Protein AF-0000000084751598 (afdb_homodimer)

Radius of gyration: 24.1 Å; Cα contacts (8 Å, |Δi|>4): 853; chains: 2; bounding box: 52×67×57 Å

Solvent-accessible surface area (backbone atoms only — not comparable to full-atom values): 25644 Å² total; per-residue (Å²): 106,63,45,32,37,39,40,45,29,23,34,63,57,88,92,41,74,40,32,49,57,34,63,53,69,43,46,62,63,37,34,35,35,40,31,52,54,82,87,19,34,64,70,60,49,52,32,38,76,72,62,76,42,81,63,76,38,60,46,80,44,65,40,84,88,67,36,74,26,74,44,64,62,74,81,85,72,63,81,88,55,82,43,29,40,48,55,58,52,43,70,76,42,94,64,74,73,76,56,52,52,57,35,24,51,76,50,73,43,51,89,44,39,81,37,46,56,88,74,48,51,70,60,53,48,49,36,51,51,50,33,54,42,47,70,74,63,31,53,32,39,40,33,34,36,74,52,69,89,45,37,56,46,45,36,53,52,49,53,52,48,53,50,48,49,33,65,74,67,55,22,14,35,4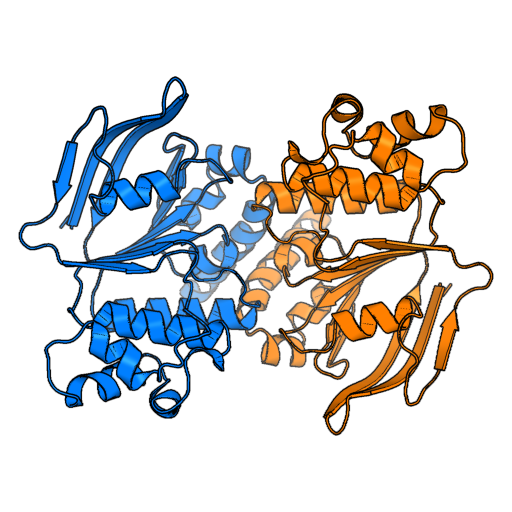2,34,36,44,67,55,62,73,66,48,46,74,72,33,60,29,34,37,34,35,60,31,30,73,67,49,70,40,39,43,82,56,42,50,68,28,67,61,45,29,70,66,56,38,61,62,56,27,57,39,42,64,18,40,58,59,53,57,56,54,57,59,67,78,95,108,64,44,34,37,37,41,45,28,22,33,64,57,89,92,41,75,40,32,47,57,35,64,53,69,41,46,62,63,34,33,36,35,40,31,52,53,83,86,19,34,64,69,57,48,52,32,38,76,72,61,77,40,80,63,75,40,60,46,80,45,66,40,85,88,66,37,74,27,75,45,64,63,75,81,84,73,63,79,88,55,83,41,30,40,49,55,56,52,45,71,76,41,93,65,72,71,77,54,51,54,56,35,23,50,76,51,74,42,50,91,44,40,81,37,47,55,88,75,47,52,70,61,51,47,48,36,53,51,50,33,53,43,49,70,74,63,30,51,32,39,40,32,34,34,74,51,69,90,44,39,56,47,49,35,54,53,49,54,52,48,51,50,48,48,32,64,74,66,56,23,14,35,43,35,36,43,67,55,63,73,67,49,46,74,72,35,60,29,36,38,36,34,58,32,30,73,67,50,70,37,39,42,80,57,42,49,68,30,66,61,43,29,69,65,57,38,62,62,57,29,56,39,42,63,20,38,57,58,54,56,58,55,57,59,67,78,98

pLDDT: mean 86.9, std 14.98, range [30.81, 98.56]

InterPro domains:
  IPR003439 ABC transporter-like, ATP-binding domain [PF00005] (19-146)
  IPR003439 ABC transporter-like, ATP-binding domain [PS50893] (4-219)
  IPR003593 AAA+ ATPase domain [SM00382] (28-198)
  IPR017871 ABC transporter-like, conserved site [PS00211] (120-134)
  IPR027417 P-loop containing nucleoside triphosphate hydrolase [G3DSA:3.40.50.300] (2-236)
  IPR027417 P-loop containing nucleoside triphosphate hydrolase [SSF52540] (4-216)
  IPR050153 Metal Ion Import ATP-binding [PTHR42734] (3-221)

Sequence (476 aa):
MSLVYLKNISIFFKKKKILDNISFNIDTQKIITLIGPNGAGKSTLARVILGFIKPNSGKLFKKKNLRISYIPQKIYFNVNFPITVENFLNLTINKQHKNIIDLLKQVQSEHLLKQSIHKLSGGEIQKILLARALFNSPHLIVLDEPDQGLDMNGQILLYQLINKIHHIFSCSIFIISHNLHIVMAKTNEVICLNRSILCSGEPKIIYDHPNFIRIFGNFYRKQHAIYWHNHNNENIKKMSLVYLKNISIFFKKKKILDNISFNIDTQKIITLIGPNGAGKSTLARVILGFIKPNSGKLFKKKNLRISYIPQKIYFNVNFPITVENFLNLTINKQHKNIIDLLKQVQSEHLLKQSIHKLSGGEIQKILLARALFNSPHLIVLDEPDQGLDMNGQILLYQLINKIHHIFSCSIFIISHNLHIVMAKTNEVICLNRSILCSGEPKIIYDHPNFIRIFGNFYRKQHAIYWHNHNNENIKK

Organism: NCBI:txid1142511

Foldseek 3Di:
DFQKWWAQFWADDPPDTQAGGATDTFDFLFEEEEEEDPSLCLVVVVCVQVVNDDTPDTDMDGDPPAFEFEDAPDDDDDPVDWDALQRVLCVVDPDDSPLQLVLCVLLPHNVRRGPTLVPDDLLNNLSSSVSSRPRVLGQEYEYEASCPPPDPVSNLSSVVSVLSCSVVSRHYYYYYHHDLPNDLVRGQKYFYTRSYTPDMGRSLCLLPDPSNCVRPNNPVVVVVVVVVVVVVVVVVVD/DFQKWWAQFWADDPPDTQAGGATDTFDFLFEEEEEEDPSLCLVVVVCVQVVNDDTPDTDMDGDPPAFEFEDAPDDDDDPVDWDALQRVLCVVDPDDSPLQLVLCVLLPHNVRRGPTLVPDDLLNNLSSSVSSRPRVLGQEYEYEASCPPPDPVSNLSSVVSVLSCSVVSRHYYYYYHHDLPNDLVRGQKYFYTRSYTPDMGRSLCLLPDPSNCVRPNNPVVVVVVVVVVVVVVVVVVD

Structure (mmCIF, N/CA/C/O backbone):
data_AF-0000000084751598-model_v1
#
loop_
_entity.id
_entity.type
_entity.pdbx_description
1 polymer 'ATP-binding component of a high-affinity zinc uptake system'
#
loop_
_atom_site.group_PDB
_atom_site.id
_atom_site.type_symbol
_atom_site.label_atom_id
_atom_site.label_alt_id
_atom_site.label_comp_id
_atom_site.label_asym_id
_atom_site.label_entity_id
_atom_site.label_seq_id
_atom_site.pdbx_PDB_ins_code
_atom_site.Cartn_x
_atom_site.Cartn_y
_atom_site.Cartn_z
_atom_site.occupancy
_atom_site.B_iso_or_equiv
_atom_site.auth_seq_id
_atom_site.auth_comp_id
_atom_site.auth_asym_id
_atom_site.auth_atom_id
_atom_site.pdbx_PDB_model_num
ATOM 1 N N . MET A 1 1 ? 10.523 -31.281 -5.031 1 82.5 1 MET A N 1
ATOM 2 C CA . MET A 1 1 ? 10.758 -31.25 -6.469 1 82.5 1 MET A CA 1
ATOM 3 C C . MET A 1 1 ? 10.586 -29.844 -7.023 1 82.5 1 MET A C 1
ATOM 5 O O . MET A 1 1 ? 9.648 -29.125 -6.641 1 82.5 1 MET A O 1
ATOM 9 N N . SER A 1 2 ? 11.445 -29.406 -7.895 1 92.62 2 SER A N 1
ATOM 10 C CA . SER A 1 2 ? 11.469 -28.031 -8.383 1 92.62 2 SER A CA 1
ATOM 11 C C . SER A 1 2 ? 10.531 -27.859 -9.578 1 92.62 2 SER A C 1
ATOM 13 O O . SER A 1 2 ? 10.516 -28.688 -10.484 1 92.62 2 SER A O 1
ATOM 15 N N . LEU A 1 3 ? 9.68 -26.938 -9.531 1 97.62 3 LEU A N 1
ATOM 16 C CA . LEU A 1 3 ? 8.805 -26.609 -10.648 1 97.62 3 LEU A CA 1
ATOM 17 C C . LEU A 1 3 ? 9.531 -25.734 -11.664 1 97.62 3 LEU A C 1
ATOM 19 O O . LEU A 1 3 ? 9.352 -25.906 -12.875 1 97.62 3 LEU A O 1
ATOM 23 N N . VAL A 1 4 ? 10.297 -24.844 -11.164 1 98 4 VAL A N 1
ATOM 24 C CA . VAL A 1 4 ? 11.07 -23.906 -11.977 1 98 4 VAL A CA 1
ATOM 25 C C . VAL A 1 4 ? 12.469 -23.734 -11.383 1 98 4 VAL A C 1
ATOM 27 O O . VAL A 1 4 ? 12.625 -23.656 -10.164 1 98 4 VAL A O 1
ATOM 30 N N . TYR A 1 5 ? 13.422 -23.75 -12.227 1 97.94 5 TYR A N 1
ATOM 31 C CA . TYR A 1 5 ? 14.797 -23.5 -11.812 1 97.94 5 TYR A CA 1
ATOM 32 C C . TYR A 1 5 ? 15.453 -22.453 -12.711 1 97.94 5 TYR A C 1
ATOM 34 O O . TYR A 1 5 ? 15.516 -22.625 -13.93 1 97.94 5 TYR A O 1
ATOM 42 N N . LEU A 1 6 ? 15.797 -21.344 -12.109 1 98.25 6 LEU A N 1
ATOM 43 C CA . LEU A 1 6 ? 16.578 -20.312 -12.781 1 98.25 6 LEU A CA 1
ATOM 44 C C . LEU A 1 6 ? 18.062 -20.469 -12.492 1 98.25 6 LEU A C 1
ATOM 46 O O . LEU A 1 6 ? 18.469 -20.531 -11.328 1 98.25 6 LEU A O 1
ATOM 50 N N . LYS A 1 7 ? 18.797 -20.562 -13.539 1 98.19 7 LYS A N 1
ATOM 51 C CA . LYS A 1 7 ? 20.234 -20.719 -13.398 1 98.19 7 LYS A CA 1
ATOM 52 C C . LYS A 1 7 ? 20.984 -19.562 -14.039 1 98.19 7 LYS A C 1
ATOM 54 O O . LYS A 1 7 ? 21.078 -19.469 -15.258 1 98.19 7 LYS A O 1
ATOM 59 N N . ASN A 1 8 ? 21.547 -18.688 -13.195 1 98.44 8 ASN A N 1
ATOM 60 C CA . ASN A 1 8 ? 22.422 -17.594 -13.602 1 98.44 8 ASN A CA 1
ATOM 61 C C . ASN A 1 8 ? 21.734 -16.688 -14.633 1 98.44 8 ASN A C 1
ATOM 63 O O . ASN A 1 8 ? 22.328 -16.359 -15.664 1 98.44 8 ASN A O 1
ATOM 67 N N . ILE A 1 9 ? 20.562 -16.312 -14.383 1 98.5 9 ILE A N 1
ATOM 68 C CA . ILE A 1 9 ? 19.75 -15.508 -15.297 1 98.5 9 ILE A CA 1
ATOM 69 C C . ILE A 1 9 ? 20.203 -14.055 -15.25 1 98.5 9 ILE A C 1
ATOM 71 O O . ILE A 1 9 ? 20.281 -13.453 -14.172 1 98.5 9 ILE A O 1
ATOM 75 N N . SER A 1 10 ? 20.484 -13.547 -16.391 1 98.44 10 SER A N 1
ATOM 76 C CA . SER A 1 10 ? 20.781 -12.125 -16.516 1 98.44 10 SER A CA 1
ATOM 77 C C . SER A 1 10 ? 19.922 -11.492 -17.625 1 98.44 10 SER A C 1
ATOM 79 O O . SER A 1 10 ? 19.672 -12.117 -18.656 1 98.44 10 SER A O 1
ATOM 81 N N . ILE A 1 11 ? 19.438 -10.344 -17.375 1 98 11 ILE A N 1
ATOM 82 C CA . ILE A 1 11 ? 18.625 -9.578 -18.328 1 98 11 ILE A CA 1
ATOM 83 C C . ILE A 1 11 ? 19.203 -8.172 -18.469 1 98 11 ILE A C 1
ATOM 85 O O . ILE A 1 11 ? 19.484 -7.504 -17.484 1 98 11 ILE A O 1
ATOM 89 N N . PHE A 1 12 ? 19.297 -7.773 -19.656 1 95.75 12 PHE A N 1
ATOM 90 C CA . PHE A 1 12 ? 19.719 -6.418 -19.984 1 95.75 12 PHE A CA 1
ATOM 91 C C . PHE A 1 12 ? 18.625 -5.688 -20.766 1 95.75 12 PHE A C 1
ATOM 93 O O . PHE A 1 12 ? 17.953 -6.281 -21.609 1 95.75 12 PHE A O 1
ATOM 100 N N . PHE A 1 13 ? 18.344 -4.52 -20.391 1 91.94 13 PHE A N 1
ATOM 101 C CA . PHE A 1 13 ? 17.578 -3.598 -21.219 1 91.94 13 PHE A CA 1
ATOM 102 C C . PHE A 1 13 ? 18.453 -2.447 -21.688 1 91.94 13 PHE A C 1
ATOM 104 O O . PHE A 1 13 ? 18.828 -1.579 -20.906 1 91.94 13 PHE A O 1
ATOM 111 N N . LYS A 1 14 ? 18.672 -2.467 -22.984 1 89 14 LYS A N 1
ATOM 112 C CA . LYS A 1 14 ? 19.656 -1.561 -23.547 1 89 14 LYS A CA 1
ATOM 113 C C . LYS A 1 14 ? 21 -1.7 -22.828 1 89 14 LYS A C 1
ATOM 115 O O . LYS A 1 14 ? 21.578 -2.789 -22.781 1 89 14 LYS A O 1
ATOM 120 N N . LYS A 1 15 ? 21.406 -0.664 -22.109 1 89.75 15 LYS A N 1
ATOM 121 C CA . LYS A 1 15 ? 22.719 -0.717 -21.484 1 89.75 15 LYS A CA 1
ATOM 122 C C . LYS A 1 15 ? 22.594 -0.918 -19.969 1 89.75 15 LYS A C 1
ATOM 124 O O . LYS A 1 15 ? 23.609 -0.937 -19.266 1 89.75 15 LYS A O 1
ATOM 129 N N . LYS A 1 16 ? 21.406 -1.204 -19.609 1 93.62 16 LYS A N 1
ATOM 130 C CA . LYS A 1 16 ? 21.203 -1.314 -18.172 1 93.62 16 LYS A CA 1
ATOM 131 C C . LYS A 1 16 ? 20.922 -2.758 -17.766 1 93.62 16 LYS A C 1
ATOM 133 O O . LYS A 1 16 ? 20.078 -3.418 -18.359 1 93.62 16 LYS A O 1
ATOM 138 N N . LYS A 1 17 ? 21.766 -3.27 -16.891 1 94.81 17 LYS A N 1
ATOM 139 C CA . LYS A 1 17 ? 21.516 -4.598 -16.344 1 94.81 17 LYS A CA 1
ATOM 140 C C . LYS A 1 17 ? 20.344 -4.578 -15.367 1 94.81 17 LYS A C 1
ATOM 142 O O . LYS A 1 17 ? 20.406 -3.945 -14.312 1 94.81 17 LYS A O 1
ATOM 147 N N . ILE A 1 18 ? 19.281 -5.277 -15.695 1 97.25 18 ILE A N 1
ATOM 148 C CA . ILE A 1 18 ? 18.047 -5.277 -14.906 1 97.25 18 ILE A CA 1
ATOM 149 C C . ILE A 1 18 ? 18.094 -6.43 -13.898 1 97.25 18 ILE A C 1
ATOM 151 O O . ILE A 1 18 ? 17.672 -6.27 -12.75 1 97.25 18 ILE A O 1
ATOM 155 N N . LEU A 1 19 ? 18.5 -7.559 -14.336 1 98.31 19 LEU A N 1
ATOM 156 C CA . LEU A 1 19 ? 18.734 -8.727 -13.5 1 98.31 19 LEU A CA 1
ATOM 157 C C . LEU A 1 19 ? 20.156 -9.25 -13.688 1 98.31 19 LEU A C 1
ATOM 159 O O . LEU A 1 19 ? 20.656 -9.32 -14.82 1 98.31 19 LEU A O 1
ATOM 163 N N . ASP A 1 20 ? 20.734 -9.586 -12.57 1 98.31 20 ASP A N 1
ATOM 164 C CA . ASP A 1 20 ? 22.141 -9.961 -12.594 1 98.31 20 ASP A CA 1
ATOM 165 C C . ASP A 1 20 ? 22.359 -11.312 -11.906 1 98.31 20 ASP A C 1
ATOM 167 O O . ASP A 1 20 ? 22.391 -11.391 -10.68 1 98.31 20 ASP A O 1
ATOM 171 N N . ASN A 1 21 ? 22.547 -12.352 -12.711 1 98.12 21 ASN A N 1
ATOM 172 C CA . ASN A 1 21 ? 22.984 -13.656 -12.242 1 98.12 21 ASN A CA 1
ATOM 173 C C . ASN A 1 21 ? 22.016 -14.227 -11.203 1 98.12 21 ASN A C 1
ATOM 175 O O . ASN A 1 21 ? 22.438 -14.617 -10.109 1 98.12 21 ASN A O 1
ATOM 179 N N . ILE A 1 22 ? 20.797 -14.281 -11.57 1 98.5 22 ILE A N 1
ATOM 180 C CA . ILE A 1 22 ? 19.75 -14.758 -10.688 1 98.5 22 ILE A CA 1
ATOM 181 C C . ILE A 1 22 ? 19.672 -16.281 -10.727 1 98.5 22 ILE A C 1
ATOM 183 O O . ILE A 1 22 ? 19.547 -16.875 -11.805 1 98.5 22 ILE A O 1
ATOM 187 N N . SER A 1 23 ? 19.781 -16.906 -9.562 1 98.44 23 SER A N 1
ATOM 188 C CA . SER A 1 23 ? 19.625 -18.344 -9.453 1 98.44 23 SER A CA 1
ATOM 189 C C . SER A 1 23 ? 18.781 -18.734 -8.25 1 98.44 23 SER A C 1
ATOM 191 O O . SER A 1 23 ? 19.062 -18.312 -7.125 1 98.44 23 SER A O 1
ATOM 193 N N . PHE A 1 24 ? 17.75 -19.453 -8.438 1 97.69 24 PHE A N 1
ATOM 194 C CA . PHE A 1 24 ? 16.938 -20.016 -7.363 1 97.69 24 PHE A CA 1
ATOM 195 C C . PHE A 1 24 ? 15.914 -21 -7.918 1 97.69 24 PHE A C 1
ATOM 197 O O . PHE A 1 24 ? 15.773 -21.141 -9.133 1 97.69 24 PHE A O 1
ATOM 204 N N . ASN A 1 25 ? 15.258 -21.688 -7.023 1 96.88 25 ASN A N 1
ATOM 205 C CA . ASN A 1 25 ? 14.242 -22.672 -7.402 1 96.88 25 ASN A CA 1
ATOM 206 C C . ASN A 1 25 ? 12.883 -22.312 -6.824 1 96.88 25 ASN A C 1
ATOM 208 O O . ASN A 1 25 ? 12.797 -21.703 -5.758 1 96.88 25 ASN A O 1
ATOM 212 N N . ILE A 1 26 ? 11.969 -22.609 -7.555 1 97.5 26 ILE A N 1
ATOM 213 C CA . ILE A 1 26 ? 10.602 -22.656 -7.043 1 97.5 26 ILE A CA 1
ATOM 214 C C . ILE A 1 26 ? 10.172 -24.109 -6.875 1 97.5 26 ILE A C 1
ATOM 216 O O . ILE A 1 26 ? 9.977 -24.828 -7.863 1 97.5 26 ILE A O 1
ATOM 220 N N . ASP A 1 27 ? 9.984 -24.469 -5.621 1 96.25 27 ASP A N 1
ATOM 221 C CA . ASP A 1 27 ? 9.695 -25.859 -5.312 1 96.25 27 ASP A CA 1
ATOM 222 C C . ASP A 1 27 ? 8.195 -26.109 -5.195 1 96.25 27 ASP A C 1
ATOM 224 O O . ASP A 1 27 ? 7.414 -25.156 -5.086 1 96.25 27 ASP A O 1
ATOM 228 N N . THR A 1 28 ? 7.867 -27.344 -5.23 1 95.62 28 THR A N 1
ATOM 229 C CA . THR A 1 28 ? 6.469 -27.75 -5.117 1 95.62 28 THR A CA 1
ATOM 230 C C . THR A 1 28 ? 5.938 -27.484 -3.713 1 95.62 28 THR A C 1
ATOM 232 O O . THR A 1 28 ? 6.664 -27.625 -2.729 1 95.62 28 THR A O 1
ATOM 235 N N . GLN A 1 29 ? 4.73 -26.984 -3.701 1 94.38 29 GLN A N 1
ATOM 236 C CA . GLN A 1 29 ? 3.939 -26.828 -2.486 1 94.38 29 GLN A CA 1
ATOM 237 C C . GLN A 1 29 ? 4.609 -25.875 -1.512 1 94.38 29 GLN A C 1
ATOM 239 O O . GLN A 1 29 ? 4.691 -26.141 -0.313 1 94.38 29 GLN A O 1
ATOM 244 N N . LYS A 1 30 ? 5.148 -24.812 -2.057 1 95.56 30 LYS A N 1
ATOM 245 C CA . LYS A 1 30 ? 5.723 -23.734 -1.258 1 95.56 30 LYS A CA 1
ATOM 246 C C . LYS A 1 30 ? 5.164 -22.375 -1.683 1 95.56 30 LYS A C 1
ATOM 248 O O . LYS A 1 30 ? 4.809 -22.188 -2.848 1 95.56 30 LYS A O 1
ATOM 253 N N . ILE A 1 31 ? 5.09 -21.578 -0.711 1 95.44 31 ILE A N 1
ATOM 254 C CA . ILE A 1 31 ? 4.832 -20.172 -0.981 1 95.44 31 ILE A CA 1
ATOM 255 C C . ILE A 1 31 ? 6.137 -19.375 -0.889 1 95.44 31 ILE A C 1
ATOM 257 O O . ILE A 1 31 ? 6.785 -19.359 0.16 1 95.44 31 ILE A O 1
ATOM 261 N N . ILE A 1 32 ? 6.52 -18.812 -1.979 1 96 32 ILE A N 1
ATOM 262 C CA . ILE A 1 32 ? 7.73 -18 -2.039 1 96 32 ILE A CA 1
ATOM 263 C C . ILE A 1 32 ? 7.355 -16.547 -2.301 1 96 32 ILE A C 1
ATOM 265 O O . ILE A 1 32 ? 6.535 -16.25 -3.174 1 96 32 ILE A O 1
ATOM 269 N N . THR A 1 33 ? 7.941 -15.664 -1.525 1 94.5 33 THR A N 1
ATOM 270 C CA . THR A 1 33 ? 7.676 -14.242 -1.71 1 94.5 33 THR A CA 1
ATOM 271 C C . THR A 1 33 ? 8.938 -13.516 -2.174 1 94.5 33 THR A C 1
ATOM 273 O O . THR A 1 33 ? 10.008 -13.672 -1.578 1 94.5 33 THR A O 1
ATOM 276 N N . LEU A 1 34 ? 8.758 -12.836 -3.242 1 95.5 34 LEU A N 1
ATOM 277 C CA . LEU A 1 34 ? 9.812 -11.977 -3.768 1 95.5 34 LEU A CA 1
ATOM 278 C C . LEU A 1 34 ? 9.609 -10.539 -3.309 1 95.5 34 LEU A C 1
ATOM 280 O O . LEU A 1 34 ? 8.555 -9.945 -3.535 1 95.5 34 LEU A O 1
ATOM 284 N N . ILE A 1 35 ? 10.641 -10.016 -2.648 1 91.75 35 ILE A N 1
ATOM 285 C CA . ILE A 1 35 ? 10.562 -8.641 -2.17 1 91.75 35 ILE A CA 1
ATOM 286 C C . ILE A 1 35 ? 11.742 -7.836 -2.707 1 91.75 35 ILE A C 1
ATOM 288 O O . ILE A 1 35 ? 12.75 -8.414 -3.137 1 91.75 35 ILE A O 1
ATOM 292 N N . GLY A 1 36 ? 11.594 -6.512 -2.723 1 90.69 36 GLY A N 1
ATOM 293 C CA . GLY A 1 36 ? 12.609 -5.59 -3.205 1 90.69 36 GLY A CA 1
ATOM 294 C C . GLY A 1 36 ? 12.07 -4.195 -3.473 1 90.69 36 GLY A C 1
ATOM 295 O O . GLY A 1 36 ? 10.852 -4 -3.559 1 90.69 36 GLY A O 1
ATOM 296 N N . PRO A 1 37 ? 12.961 -3.318 -3.576 1 87.94 37 PRO A N 1
ATOM 297 C CA . PRO A 1 37 ? 12.523 -1.947 -3.848 1 87.94 37 PRO A CA 1
ATOM 298 C C . PRO A 1 37 ? 11.961 -1.774 -5.258 1 87.94 37 PRO A C 1
ATOM 300 O O . PRO A 1 37 ? 12 -2.709 -6.062 1 87.94 37 PRO A O 1
ATOM 303 N N . ASN A 1 38 ? 11.328 -0.629 -5.453 1 86.38 38 ASN A N 1
ATOM 304 C CA . ASN A 1 38 ? 10.898 -0.303 -6.809 1 86.38 38 ASN A CA 1
ATOM 305 C C . ASN A 1 38 ? 12.07 -0.295 -7.785 1 86.38 38 ASN A C 1
ATOM 307 O O . ASN A 1 38 ? 13.148 0.209 -7.465 1 86.38 38 ASN A O 1
ATOM 311 N N . GLY A 1 39 ? 11.898 -0.886 -8.891 1 88.69 39 GLY A N 1
ATOM 312 C CA . GLY A 1 39 ? 12.945 -0.93 -9.898 1 88.69 39 GLY A CA 1
ATOM 313 C C . GLY A 1 39 ? 13.938 -2.059 -9.68 1 88.69 39 GLY A C 1
ATOM 314 O O . GLY A 1 39 ? 14.914 -2.189 -10.422 1 88.69 39 GLY A O 1
ATOM 315 N N . ALA A 1 40 ? 13.664 -2.92 -8.781 1 92.94 40 ALA A N 1
ATOM 316 C CA . ALA A 1 40 ? 14.602 -3.979 -8.414 1 92.94 40 ALA A CA 1
ATOM 317 C C . ALA A 1 40 ? 14.617 -5.086 -9.469 1 92.94 40 ALA A C 1
ATOM 319 O O . ALA A 1 40 ? 15.5 -5.945 -9.453 1 92.94 40 ALA A O 1
ATOM 320 N N . GLY A 1 41 ? 13.656 -5.125 -10.344 1 95.25 41 GLY A N 1
ATOM 321 C CA . GLY A 1 41 ? 13.586 -6.148 -11.375 1 95.25 41 GLY A CA 1
ATOM 322 C C . GLY A 1 41 ? 12.547 -7.215 -11.078 1 95.25 41 GLY A C 1
ATOM 323 O O . GLY A 1 41 ? 12.516 -8.258 -11.734 1 95.25 41 GLY A O 1
ATOM 324 N N . LYS A 1 42 ? 11.711 -7.027 -10.117 1 95.31 42 LYS A N 1
ATOM 325 C CA . LYS A 1 42 ? 10.742 -8.023 -9.664 1 95.31 42 LYS A CA 1
ATOM 326 C C . LYS A 1 42 ? 9.797 -8.43 -10.789 1 95.31 42 LYS A C 1
ATOM 328 O O . LYS A 1 42 ? 9.633 -9.617 -11.078 1 95.31 42 LYS A O 1
ATOM 333 N N . SER A 1 43 ? 9.211 -7.398 -11.469 1 94 43 SER A N 1
ATOM 334 C CA . SER A 1 43 ? 8.273 -7.676 -12.555 1 94 43 SER A CA 1
ATOM 335 C C . SER A 1 43 ? 8.969 -8.336 -13.734 1 94 43 SER A C 1
ATOM 337 O O . SER A 1 43 ? 8.398 -9.211 -14.391 1 94 43 SER A O 1
ATOM 339 N N . THR A 1 44 ? 10.188 -7.91 -13.992 1 95.94 44 THR A N 1
ATOM 340 C CA . THR A 1 44 ? 10.969 -8.539 -15.047 1 95.94 44 THR A CA 1
ATOM 341 C C . THR A 1 44 ? 11.211 -10.016 -14.734 1 95.94 44 THR A C 1
ATOM 343 O O . THR A 1 44 ? 11.07 -10.875 -15.609 1 95.94 44 THR A O 1
ATOM 346 N N . LEU A 1 45 ? 11.531 -10.273 -13.508 1 97.56 45 LEU A N 1
ATOM 347 C CA . LEU A 1 45 ? 11.773 -11.648 -13.094 1 97.56 45 LEU A CA 1
ATOM 348 C C . LEU A 1 45 ? 10.516 -12.492 -13.25 1 97.56 45 LEU A C 1
ATOM 350 O O . LEU A 1 45 ? 10.578 -13.625 -13.727 1 97.56 45 LEU A O 1
ATOM 354 N N . ALA A 1 46 ? 9.398 -11.945 -12.836 1 96.44 46 ALA A N 1
ATOM 355 C CA . ALA A 1 46 ? 8.133 -12.641 -13.016 1 96.44 46 ALA A CA 1
ATOM 356 C C . ALA A 1 46 ? 7.898 -12.992 -14.484 1 96.44 46 ALA A C 1
ATOM 358 O O . ALA A 1 46 ? 7.492 -14.109 -14.805 1 96.44 46 ALA A O 1
ATOM 359 N N . ARG A 1 47 ? 8.219 -12.094 -15.344 1 96.44 47 ARG A N 1
ATOM 360 C CA . ARG A 1 47 ? 8.016 -12.297 -16.781 1 96.44 47 ARG A CA 1
ATOM 361 C C . ARG A 1 47 ? 8.961 -13.352 -17.312 1 96.44 47 ARG A C 1
ATOM 363 O O . ARG A 1 47 ? 8.617 -14.086 -18.25 1 96.44 47 ARG A O 1
ATOM 370 N N . VAL A 1 48 ? 10.125 -13.43 -16.781 1 97.69 48 VAL A N 1
ATOM 371 C CA . VAL A 1 48 ? 11.055 -14.492 -17.156 1 97.69 48 VAL A CA 1
ATOM 372 C C . VAL A 1 48 ? 10.492 -15.852 -16.75 1 97.69 48 VAL A C 1
ATOM 374 O O . VAL A 1 48 ? 10.461 -16.781 -17.562 1 97.69 48 VAL A O 1
ATOM 377 N N . ILE A 1 49 ? 10 -15.953 -15.547 1 97.81 49 ILE A N 1
ATOM 378 C CA . ILE A 1 49 ? 9.438 -17.188 -15.023 1 97.81 49 ILE A CA 1
ATOM 379 C C . ILE A 1 49 ? 8.258 -17.625 -15.891 1 97.81 49 ILE A C 1
ATOM 381 O O . ILE A 1 49 ? 8.094 -18.812 -16.172 1 97.81 49 ILE A O 1
ATOM 385 N N . LEU A 1 50 ? 7.512 -16.641 -16.312 1 97 50 LEU A N 1
ATOM 386 C CA . LEU A 1 50 ? 6.324 -16.906 -17.109 1 97 50 LEU A CA 1
ATOM 387 C C . LEU A 1 50 ? 6.703 -17.25 -18.547 1 97 50 LEU A C 1
ATOM 389 O O . LEU A 1 50 ? 5.875 -17.75 -19.312 1 97 50 LEU A O 1
ATOM 393 N N . GLY A 1 51 ? 7.863 -16.875 -18.953 1 96.19 51 GLY A N 1
ATOM 394 C CA . GLY A 1 51 ? 8.336 -17.172 -20.312 1 96.19 51 GLY A CA 1
ATOM 395 C C . GLY A 1 51 ? 8.07 -16.031 -21.281 1 96.19 51 GLY A C 1
ATOM 396 O O . GLY A 1 51 ? 8.219 -16.203 -22.5 1 96.19 51 GLY A O 1
ATOM 397 N N . PHE A 1 52 ? 7.715 -14.906 -20.734 1 95.38 52 PHE A N 1
ATOM 398 C CA . PHE A 1 52 ? 7.41 -13.766 -21.594 1 95.38 52 PHE A CA 1
ATOM 399 C C . PHE A 1 52 ? 8.688 -13.039 -22 1 95.38 52 PHE A C 1
ATOM 401 O O . PHE A 1 52 ? 8.711 -12.336 -23.016 1 95.38 52 PHE A O 1
ATOM 408 N N . ILE A 1 53 ? 9.719 -13.125 -21.25 1 96.38 53 ILE A N 1
ATOM 409 C CA . ILE A 1 53 ? 11.008 -12.516 -21.531 1 96.38 53 ILE A CA 1
ATOM 410 C C . ILE A 1 53 ? 12.094 -13.586 -21.547 1 96.38 53 ILE A C 1
ATOM 412 O O . ILE A 1 53 ? 12.211 -14.375 -20.609 1 96.38 53 ILE A O 1
ATOM 416 N N . LYS A 1 54 ? 12.828 -13.648 -22.562 1 96.88 54 LYS A N 1
ATOM 417 C CA . LYS A 1 54 ? 13.977 -14.555 -22.656 1 96.88 54 LYS A CA 1
ATOM 418 C C . LYS A 1 54 ? 15.219 -13.93 -22.031 1 96.88 54 LYS A C 1
ATOM 420 O O . LYS A 1 54 ? 15.57 -12.789 -22.328 1 96.88 54 LYS A O 1
ATOM 425 N N . PRO A 1 55 ? 15.852 -14.625 -21.234 1 97.5 55 PRO A N 1
ATOM 426 C CA . PRO A 1 55 ? 17.062 -14.062 -20.625 1 97.5 55 PRO A CA 1
ATOM 427 C C . PRO A 1 55 ? 18.188 -13.859 -21.641 1 97.5 55 PRO A C 1
ATOM 429 O O . PRO A 1 55 ? 18.266 -14.578 -22.641 1 97.5 55 PRO A O 1
ATOM 432 N N . ASN A 1 56 ? 19.031 -12.867 -21.359 1 97.69 56 ASN A N 1
ATOM 433 C CA . ASN A 1 56 ? 20.219 -12.648 -22.172 1 97.69 56 ASN A CA 1
ATOM 434 C C . ASN A 1 56 ? 21.281 -13.719 -21.906 1 97.69 56 ASN A C 1
ATOM 436 O O . ASN A 1 56 ? 22 -14.117 -22.812 1 97.69 56 ASN A O 1
ATOM 440 N N . SER A 1 57 ? 21.375 -14.188 -20.734 1 97.69 57 SER A N 1
ATOM 441 C CA . SER A 1 57 ? 22.25 -15.289 -20.344 1 97.69 57 SER A CA 1
ATOM 442 C C . SER A 1 57 ? 21.625 -16.125 -19.219 1 97.69 57 SER A C 1
ATOM 444 O O . SER A 1 57 ? 20.703 -15.672 -18.547 1 97.69 57 SER A O 1
ATOM 446 N N . GLY A 1 58 ? 22.094 -17.328 -19.062 1 98.06 58 GLY A N 1
ATOM 447 C CA . GLY A 1 58 ? 21.531 -18.266 -18.109 1 98.06 58 GLY A CA 1
ATOM 448 C C . GLY A 1 58 ? 20.469 -19.172 -18.703 1 98.06 58 GLY A C 1
ATOM 449 O O . GLY A 1 58 ? 20.234 -19.156 -19.906 1 98.06 58 GLY A O 1
ATOM 450 N N . LYS A 1 59 ? 19.922 -19.984 -17.828 1 97.69 59 LYS A N 1
ATOM 451 C CA . LYS A 1 59 ? 18.938 -20.953 -18.328 1 97.69 59 LYS A CA 1
ATOM 452 C C . LYS A 1 59 ? 17.734 -21.047 -17.391 1 97.69 59 LYS A C 1
ATOM 454 O O . LYS A 1 59 ? 17.906 -21.031 -16.156 1 97.69 59 LYS A O 1
ATOM 459 N N . LEU A 1 60 ? 16.656 -21.141 -18 1 97.81 60 LEU A N 1
ATOM 460 C CA . LEU A 1 60 ? 15.398 -21.375 -17.297 1 97.81 60 LEU A CA 1
ATOM 461 C C . LEU A 1 60 ? 14.906 -22.797 -17.516 1 97.81 60 LEU A C 1
ATOM 463 O O . LEU A 1 60 ? 14.703 -23.219 -18.656 1 97.81 60 LEU A O 1
ATOM 467 N N . PHE A 1 61 ? 14.773 -23.516 -16.406 1 97.5 61 PHE A N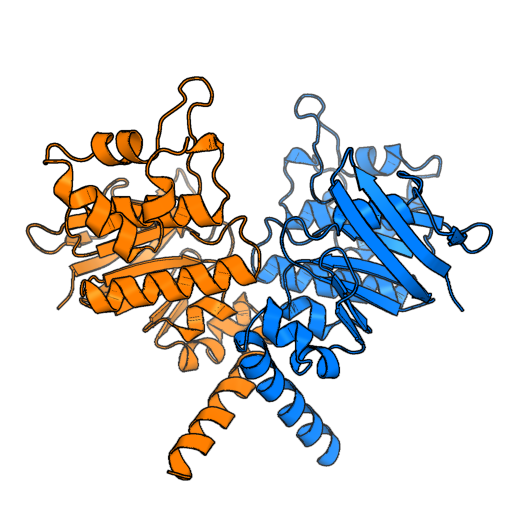 1
ATOM 468 C CA . PHE A 1 61 ? 14.242 -24.875 -16.469 1 97.5 61 PHE A CA 1
ATOM 469 C C . PHE A 1 61 ? 12.836 -24.922 -15.859 1 97.5 61 PHE A C 1
ATOM 471 O O . PHE A 1 61 ? 12.602 -24.375 -14.789 1 97.5 61 PHE A O 1
ATOM 478 N N . LYS A 1 62 ? 11.984 -25.609 -16.547 1 97.56 62 LYS A N 1
ATOM 479 C CA . LYS A 1 62 ? 10.625 -25.812 -16.078 1 97.56 62 LYS A CA 1
ATOM 480 C C . LYS A 1 62 ? 10.242 -27.281 -16.094 1 97.56 62 LYS A C 1
ATOM 482 O O . LYS A 1 62 ? 10.648 -28.031 -16.984 1 97.56 62 LYS A O 1
ATOM 487 N N . LYS A 1 63 ? 9.5 -27.625 -15.117 1 96.5 63 LYS A N 1
ATOM 488 C CA . LYS A 1 63 ? 8.922 -28.969 -15.117 1 96.5 63 LYS A CA 1
ATOM 489 C C . LYS A 1 63 ? 8.117 -29.219 -16.391 1 96.5 63 LYS A C 1
ATOM 491 O O . LYS A 1 63 ? 7.441 -28.312 -16.891 1 96.5 63 LYS A O 1
ATOM 496 N N . LYS A 1 64 ? 8.195 -30.438 -16.844 1 95.5 64 LYS A N 1
ATOM 497 C CA . LYS A 1 64 ? 7.402 -30.812 -18.016 1 95.5 64 LYS A CA 1
ATOM 498 C C . LYS A 1 64 ? 5.914 -30.625 -17.75 1 95.5 64 LYS A C 1
ATOM 500 O O . LYS A 1 64 ? 5.406 -30.984 -16.688 1 95.5 64 LYS A O 1
ATOM 505 N N . ASN A 1 65 ? 5.188 -30.031 -18.672 1 95.5 65 ASN A N 1
ATOM 506 C CA . ASN A 1 65 ? 3.748 -29.797 -18.625 1 95.5 65 ASN A CA 1
ATOM 507 C C . ASN A 1 65 ? 3.363 -28.891 -17.453 1 95.5 65 ASN A C 1
ATOM 509 O O . ASN A 1 65 ? 2.311 -29.078 -16.844 1 95.5 65 ASN A O 1
ATOM 513 N N . LEU A 1 66 ? 4.289 -28.062 -17.094 1 97 66 LEU A N 1
ATOM 514 C CA . LEU A 1 66 ? 4.027 -27.109 -16.016 1 97 66 LEU A CA 1
ATOM 515 C C . LEU A 1 66 ? 2.893 -26.156 -16.375 1 97 66 LEU A C 1
ATOM 517 O O . LEU A 1 66 ? 2.949 -25.484 -17.422 1 97 66 LEU A O 1
ATOM 521 N N . ARG A 1 67 ? 1.854 -26.172 -15.562 1 96.5 67 ARG A N 1
ATOM 522 C CA . ARG A 1 67 ? 0.761 -25.219 -15.719 1 96.5 67 ARG A CA 1
ATOM 523 C C . ARG A 1 67 ? 0.932 -24.031 -14.773 1 96.5 67 ARG A C 1
ATOM 525 O O . ARG A 1 67 ? 0.984 -24.203 -13.555 1 96.5 67 ARG A O 1
ATOM 532 N N . ILE A 1 68 ? 1.055 -22.844 -15.398 1 97.25 68 ILE A N 1
ATOM 533 C CA . ILE A 1 68 ? 1.262 -21.625 -14.617 1 97.25 68 ILE A CA 1
ATOM 534 C C . ILE A 1 68 ? 0.096 -20.672 -14.836 1 97.25 68 ILE A C 1
ATOM 536 O O . ILE A 1 68 ? -0.335 -20.453 -15.969 1 97.25 68 ILE A O 1
ATOM 540 N N . SER A 1 69 ? -0.449 -20.156 -13.719 1 96.38 69 SER A N 1
ATOM 541 C CA . SER A 1 69 ? -1.376 -19.031 -13.773 1 96.38 69 SER A CA 1
ATOM 542 C C . SER A 1 69 ? -0.715 -17.734 -13.289 1 96.38 69 SER A C 1
ATOM 544 O O . SER A 1 69 ? 0.199 -17.781 -12.461 1 96.38 69 SER A O 1
ATOM 546 N N . TYR A 1 70 ? -1.195 -16.672 -13.852 1 96.06 70 TYR A N 1
ATOM 547 C CA . TYR A 1 70 ? -0.591 -15.375 -13.539 1 96.06 70 TYR A CA 1
ATOM 548 C C . TYR A 1 70 ? -1.66 -14.328 -13.25 1 96.06 70 TYR A C 1
ATOM 550 O O . TYR A 1 70 ? -2.635 -14.211 -13.992 1 96.06 70 TYR A O 1
ATOM 558 N N . ILE A 1 71 ? -1.491 -13.648 -12.125 1 95.56 71 ILE A N 1
ATOM 559 C CA . ILE A 1 71 ? -2.305 -12.477 -11.82 1 95.56 71 ILE A CA 1
ATOM 560 C C . ILE A 1 71 ? -1.421 -11.227 -11.781 1 95.56 71 ILE A C 1
ATOM 562 O O . ILE A 1 71 ? -0.605 -11.07 -10.867 1 95.56 71 ILE A O 1
ATOM 566 N N . PRO A 1 72 ? -1.616 -10.273 -12.742 1 93.5 72 PRO A N 1
ATOM 567 C CA . PRO A 1 72 ? -0.783 -9.07 -12.805 1 93.5 72 PRO A CA 1
ATOM 568 C C . PRO A 1 72 ? -1.19 -8.016 -11.781 1 93.5 72 PRO A C 1
ATOM 570 O O . PRO A 1 72 ? -2.262 -8.117 -11.172 1 93.5 72 PRO A O 1
ATOM 573 N N . GLN A 1 73 ? -0.283 -7.152 -11.617 1 87.5 73 GLN A N 1
ATOM 574 C CA . GLN A 1 73 ? -0.518 -6.07 -10.672 1 87.5 73 GLN A CA 1
ATOM 575 C C . GLN A 1 73 ? -1.735 -5.242 -11.07 1 87.5 73 GLN A C 1
ATOM 577 O O . GLN A 1 73 ? -2.555 -4.883 -10.219 1 87.5 73 GLN A O 1
ATOM 582 N N . LYS A 1 74 ? -1.838 -4.895 -12.305 1 85.25 74 LYS A N 1
ATOM 583 C CA . LYS A 1 74 ? -2.951 -4.105 -12.82 1 85.25 74 LYS A CA 1
ATOM 584 C C . LYS A 1 74 ? -3.746 -4.895 -13.859 1 85.25 74 LYS A C 1
ATOM 586 O O . LYS A 1 74 ? -3.166 -5.566 -14.719 1 85.25 74 LYS A O 1
ATOM 591 N N . ILE A 1 75 ? -5 -4.844 -13.562 1 83.44 75 ILE A N 1
ATOM 592 C CA . ILE A 1 75 ? -5.91 -5.414 -14.555 1 83.44 75 ILE A CA 1
ATOM 593 C C . ILE A 1 75 ? -6.875 -4.336 -15.047 1 83.44 75 ILE A C 1
ATOM 595 O O . ILE A 1 75 ? -7.465 -3.609 -14.25 1 83.44 75 ILE A O 1
ATOM 599 N N . TYR A 1 76 ? -6.949 -4.184 -16.312 1 78.94 76 TYR A N 1
ATOM 600 C CA . TYR A 1 76 ? -7.836 -3.184 -16.891 1 78.94 76 TYR A CA 1
ATOM 601 C C . TYR A 1 76 ? -9.031 -3.846 -17.578 1 78.94 76 TYR A C 1
ATOM 603 O O . TYR A 1 76 ? -8.859 -4.793 -18.344 1 78.94 76 TYR A O 1
ATOM 611 N N . PHE A 1 77 ? -10.102 -3.422 -17.109 1 77.38 77 PHE A N 1
ATOM 612 C CA . PHE A 1 77 ? -11.328 -3.887 -17.75 1 77.38 77 PHE A CA 1
ATOM 613 C C . PHE A 1 77 ? -11.883 -2.824 -18.688 1 77.38 77 PHE A C 1
ATOM 615 O O . PHE A 1 77 ? -11.844 -1.632 -18.375 1 77.38 77 PHE A O 1
ATOM 622 N N . ASN A 1 78 ? -12.289 -3.246 -19.812 1 75.94 78 ASN A N 1
ATOM 623 C CA . ASN A 1 78 ? -12.945 -2.307 -20.703 1 75.94 78 ASN A CA 1
ATOM 624 C C . ASN A 1 78 ? -14.305 -1.868 -20.172 1 75.94 78 ASN A C 1
ATOM 626 O O . ASN A 1 78 ? -15.219 -2.684 -20.047 1 75.94 78 ASN A O 1
ATOM 630 N N . VAL A 1 79 ? -14.438 -0.61 -19.812 1 74.88 79 VAL A N 1
ATOM 631 C CA . VAL A 1 79 ? -15.648 -0.067 -19.203 1 74.88 79 VAL A CA 1
ATOM 632 C C . VAL A 1 79 ? -16.797 -0.107 -20.203 1 74.88 79 VAL A C 1
ATOM 634 O O . VAL A 1 79 ? -17.969 -0.166 -19.812 1 74.88 79 VAL A O 1
ATOM 637 N N . ASN A 1 80 ? -16.484 -0.065 -21.391 1 76.75 80 ASN A N 1
ATOM 638 C CA . ASN A 1 80 ? -17.516 -0.013 -22.422 1 76.75 80 ASN A CA 1
ATOM 639 C C . ASN A 1 80 ? -18.109 -1.39 -22.688 1 76.75 80 ASN A C 1
ATOM 641 O O . ASN A 1 80 ? -19.125 -1.506 -23.375 1 76.75 80 ASN A O 1
ATOM 645 N N . PHE A 1 81 ? -17.578 -2.377 -22.078 1 80.75 81 PHE A N 1
ATOM 646 C CA . PHE A 1 81 ? -18.078 -3.732 -22.266 1 80.75 81 PHE A CA 1
ATOM 647 C C . PHE A 1 81 ? -18.375 -4.398 -20.922 1 80.75 81 PHE A C 1
ATOM 649 O O . PHE A 1 81 ? -17.562 -5.172 -20.422 1 80.75 81 PHE A O 1
ATOM 656 N N . PRO A 1 82 ? -19.547 -3.926 -20.438 1 83.44 82 PRO A N 1
ATOM 657 C CA . PRO A 1 82 ? -19.906 -4.559 -19.172 1 83.44 82 PRO A CA 1
ATOM 658 C C . PRO A 1 82 ? -19.969 -6.082 -19.266 1 83.44 82 PRO A C 1
ATOM 660 O O . PRO A 1 82 ? -20.531 -6.613 -20.234 1 83.44 82 PRO A O 1
ATOM 663 N N . ILE A 1 83 ? -19.266 -6.777 -18.359 1 91.5 83 ILE A N 1
ATOM 664 C CA . ILE A 1 83 ? -19.234 -8.234 -18.344 1 91.5 83 ILE A CA 1
ATOM 665 C C . ILE A 1 83 ? -19.484 -8.734 -16.922 1 91.5 83 ILE A C 1
ATOM 667 O O . ILE A 1 83 ? -19 -8.148 -15.953 1 91.5 83 ILE A O 1
ATOM 671 N N . THR A 1 84 ? -20.281 -9.734 -16.906 1 94.31 84 THR A N 1
ATOM 672 C CA . THR A 1 84 ? -20.547 -10.32 -15.602 1 94.31 84 THR A CA 1
ATOM 673 C C . THR A 1 84 ? -19.375 -11.18 -15.141 1 94.31 84 THR A C 1
ATOM 675 O O . THR A 1 84 ? -18.531 -11.555 -15.953 1 94.31 84 THR A O 1
ATOM 678 N N . VAL A 1 85 ? -19.328 -11.445 -13.883 1 94.75 85 VAL A N 1
ATOM 679 C CA . VAL A 1 85 ? -18.328 -12.352 -13.32 1 94.75 85 VAL A CA 1
ATOM 680 C C . VAL A 1 85 ? -18.391 -13.695 -14.031 1 94.75 85 VAL A C 1
ATOM 682 O O . VAL A 1 85 ? -17.359 -14.242 -14.422 1 94.75 85 VAL A O 1
ATOM 685 N N . GLU A 1 86 ? -19.547 -14.156 -14.227 1 92.56 86 GLU A N 1
ATOM 686 C CA . GLU A 1 86 ? -19.75 -15.43 -14.914 1 92.56 86 GLU A CA 1
ATOM 687 C C . GLU A 1 86 ? -19.125 -15.406 -16.312 1 92.56 86 GLU A C 1
ATOM 689 O O . GLU A 1 86 ? -18.359 -16.312 -16.672 1 92.56 86 GLU A O 1
ATOM 694 N N . ASN A 1 87 ? -19.453 -14.414 -17.047 1 90.75 87 ASN A N 1
ATOM 695 C CA . ASN A 1 87 ? -18.938 -14.312 -18.406 1 90.75 87 ASN A CA 1
ATOM 696 C C . ASN A 1 87 ? -17.438 -14.102 -18.438 1 90.75 87 ASN A C 1
ATOM 698 O O . ASN A 1 87 ? -16.75 -14.625 -19.312 1 90.75 87 ASN A O 1
ATOM 702 N N . PHE A 1 88 ? -17 -13.352 -17.531 1 92 88 PHE A N 1
ATOM 703 C CA . PHE A 1 88 ? -15.562 -13.117 -17.406 1 92 88 PHE A CA 1
ATOM 704 C C . PHE A 1 88 ? -14.82 -14.43 -17.172 1 92 88 PHE A C 1
ATOM 706 O O . PHE A 1 88 ? -13.805 -14.695 -17.812 1 92 88 PHE A O 1
ATOM 713 N N . LEU A 1 89 ? -15.336 -15.211 -16.328 1 91.31 89 LEU A N 1
ATOM 714 C CA . LEU A 1 89 ? -14.703 -16.484 -16 1 91.31 89 LEU A CA 1
ATOM 715 C C . LEU A 1 89 ? -14.828 -17.469 -17.172 1 91.31 89 LEU A C 1
ATOM 717 O O . LEU A 1 89 ? -13.93 -18.281 -17.406 1 91.31 89 LEU A O 1
ATOM 721 N N . ASN A 1 90 ? -15.812 -17.328 -17.906 1 87.69 90 ASN A N 1
ATOM 722 C CA . ASN A 1 90 ? -16.062 -18.234 -19.016 1 87.69 90 ASN A CA 1
ATOM 723 C C . ASN A 1 90 ? -15.18 -17.906 -20.219 1 87.69 90 ASN A C 1
ATOM 725 O O . ASN A 1 90 ? -15.023 -18.719 -21.125 1 87.69 90 ASN A O 1
ATOM 729 N N . LEU A 1 91 ? -14.672 -16.703 -20.203 1 82.19 91 LEU A N 1
ATOM 730 C CA . LEU A 1 91 ? -13.797 -16.328 -21.312 1 82.19 91 LEU A CA 1
ATOM 731 C C . LEU A 1 91 ? -12.594 -17.266 -21.375 1 82.19 91 LEU A C 1
ATOM 733 O O . LEU A 1 91 ? -11.992 -17.422 -22.453 1 82.19 91 LEU A O 1
ATOM 737 N N . THR A 1 92 ? -12.18 -17.734 -20.375 1 68.88 92 THR A N 1
ATOM 738 C CA . THR A 1 92 ? -10.992 -18.578 -20.312 1 68.88 92 THR A CA 1
ATOM 739 C C . THR A 1 92 ? -11.359 -20.047 -20.453 1 68.88 92 THR A C 1
ATOM 741 O O . THR A 1 92 ? -10.516 -20.875 -20.797 1 68.88 92 THR A O 1
ATOM 744 N N . ILE A 1 93 ? -12.609 -20.453 -20.094 1 62.41 93 ILE A N 1
ATOM 745 C CA . ILE A 1 93 ? -12.969 -21.859 -19.922 1 62.41 93 ILE A CA 1
ATOM 746 C C . ILE A 1 93 ? -13.688 -22.359 -21.172 1 62.41 93 ILE A C 1
ATOM 748 O O . ILE A 1 93 ? -14.641 -21.734 -21.641 1 62.41 93 ILE A O 1
ATOM 752 N N . ASN A 1 94 ? -13 -23.094 -21.938 1 58.41 94 ASN A N 1
ATOM 753 C CA . ASN A 1 94 ? -13.805 -23.906 -22.859 1 58.41 94 ASN A CA 1
ATOM 754 C C . ASN A 1 94 ? -14.805 -24.781 -22.125 1 58.41 94 ASN A C 1
ATOM 756 O O . ASN A 1 94 ? -15.547 -25.547 -22.734 1 58.41 94 ASN A O 1
ATOM 760 N N . LYS A 1 95 ? -14.609 -24.922 -20.812 1 55 95 LYS A N 1
ATOM 761 C CA . LYS A 1 95 ? -15.344 -26.031 -20.219 1 55 95 LYS A CA 1
ATOM 762 C C . LYS A 1 95 ? -16.641 -25.547 -19.578 1 55 95 LYS A C 1
ATOM 764 O O . LYS A 1 95 ? -16.766 -24.391 -19.203 1 55 95 LYS A O 1
ATOM 769 N N . GLN A 1 96 ? -17.656 -26.406 -19.281 1 55.41 96 GLN A N 1
ATOM 770 C CA . GLN A 1 96 ? -19.031 -26.344 -18.797 1 55.41 96 GLN A CA 1
ATOM 771 C C . GLN A 1 96 ? -19.109 -25.609 -17.469 1 55.41 96 GLN A C 1
ATOM 773 O O . GLN A 1 96 ? -18.156 -25.578 -16.703 1 55.41 96 GLN A O 1
ATOM 778 N N . HIS A 1 97 ? -20.234 -24.797 -17.156 1 57.97 97 HIS A N 1
ATOM 779 C CA . HIS A 1 97 ? -20.703 -23.938 -16.078 1 57.97 97 HIS A CA 1
ATOM 780 C C . HIS A 1 97 ? -20.422 -24.547 -14.719 1 57.97 97 HIS A C 1
ATOM 782 O O . HIS A 1 97 ? -20.141 -23.828 -13.758 1 57.97 97 HIS A O 1
ATOM 788 N N . LYS A 1 98 ? -20.453 -25.828 -14.523 1 59.44 98 LYS A N 1
ATOM 789 C CA . LYS A 1 98 ? -20.469 -26.453 -13.203 1 59.44 98 LYS A CA 1
ATOM 790 C C . LYS A 1 98 ? -19.156 -26.219 -12.469 1 59.44 98 LYS A C 1
ATOM 792 O O . LYS A 1 98 ? -19.156 -26.031 -11.25 1 59.44 98 LYS A O 1
ATOM 797 N N . ASN A 1 99 ? -18.219 -25.641 -13.148 1 82.56 99 ASN A N 1
ATOM 798 C CA . ASN A 1 99 ? -16.906 -25.516 -12.539 1 82.56 99 ASN A CA 1
ATOM 799 C C . ASN A 1 99 ? -16.641 -24.094 -12.039 1 82.56 99 ASN A C 1
ATOM 801 O O . ASN A 1 99 ? -15.938 -23.891 -11.055 1 82.56 99 ASN A O 1
ATOM 805 N N . ILE A 1 100 ? -17.625 -23.328 -12.43 1 88.75 100 ILE A N 1
ATOM 806 C CA . ILE A 1 100 ? -17.406 -21.922 -12.078 1 88.75 100 ILE A CA 1
ATOM 807 C C . ILE A 1 100 ? -17.906 -21.656 -10.664 1 88.75 100 ILE A C 1
ATOM 809 O O . ILE A 1 100 ? -17.234 -20.984 -9.875 1 88.75 100 ILE A O 1
ATOM 813 N N . ILE A 1 101 ? -19.078 -22.25 -10.383 1 90.38 101 ILE A N 1
ATOM 814 C CA . ILE A 1 101 ? -19.672 -22.031 -9.07 1 90.38 101 ILE A CA 1
ATOM 815 C C . ILE A 1 101 ? -18.766 -22.625 -7.988 1 90.38 101 ILE A C 1
ATOM 817 O O . ILE A 1 101 ? -18.562 -22 -6.941 1 90.38 101 ILE A O 1
ATOM 821 N N . ASP A 1 102 ? -18.297 -23.734 -8.25 1 90.25 102 ASP A N 1
ATOM 822 C CA . ASP A 1 102 ? -17.406 -24.391 -7.293 1 90.25 102 ASP A CA 1
ATOM 823 C C . ASP A 1 102 ? -16.141 -23.562 -7.055 1 90.25 102 ASP A C 1
ATOM 825 O O . ASP A 1 102 ? -15.688 -23.438 -5.922 1 90.25 102 ASP A O 1
ATOM 829 N N . LEU A 1 103 ? -15.633 -23.047 -8.094 1 90.56 103 LEU A N 1
ATOM 830 C CA . LEU A 1 103 ? -14.445 -22.203 -7.969 1 90.56 103 LEU A CA 1
ATOM 831 C C . LEU A 1 103 ? -14.758 -20.938 -7.16 1 90.56 103 LEU A C 1
ATOM 833 O O . LEU A 1 103 ? -13.969 -20.547 -6.301 1 90.56 103 LEU A O 1
ATOM 837 N N . LEU A 1 104 ? -15.945 -20.406 -7.473 1 94.5 104 LEU A N 1
ATOM 838 C CA . LEU A 1 104 ? -16.344 -19.203 -6.758 1 94.5 104 LEU A CA 1
ATOM 839 C C . LEU A 1 104 ? -16.562 -19.5 -5.277 1 94.5 104 LEU A C 1
ATOM 841 O O . LEU A 1 104 ? -16.297 -18.641 -4.426 1 94.5 104 LEU A O 1
ATOM 845 N N . LYS A 1 105 ? -16.984 -20.641 -4.977 1 93.88 105 LYS A N 1
ATOM 846 C CA . LYS A 1 105 ? -17.156 -21.047 -3.586 1 93.88 105 LYS A CA 1
ATOM 847 C C . LYS A 1 105 ? -15.82 -21.109 -2.863 1 93.88 105 LYS A C 1
ATOM 849 O O . LYS A 1 105 ? -15.719 -20.734 -1.694 1 93.88 105 LYS A O 1
ATOM 854 N N . GLN A 1 1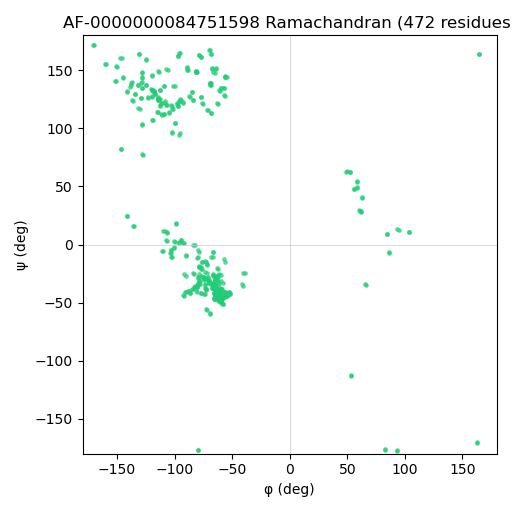06 ? -14.828 -21.5 -3.561 1 91.44 106 GLN A N 1
ATOM 855 C CA . GLN A 1 106 ? -13.5 -21.625 -2.973 1 91.44 106 GLN A CA 1
ATOM 856 C C . GLN A 1 106 ? -12.945 -20.266 -2.576 1 91.44 106 GLN A C 1
ATOM 858 O O . GLN A 1 106 ? -12.117 -20.156 -1.664 1 91.44 106 GLN A O 1
ATOM 863 N N . VAL A 1 107 ? -13.445 -19.25 -3.293 1 94.5 107 VAL A N 1
ATOM 864 C CA . VAL A 1 107 ? -12.961 -17.906 -2.977 1 94.5 107 VAL A CA 1
ATOM 865 C C . VAL A 1 107 ? -14.062 -17.109 -2.287 1 94.5 107 VAL A C 1
ATOM 867 O O . VAL A 1 107 ? -13.992 -15.875 -2.213 1 94.5 107 VAL A O 1
ATOM 870 N N . GLN A 1 108 ? -15.094 -17.75 -1.888 1 93.38 108 GLN A N 1
ATOM 871 C CA . GLN A 1 108 ? -16.203 -17.172 -1.131 1 93.38 108 GLN A CA 1
ATOM 872 C C . GLN A 1 108 ? -16.859 -16.016 -1.891 1 93.38 108 GLN A C 1
ATOM 874 O O . GLN A 1 108 ? -17.062 -14.945 -1.329 1 93.38 108 GLN A O 1
ATOM 879 N N . SER A 1 109 ? -17.172 -16.297 -3.217 1 96.38 109 SER A N 1
ATOM 880 C CA . SER A 1 109 ? -17.672 -15.203 -4.043 1 96.38 109 SER A CA 1
ATOM 881 C C . SER A 1 109 ? -18.781 -15.695 -4.977 1 96.38 109 SER A C 1
ATOM 883 O O . SER A 1 109 ? -18.984 -15.133 -6.055 1 96.38 109 SER A O 1
ATOM 885 N N . GLU A 1 110 ? -19.422 -16.75 -4.582 1 95.62 110 GLU A N 1
ATOM 886 C CA . GLU A 1 110 ? -20.469 -17.297 -5.43 1 95.62 110 GLU A CA 1
ATOM 887 C C . GLU A 1 110 ? -21.625 -16.312 -5.609 1 95.62 110 GLU A C 1
ATOM 889 O O . GLU A 1 110 ? -22.281 -16.297 -6.648 1 95.62 110 GLU A O 1
ATOM 894 N N . HIS A 1 111 ? -21.844 -15.492 -4.617 1 95.94 111 HIS A N 1
ATOM 895 C CA . HIS A 1 111 ? -22.938 -14.523 -4.652 1 95.94 111 HIS A CA 1
ATOM 896 C C . HIS A 1 111 ? -22.672 -13.445 -5.699 1 95.94 111 HIS A C 1
ATOM 898 O O . HIS A 1 111 ? -23.594 -12.695 -6.066 1 95.94 111 HIS A O 1
ATOM 904 N N . LEU A 1 112 ? -21.484 -13.367 -6.266 1 96.69 112 LEU A N 1
ATOM 905 C CA . LEU A 1 112 ? -21.109 -12.32 -7.207 1 96.69 112 LEU A CA 1
ATOM 906 C C . LEU A 1 112 ? -21.281 -12.789 -8.648 1 96.69 112 LEU A C 1
ATOM 908 O O . LEU A 1 112 ? -21.047 -12.031 -9.586 1 96.69 112 LEU A O 1
ATOM 912 N N . LEU A 1 113 ? -21.734 -13.953 -8.836 1 95.12 113 LEU A N 1
ATOM 913 C CA . LEU A 1 113 ? -21.75 -14.633 -10.125 1 95.12 113 LEU A CA 1
ATOM 914 C C . LEU A 1 113 ? -22.391 -13.75 -11.203 1 95.12 113 LEU A C 1
ATOM 916 O O . LEU A 1 113 ? -21.828 -13.602 -12.289 1 95.12 113 LEU A O 1
ATOM 920 N N . LYS A 1 114 ? -23.469 -13.086 -10.883 1 95.5 114 LYS A N 1
ATOM 921 C CA . LYS A 1 114 ? -24.25 -12.359 -11.883 1 95.5 114 LYS A CA 1
ATOM 922 C C . LYS A 1 114 ? -23.922 -10.867 -11.859 1 95.5 114 LYS A C 1
ATOM 924 O O . LYS A 1 114 ? -24.438 -10.094 -12.656 1 95.5 114 LYS A O 1
ATOM 929 N N . GLN A 1 115 ? -23.031 -10.484 -11.047 1 95.88 115 GLN A N 1
ATOM 930 C CA . GLN A 1 115 ? -22.672 -9.078 -10.922 1 95.88 115 GLN A CA 1
ATOM 931 C C . GLN A 1 115 ? -21.703 -8.664 -12.023 1 95.88 115 GLN A C 1
ATOM 933 O O . GLN A 1 115 ? -20.922 -9.484 -12.508 1 95.88 115 GLN A O 1
ATOM 938 N N . SER A 1 116 ? -21.859 -7.398 -12.367 1 94.81 116 SER A N 1
ATOM 939 C CA . SER A 1 116 ? -20.859 -6.832 -13.273 1 94.81 116 SER A CA 1
ATOM 940 C C . SER A 1 116 ? -19.516 -6.68 -12.594 1 94.81 116 SER A C 1
ATOM 942 O O . SER A 1 116 ? -19.438 -6.215 -11.453 1 94.81 116 SER A O 1
ATOM 944 N N . ILE A 1 117 ? -18.453 -6.984 -13.258 1 93.5 117 ILE A N 1
ATOM 945 C CA . ILE A 1 117 ? -17.109 -6.906 -12.695 1 93.5 117 ILE A CA 1
ATOM 946 C C . ILE A 1 117 ? -16.781 -5.457 -12.367 1 93.5 117 ILE A C 1
ATOM 948 O O . ILE A 1 117 ? -16.031 -5.188 -11.414 1 93.5 117 ILE A O 1
ATOM 952 N N . HIS A 1 118 ? -17.344 -4.523 -13.023 1 91.5 118 HIS A N 1
ATOM 953 C CA . HIS A 1 118 ? -17.062 -3.104 -12.859 1 91.5 118 HIS A CA 1
ATOM 954 C C . HIS A 1 118 ? -17.641 -2.568 -11.555 1 91.5 118 HIS A C 1
ATOM 956 O O . HIS A 1 118 ? -17.281 -1.477 -11.117 1 91.5 118 HIS A O 1
ATOM 962 N N . LYS A 1 119 ? -18.5 -3.305 -10.969 1 91.75 119 LYS A N 1
ATOM 963 C CA . LYS A 1 119 ? -19.172 -2.861 -9.75 1 91.75 119 LYS A CA 1
ATOM 964 C C . LYS A 1 119 ? -18.531 -3.488 -8.508 1 91.75 119 LYS A C 1
ATOM 966 O O . LYS A 1 119 ? -18.922 -3.186 -7.383 1 91.75 119 LYS A O 1
ATOM 971 N N . LEU A 1 120 ? -17.578 -4.309 -8.773 1 92.75 120 LEU A N 1
ATOM 972 C CA . LEU A 1 120 ? -16.953 -5.031 -7.676 1 92.75 120 LEU A CA 1
ATOM 973 C C . LEU A 1 120 ? -15.914 -4.164 -6.973 1 92.75 120 LEU A C 1
ATOM 975 O O . LEU A 1 120 ? -15.289 -3.309 -7.602 1 92.75 120 LEU A O 1
ATOM 979 N N . SER A 1 121 ? -15.766 -4.406 -5.621 1 89.62 121 SER A N 1
ATOM 980 C CA . SER A 1 121 ? -14.664 -3.797 -4.883 1 89.62 121 SER A CA 1
ATOM 981 C C . SER A 1 121 ? -13.32 -4.387 -5.305 1 89.62 121 SER A C 1
ATOM 983 O O . SER A 1 121 ? -13.273 -5.422 -5.977 1 89.62 121 SER A O 1
ATOM 985 N N . GLY A 1 122 ? -12.242 -3.723 -4.977 1 89.25 122 GLY A N 1
ATOM 986 C CA . GLY A 1 122 ? -10.914 -4.242 -5.262 1 89.25 122 GLY A CA 1
ATOM 987 C C . GLY A 1 122 ? -10.688 -5.641 -4.715 1 89.25 122 GLY A C 1
ATOM 988 O O . GLY A 1 122 ? -10.133 -6.5 -5.398 1 89.25 122 GLY A O 1
ATOM 989 N N . GLY A 1 123 ? -11.133 -5.812 -3.498 1 92.25 123 GLY A N 1
ATOM 990 C CA . GLY A 1 123 ? -11.008 -7.121 -2.883 1 92.25 123 GLY A CA 1
ATOM 991 C C . GLY A 1 123 ? -11.797 -8.195 -3.609 1 92.25 123 GLY A C 1
ATOM 992 O O . GLY A 1 123 ? -11.328 -9.328 -3.758 1 92.25 123 GLY A O 1
ATOM 993 N N . GLU A 1 124 ? -12.945 -7.84 -4.035 1 94.31 124 GLU A N 1
ATOM 994 C CA . GLU A 1 124 ? -13.781 -8.781 -4.777 1 94.31 124 GLU A CA 1
ATOM 995 C C . GLU A 1 124 ? -13.148 -9.148 -6.113 1 94.31 124 GLU A C 1
ATOM 997 O O . GLU A 1 124 ? -13.148 -10.32 -6.508 1 94.31 124 GLU A O 1
ATOM 1002 N N . ILE A 1 125 ? -12.633 -8.219 -6.727 1 94.5 125 ILE A N 1
ATOM 1003 C CA . ILE A 1 125 ? -11.969 -8.453 -8.008 1 94.5 125 ILE A CA 1
ATOM 1004 C C . ILE A 1 125 ? -10.812 -9.438 -7.812 1 94.5 125 ILE A C 1
ATOM 1006 O O . ILE A 1 125 ? -10.641 -10.367 -8.602 1 94.5 125 ILE A O 1
ATOM 1010 N N . GLN A 1 126 ? -10.086 -9.234 -6.773 1 94.81 126 GLN A N 1
ATOM 1011 C CA . GLN A 1 126 ? -8.945 -10.109 -6.508 1 94.81 126 GLN A CA 1
ATOM 1012 C C . GLN A 1 126 ? -9.406 -11.547 -6.273 1 94.81 126 GLN A C 1
ATOM 1014 O O . GLN A 1 126 ? -8.758 -12.492 -6.73 1 94.81 126 GLN A O 1
ATOM 1019 N N . LYS A 1 127 ? -10.469 -11.68 -5.621 1 95.94 127 LYS A N 1
ATOM 1020 C CA . LYS A 1 127 ? -11.031 -13.008 -5.395 1 95.94 127 LYS A CA 1
ATOM 1021 C C . LYS A 1 127 ? -11.43 -13.672 -6.711 1 95.94 127 LYS A C 1
ATOM 1023 O O . LYS A 1 127 ? -11.148 -14.852 -6.934 1 95.94 127 LYS A O 1
ATOM 1028 N N . ILE A 1 128 ? -12.031 -12.883 -7.539 1 95.12 128 ILE A N 1
ATOM 1029 C CA . ILE A 1 128 ? -12.469 -13.398 -8.836 1 95.12 128 ILE A CA 1
ATOM 1030 C C . ILE A 1 128 ? -11.258 -13.781 -9.68 1 95.12 128 ILE A C 1
ATOM 1032 O O . ILE A 1 128 ? -11.258 -14.812 -10.344 1 95.12 128 ILE A O 1
ATOM 1036 N N . LEU A 1 129 ? -10.273 -12.977 -9.633 1 95.06 129 LEU A N 1
ATOM 1037 C CA . LEU A 1 129 ? -9.055 -13.273 -10.375 1 95.06 129 LEU A CA 1
ATOM 1038 C C . LEU A 1 129 ? -8.391 -14.547 -9.859 1 95.06 129 LEU A C 1
ATOM 1040 O O . LEU A 1 129 ? -7.859 -15.336 -10.641 1 95.06 129 LEU A O 1
ATOM 1044 N N . LEU A 1 130 ? -8.422 -14.742 -8.617 1 95.69 130 LEU A N 1
ATOM 1045 C CA . LEU A 1 130 ? -7.883 -15.969 -8.039 1 95.69 130 LEU A CA 1
ATOM 1046 C C . LEU A 1 130 ? -8.688 -17.188 -8.492 1 95.69 130 LEU A C 1
ATOM 1048 O O . LEU A 1 130 ? -8.109 -18.219 -8.82 1 95.69 130 LEU A O 1
ATOM 1052 N N . ALA A 1 131 ? -9.961 -17 -8.469 1 94.69 131 ALA A N 1
ATOM 1053 C CA . ALA A 1 131 ? -10.805 -18.094 -8.977 1 94.69 131 ALA A CA 1
ATOM 1054 C C . ALA A 1 131 ? -10.43 -18.453 -10.414 1 94.69 131 ALA A C 1
ATOM 1056 O O . ALA A 1 131 ? -10.289 -19.625 -10.742 1 94.69 131 ALA A O 1
ATOM 1057 N N . ARG A 1 132 ? -10.273 -17.438 -11.148 1 92.94 132 ARG A N 1
ATOM 1058 C CA . ARG A 1 132 ? -9.906 -17.641 -12.547 1 92.94 132 ARG A CA 1
ATOM 1059 C C . ARG A 1 132 ? -8.578 -18.375 -12.664 1 92.94 132 ARG A C 1
ATOM 1061 O O . ARG A 1 132 ? -8.406 -19.25 -13.523 1 92.94 132 ARG A O 1
ATOM 1068 N N . ALA A 1 133 ? -7.703 -18.016 -11.836 1 94 133 ALA A N 1
ATOM 1069 C CA . ALA A 1 133 ? -6.367 -18.609 -11.852 1 94 133 ALA A CA 1
ATOM 1070 C C . ALA A 1 133 ? -6.426 -20.109 -11.57 1 94 133 ALA A C 1
ATOM 1072 O O . ALA A 1 133 ? -5.531 -20.859 -11.961 1 94 133 ALA A O 1
ATOM 1073 N N . LEU A 1 134 ? -7.469 -20.562 -10.969 1 93.75 134 LEU A N 1
ATOM 1074 C CA . LEU A 1 134 ? -7.566 -21.953 -10.531 1 93.75 134 LEU A CA 1
ATOM 1075 C C . LEU A 1 134 ? -8.164 -22.828 -11.625 1 93.75 134 LEU A C 1
ATOM 1077 O O . LEU A 1 134 ? -8.148 -24.047 -11.523 1 93.75 134 LEU A O 1
ATOM 1081 N N . PHE A 1 135 ? -8.633 -22.266 -12.609 1 88.62 135 PHE A N 1
ATOM 1082 C CA . PHE A 1 135 ? -9.383 -22.969 -13.641 1 88.62 135 PHE A CA 1
ATOM 1083 C C . PHE A 1 135 ? -8.547 -24.109 -14.227 1 88.62 135 PHE A C 1
ATOM 1085 O O . PHE A 1 135 ? -9.062 -25.203 -14.445 1 88.62 135 PHE A O 1
ATOM 1092 N N . ASN A 1 136 ? -7.363 -23.906 -14.453 1 86.31 136 ASN A N 1
ATOM 1093 C CA . ASN A 1 136 ? -6.562 -24.906 -15.156 1 86.31 136 ASN A CA 1
ATOM 1094 C C . ASN A 1 136 ? -5.746 -25.75 -14.18 1 86.31 136 ASN A C 1
ATOM 1096 O O . ASN A 1 136 ? -4.746 -26.359 -14.57 1 86.31 136 ASN A O 1
ATOM 1100 N N . SER A 1 137 ? -6.191 -25.688 -12.961 1 91.06 137 SER A N 1
ATOM 1101 C CA . SER A 1 137 ? -5.484 -26.469 -11.945 1 91.06 137 SER A CA 1
ATOM 1102 C C . SER A 1 137 ? -3.98 -26.219 -12.016 1 91.06 137 SER A C 1
ATOM 1104 O O . SER A 1 137 ? -3.207 -27.156 -12.242 1 91.06 137 SER A O 1
ATOM 1106 N N . PRO A 1 138 ? -3.584 -25.109 -11.797 1 95.94 138 PRO A N 1
ATOM 1107 C CA . PRO A 1 138 ? -2.17 -24.766 -11.953 1 95.94 138 PRO A CA 1
ATOM 1108 C C . PRO A 1 138 ? -1.271 -25.469 -10.945 1 95.94 138 PRO A C 1
ATOM 1110 O O . PRO A 1 138 ? -1.696 -25.734 -9.82 1 95.94 138 PRO A O 1
ATOM 1113 N N . HIS A 1 139 ? -0.024 -25.734 -11.438 1 97.75 139 HIS A N 1
ATOM 1114 C CA . HIS A 1 139 ? 1.023 -26.172 -10.531 1 97.75 139 HIS A CA 1
ATOM 1115 C C . HIS A 1 139 ? 1.637 -25 -9.773 1 97.75 139 HIS A C 1
ATOM 1117 O O . HIS A 1 139 ? 2.105 -25.156 -8.648 1 97.75 139 HIS A O 1
ATOM 1123 N N . LEU A 1 140 ? 1.592 -23.875 -10.43 1 98.31 140 LEU A N 1
ATOM 1124 C CA . LEU A 1 140 ? 2.203 -22.656 -9.914 1 98.31 140 LEU A CA 1
ATOM 1125 C C . LEU A 1 140 ? 1.329 -21.438 -10.211 1 98.31 140 LEU A C 1
ATOM 1127 O O . LEU A 1 140 ? 0.835 -21.281 -11.328 1 98.31 140 LEU A O 1
ATOM 1131 N N . ILE A 1 141 ? 1.099 -20.609 -9.18 1 97.88 141 ILE A N 1
ATOM 1132 C CA . ILE A 1 141 ? 0.435 -19.328 -9.367 1 97.88 141 ILE A CA 1
ATOM 1133 C C . ILE A 1 141 ? 1.415 -18.203 -9.078 1 97.88 141 ILE A C 1
ATOM 1135 O O . ILE A 1 141 ? 2.045 -18.172 -8.016 1 97.88 141 ILE A O 1
ATOM 1139 N N . VAL A 1 142 ? 1.586 -17.297 -10.031 1 97.81 142 VAL A N 1
ATOM 1140 C CA . VAL A 1 142 ? 2.414 -16.094 -9.875 1 97.81 142 VAL A CA 1
ATOM 1141 C C . VAL A 1 142 ? 1.527 -14.883 -9.641 1 97.81 142 VAL A C 1
ATOM 1143 O O . VAL A 1 142 ? 0.674 -14.562 -10.469 1 97.81 142 VAL A O 1
ATOM 1146 N N . LEU A 1 143 ? 1.747 -14.266 -8.469 1 96.56 143 LEU A N 1
ATOM 1147 C CA . LEU A 1 143 ? 0.977 -13.086 -8.094 1 96.56 143 LEU A CA 1
ATOM 1148 C C . LEU A 1 143 ? 1.864 -11.844 -8.062 1 96.56 143 LEU A C 1
ATOM 1150 O O . LEU A 1 143 ? 2.828 -11.789 -7.293 1 96.56 143 LEU A O 1
ATOM 1154 N N . ASP A 1 144 ? 1.521 -10.914 -8.867 1 95.25 144 ASP A N 1
ATOM 1155 C CA . ASP A 1 144 ? 2.297 -9.68 -8.914 1 95.25 144 ASP A CA 1
ATOM 1156 C C . ASP A 1 144 ? 1.585 -8.555 -8.172 1 95.25 144 ASP A C 1
ATOM 1158 O O . ASP A 1 144 ? 0.722 -7.875 -8.734 1 95.25 144 ASP A O 1
ATOM 1162 N N . GLU A 1 145 ? 1.971 -8.344 -6.918 1 92.12 145 GLU A N 1
ATOM 1163 C CA . GLU A 1 145 ? 1.439 -7.324 -6.02 1 92.12 145 GLU A CA 1
ATOM 1164 C C . GLU A 1 145 ? -0.084 -7.391 -5.949 1 92.12 145 GLU A C 1
ATOM 1166 O O . GLU A 1 145 ? -0.764 -6.383 -6.148 1 92.12 145 GLU A O 1
ATOM 1171 N N . PRO A 1 146 ? -0.569 -8.477 -5.488 1 92.12 146 PRO A N 1
ATOM 1172 C CA . PRO A 1 146 ? -2.02 -8.688 -5.523 1 92.12 146 PRO A CA 1
ATOM 1173 C C . PRO A 1 146 ? -2.766 -7.812 -4.52 1 92.12 146 PRO A C 1
ATOM 1175 O O . PRO A 1 146 ? -3.984 -7.652 -4.617 1 92.12 146 PRO A O 1
ATOM 1178 N N . ASP A 1 147 ? -2.055 -7.293 -3.555 1 89.94 147 ASP A N 1
ATOM 1179 C CA . ASP A 1 147 ? -2.734 -6.562 -2.49 1 89.94 147 ASP A CA 1
ATOM 1180 C C . ASP A 1 147 ? -2.771 -5.062 -2.789 1 89.94 147 ASP A C 1
ATOM 1182 O O . ASP A 1 147 ? -3.273 -4.277 -1.983 1 89.94 147 ASP A O 1
ATOM 1186 N N . GLN A 1 148 ? -2.289 -4.688 -3.92 1 84.94 148 GLN A N 1
ATOM 1187 C CA . GLN A 1 148 ? -2.266 -3.27 -4.258 1 84.94 148 GLN A CA 1
ATOM 1188 C C . GLN A 1 148 ? -3.676 -2.688 -4.293 1 84.94 148 GLN A C 1
ATOM 1190 O O . GLN A 1 148 ? -4.578 -3.27 -4.898 1 84.94 148 GLN A O 1
ATOM 1195 N N . GLY A 1 149 ? -3.857 -1.541 -3.648 1 80.69 149 GLY A N 1
ATOM 1196 C CA . GLY A 1 149 ? -5.141 -0.856 -3.662 1 80.69 149 GLY A CA 1
ATOM 1197 C C . GLY A 1 149 ? -6.086 -1.34 -2.578 1 80.69 149 GLY A C 1
ATOM 1198 O O . GLY A 1 149 ? -7.176 -0.791 -2.408 1 80.69 149 GLY A O 1
ATOM 1199 N N . LEU A 1 150 ? -5.699 -2.359 -1.896 1 87.62 150 LEU A N 1
ATOM 1200 C CA . LEU A 1 150 ? -6.52 -2.875 -0.808 1 87.62 150 LEU A CA 1
ATOM 1201 C C . LEU A 1 150 ? -6.184 -2.18 0.507 1 87.62 150 LEU A C 1
ATOM 1203 O O . LEU A 1 150 ? -5.043 -1.769 0.721 1 87.62 150 LEU A O 1
ATOM 1207 N N . ASP A 1 151 ? -7.223 -2.104 1.346 1 85.88 151 ASP A N 1
ATOM 1208 C CA . ASP A 1 151 ? -6.949 -1.625 2.697 1 85.88 151 ASP A CA 1
ATOM 1209 C C . ASP A 1 151 ? -6.363 -2.736 3.564 1 85.88 151 ASP A C 1
ATOM 1211 O O . ASP A 1 151 ? -6.129 -3.848 3.084 1 85.88 151 ASP A O 1
ATOM 1215 N N . MET A 1 152 ? -6.148 -2.457 4.75 1 81.44 152 MET A N 1
ATOM 1216 C CA . MET A 1 152 ? -5.469 -3.387 5.645 1 81.44 152 MET A CA 1
ATOM 1217 C C . MET A 1 152 ? -6.266 -4.676 5.801 1 81.44 152 MET A C 1
ATOM 1219 O O . MET A 1 152 ? -5.707 -5.773 5.707 1 81.44 152 MET A O 1
ATOM 1223 N N . ASN A 1 153 ? -7.496 -4.512 6.039 1 83.38 153 ASN A N 1
ATOM 1224 C CA . ASN A 1 153 ? -8.344 -5.688 6.199 1 83.38 153 ASN A CA 1
ATOM 1225 C C . ASN A 1 153 ? -8.414 -6.508 4.914 1 83.38 153 ASN A C 1
ATOM 1227 O O . ASN A 1 153 ? -8.328 -7.738 4.953 1 83.38 153 ASN A O 1
ATOM 1231 N N . GLY A 1 154 ? -8.562 -5.801 3.879 1 87.69 154 GLY A N 1
ATOM 1232 C CA . GLY A 1 154 ? -8.586 -6.477 2.59 1 87.69 154 GLY A CA 1
ATOM 1233 C C . GLY A 1 154 ? -7.312 -7.254 2.307 1 87.69 154 GLY A C 1
ATOM 1234 O O . GLY A 1 154 ? -7.363 -8.352 1.742 1 87.69 154 GLY A O 1
ATOM 1235 N N . GLN A 1 155 ? -6.219 -6.656 2.711 1 88.19 155 GLN A N 1
ATOM 1236 C CA . GLN A 1 155 ? -4.941 -7.328 2.506 1 88.19 155 GLN A CA 1
ATOM 1237 C C . GLN A 1 155 ? -4.855 -8.609 3.328 1 88.19 155 GLN A C 1
ATOM 1239 O O . GLN A 1 155 ? -4.457 -9.656 2.814 1 88.19 155 GLN A O 1
ATOM 1244 N N . ILE A 1 156 ? -5.215 -8.516 4.531 1 84.94 156 ILE A N 1
ATOM 1245 C CA . ILE A 1 156 ? -5.172 -9.672 5.43 1 84.94 156 ILE A CA 1
ATOM 1246 C C . ILE A 1 156 ? -6.051 -10.789 4.875 1 84.94 156 ILE A C 1
ATOM 1248 O O . ILE A 1 156 ? -5.625 -11.945 4.789 1 84.94 156 ILE A O 1
ATOM 1252 N N . LEU A 1 157 ? -7.23 -10.438 4.5 1 88.69 157 LEU A N 1
ATOM 1253 C CA . LEU A 1 157 ? -8.18 -11.422 3.975 1 88.69 157 LEU A CA 1
ATOM 1254 C C . LEU A 1 157 ? -7.656 -12.039 2.682 1 88.69 157 LEU A C 1
ATOM 1256 O O . LEU A 1 157 ? -7.805 -13.242 2.461 1 88.69 157 LEU A O 1
ATOM 1260 N N . LEU A 1 158 ? -7.09 -11.266 1.892 1 92.06 158 LEU A N 1
ATOM 1261 C CA . LEU A 1 158 ? -6.535 -11.758 0.634 1 92.06 158 LEU A CA 1
ATOM 1262 C C . LEU A 1 158 ? -5.449 -12.797 0.887 1 92.06 158 LEU A C 1
ATOM 1264 O O . LEU A 1 158 ? -5.469 -13.875 0.292 1 92.06 158 LEU A O 1
ATOM 1268 N N . TYR A 1 159 ? -4.527 -12.539 1.742 1 90.44 159 TYR A N 1
ATOM 1269 C CA . TYR A 1 159 ? -3.418 -13.461 1.99 1 90.44 159 TYR A CA 1
ATOM 1270 C C . TYR A 1 159 ? -3.896 -14.711 2.705 1 90.44 159 TYR A C 1
ATOM 1272 O O . TYR A 1 159 ? -3.352 -15.805 2.498 1 90.44 159 TYR A O 1
ATOM 1280 N N . GLN A 1 160 ? -4.914 -14.555 3.535 1 90.5 160 GLN A N 1
ATOM 1281 C CA . GLN A 1 160 ? -5.543 -15.742 4.105 1 90.5 160 GLN A CA 1
ATOM 1282 C C . GLN A 1 160 ? -6.137 -16.625 3.014 1 90.5 160 GLN A C 1
ATOM 1284 O O . GLN A 1 160 ? -5.996 -17.844 3.057 1 90.5 160 GLN A O 1
ATOM 1289 N N . LEU A 1 161 ? -6.77 -15.984 2.133 1 93.94 161 LEU A N 1
ATOM 1290 C CA . LEU A 1 161 ? -7.355 -16.719 1.015 1 93.94 161 LEU A CA 1
ATOM 1291 C C . LEU A 1 161 ? -6.273 -17.391 0.181 1 93.94 161 LEU A C 1
ATOM 1293 O O . LEU A 1 161 ? -6.422 -18.547 -0.217 1 93.94 161 LEU A O 1
ATOM 1297 N N . ILE A 1 162 ? -5.234 -16.719 -0.09 1 94.88 162 ILE A N 1
ATOM 1298 C CA . ILE A 1 162 ? -4.117 -17.266 -0.854 1 94.88 162 ILE A CA 1
ATOM 1299 C C . ILE A 1 162 ? -3.566 -18.516 -0.15 1 94.88 162 ILE A C 1
ATOM 1301 O O . ILE A 1 162 ? -3.307 -19.531 -0.791 1 94.88 162 ILE A O 1
ATOM 1305 N N . ASN A 1 163 ? -3.428 -18.453 1.116 1 93.38 163 ASN A N 1
ATOM 1306 C CA . ASN A 1 163 ? -2.947 -19.594 1.897 1 93.38 163 ASN A CA 1
ATOM 1307 C C . ASN A 1 163 ? -3.918 -20.766 1.834 1 93.38 163 ASN A C 1
ATOM 1309 O O . ASN A 1 163 ? -3.496 -21.922 1.722 1 93.38 163 ASN A O 1
ATOM 1313 N N . LYS A 1 164 ? -5.113 -20.406 1.942 1 94.12 164 LYS A N 1
ATOM 1314 C CA . LYS A 1 164 ? -6.137 -21.453 1.84 1 94.12 164 LYS A CA 1
ATOM 1315 C C . LYS A 1 164 ? -6.066 -22.156 0.489 1 94.12 164 LYS A C 1
ATOM 1317 O O . LYS A 1 164 ? -6.109 -23.391 0.423 1 94.12 164 LYS A O 1
ATOM 1322 N N . ILE A 1 165 ? -5.977 -21.422 -0.523 1 94.75 165 ILE A N 1
ATOM 1323 C CA . ILE A 1 165 ? -5.895 -21.953 -1.877 1 94.75 165 ILE A CA 1
ATOM 1324 C C . ILE A 1 165 ? -4.66 -22.844 -2.01 1 94.75 165 ILE A C 1
ATOM 1326 O O . ILE A 1 165 ? -4.738 -23.953 -2.555 1 94.75 165 ILE A O 1
ATOM 1330 N N . HIS A 1 166 ? -3.564 -22.359 -1.515 1 95.81 166 HIS A N 1
ATOM 1331 C CA . HIS A 1 166 ? -2.324 -23.125 -1.512 1 95.81 166 HIS A CA 1
ATOM 1332 C C . HIS A 1 166 ? -2.529 -24.484 -0.871 1 95.81 166 HIS A C 1
ATOM 1334 O O . HIS A 1 166 ? -2.104 -25.516 -1.423 1 95.81 166 HIS A O 1
ATOM 1340 N N . HIS A 1 167 ? -3.23 -24.531 0.198 1 94.12 167 HIS A N 1
ATOM 1341 C CA . HIS A 1 167 ? -3.406 -25.766 0.957 1 94.12 167 HIS A CA 1
ATOM 1342 C C . HIS A 1 167 ? -4.41 -26.688 0.28 1 94.12 167 HIS A C 1
ATOM 1344 O O . HIS A 1 167 ? -4.164 -27.891 0.146 1 94.12 167 HIS A O 1
ATOM 1350 N N . ILE A 1 168 ? -5.441 -26.141 -0.185 1 93.5 168 ILE A N 1
ATOM 1351 C CA . ILE A 1 168 ? -6.539 -26.938 -0.734 1 93.5 168 ILE A CA 1
ATOM 1352 C C . ILE A 1 168 ? -6.125 -27.531 -2.08 1 93.5 168 ILE A C 1
ATOM 1354 O O . ILE A 1 168 ? -6.402 -28.703 -2.365 1 93.5 168 ILE A O 1
ATOM 1358 N N . PHE A 1 169 ? -5.422 -26.781 -2.854 1 93.69 169 PHE A N 1
ATOM 1359 C CA . PHE A 1 169 ? -5.141 -27.203 -4.219 1 93.69 169 PHE A CA 1
ATOM 1360 C C . PHE A 1 169 ? -3.715 -27.734 -4.336 1 93.69 169 PHE A C 1
ATOM 1362 O O . PHE A 1 169 ? -3.318 -28.234 -5.391 1 93.69 169 PHE A O 1
ATOM 1369 N N . SER A 1 170 ? -2.914 -27.531 -3.285 1 95 170 SER A N 1
ATOM 1370 C CA . SER A 1 170 ? -1.536 -28 -3.232 1 95 170 SER A CA 1
ATOM 1371 C C . SER A 1 170 ? -0.696 -27.391 -4.348 1 95 170 SER A C 1
ATOM 1373 O O . SER A 1 170 ? 0.152 -28.062 -4.938 1 95 170 SER A O 1
ATOM 1375 N N . CYS A 1 171 ? -1.03 -26.25 -4.746 1 96.19 171 CYS A N 1
ATOM 1376 C CA . CYS A 1 171 ? -0.237 -25.531 -5.746 1 96.19 171 CYS A CA 1
ATOM 1377 C C . CYS A 1 171 ? 0.842 -24.688 -5.082 1 96.19 171 CYS A C 1
ATOM 1379 O O . CYS A 1 171 ? 0.725 -24.328 -3.908 1 96.19 171 CYS A O 1
ATOM 1381 N N . SER A 1 172 ? 1.924 -24.469 -5.812 1 98 172 SER A N 1
ATOM 1382 C CA . SER A 1 172 ? 2.934 -23.516 -5.371 1 98 172 SER A CA 1
ATOM 1383 C C . SER A 1 172 ? 2.529 -22.094 -5.715 1 98 172 SER A C 1
ATOM 1385 O O . SER A 1 172 ? 1.818 -21.859 -6.695 1 98 172 SER A O 1
ATOM 1387 N N . ILE A 1 173 ? 2.973 -21.172 -4.855 1 97.31 173 ILE A N 1
ATOM 1388 C CA . ILE A 1 173 ? 2.621 -19.766 -5.082 1 97.31 173 ILE A CA 1
ATOM 1389 C C . ILE A 1 173 ? 3.881 -18.906 -5.039 1 97.31 173 ILE A C 1
ATOM 1391 O O . ILE A 1 173 ? 4.699 -19.031 -4.129 1 97.31 173 ILE A O 1
ATOM 1395 N N . PHE A 1 174 ? 4.117 -18.125 -6.051 1 97.44 174 PHE A N 1
ATOM 1396 C CA . PHE A 1 174 ? 5.168 -17.125 -6.141 1 97.44 174 PHE A CA 1
ATOM 1397 C C . PHE A 1 174 ? 4.582 -15.719 -6.086 1 97.44 174 PHE A C 1
ATOM 1399 O O . PHE A 1 174 ? 3.918 -15.281 -7.027 1 97.44 174 PHE A O 1
ATOM 1406 N N . ILE A 1 175 ? 4.871 -15 -4.977 1 96.31 175 ILE A N 1
ATOM 1407 C CA . ILE A 1 175 ? 4.23 -13.711 -4.746 1 96.31 175 ILE A CA 1
ATOM 1408 C C . ILE A 1 175 ? 5.277 -12.602 -4.793 1 96.31 175 ILE A C 1
ATOM 1410 O O . ILE A 1 175 ? 6.316 -12.688 -4.137 1 96.31 175 ILE A O 1
ATOM 1414 N N . ILE A 1 176 ? 5.023 -11.648 -5.633 1 95.31 176 ILE A N 1
ATOM 1415 C CA . ILE A 1 176 ? 5.766 -10.391 -5.574 1 95.31 176 ILE A CA 1
ATOM 1416 C C . ILE A 1 176 ? 5.02 -9.391 -4.695 1 95.31 176 ILE A C 1
ATOM 1418 O O . ILE A 1 176 ? 3.846 -9.102 -4.938 1 95.31 176 ILE A O 1
ATOM 1422 N N . SER A 1 177 ? 5.664 -8.906 -3.652 1 89.38 177 SER A N 1
ATOM 1423 C CA . SER A 1 177 ? 4.973 -7.992 -2.75 1 89.38 177 SER A CA 1
ATOM 1424 C C . SER A 1 177 ? 5.941 -7.008 -2.104 1 89.38 177 SER A C 1
ATOM 1426 O O . SER A 1 177 ? 7.125 -7.309 -1.945 1 89.38 177 SER A O 1
ATOM 1428 N N . HIS A 1 178 ? 5.363 -5.875 -1.764 1 79.75 178 HIS A N 1
ATOM 1429 C CA . HIS A 1 178 ? 6.109 -4.906 -0.966 1 79.75 178 HIS A CA 1
ATOM 1430 C C . HIS A 1 178 ? 5.602 -4.875 0.472 1 79.75 178 HIS A C 1
ATOM 1432 O O . HIS A 1 178 ? 6.074 -4.074 1.282 1 79.75 178 HIS A O 1
ATOM 1438 N N . ASN A 1 179 ? 4.688 -5.711 0.761 1 75.75 179 ASN A N 1
ATOM 1439 C CA . ASN A 1 179 ? 4.129 -5.766 2.107 1 75.75 179 ASN A CA 1
ATOM 1440 C C . ASN A 1 179 ? 4.816 -6.836 2.955 1 75.75 179 ASN A C 1
ATOM 1442 O O . ASN A 1 179 ? 4.375 -7.984 2.99 1 75.75 179 ASN A O 1
ATOM 1446 N N . LEU A 1 180 ? 5.754 -6.422 3.701 1 72.06 180 LEU A N 1
ATOM 1447 C CA . LEU A 1 180 ? 6.598 -7.367 4.426 1 72.06 180 LEU A CA 1
ATOM 1448 C C . LEU A 1 180 ? 5.844 -7.977 5.605 1 72.06 180 LEU A C 1
ATOM 1450 O O . LEU A 1 180 ? 6.043 -9.148 5.938 1 72.06 180 LEU A O 1
ATOM 1454 N N . HIS A 1 181 ? 4.996 -7.289 6.082 1 68.88 181 HIS A N 1
ATOM 1455 C CA . HIS A 1 181 ? 4.406 -7.703 7.348 1 68.88 181 HIS A CA 1
ATOM 1456 C C . HIS A 1 181 ? 3.453 -8.875 7.152 1 68.88 181 HIS A C 1
ATOM 1458 O O . HIS A 1 181 ? 3.494 -9.852 7.914 1 68.88 181 HIS A O 1
ATOM 1464 N N . ILE A 1 182 ? 2.693 -8.789 6.148 1 70.12 182 ILE A N 1
ATOM 1465 C CA . ILE A 1 182 ? 1.685 -9.828 5.969 1 70.12 182 ILE A CA 1
ATOM 1466 C C . ILE A 1 182 ? 2.309 -11.039 5.285 1 70.12 182 ILE A C 1
ATOM 1468 O O . ILE A 1 182 ? 2.033 -12.18 5.664 1 70.12 182 ILE A O 1
ATOM 1472 N N . VAL A 1 183 ? 3.191 -10.758 4.395 1 66.75 183 VAL A N 1
ATOM 1473 C CA . VAL A 1 183 ? 3.713 -11.82 3.533 1 66.75 183 VAL A CA 1
ATOM 1474 C C . VAL A 1 183 ? 4.641 -12.727 4.336 1 66.75 183 VAL A C 1
ATOM 1476 O O . VAL A 1 183 ? 4.605 -13.945 4.188 1 66.75 183 VAL A O 1
ATOM 1479 N N . MET A 1 184 ? 5.199 -12.148 5.23 1 68.94 184 MET A N 1
ATOM 1480 C CA . MET A 1 184 ? 6.234 -12.922 5.91 1 68.94 184 MET A CA 1
ATOM 1481 C C . MET A 1 184 ? 5.617 -13.898 6.906 1 68.94 184 MET A C 1
ATOM 1483 O O . MET A 1 184 ? 6.211 -14.93 7.219 1 68.94 184 MET A O 1
ATOM 1487 N N . ALA A 1 185 ? 4.402 -13.578 7.227 1 67.38 185 ALA A N 1
ATOM 1488 C CA . ALA A 1 185 ? 3.742 -14.438 8.203 1 67.38 185 ALA A CA 1
ATOM 1489 C C . ALA A 1 185 ? 3.201 -15.703 7.547 1 67.38 185 ALA A C 1
ATOM 1491 O O . ALA A 1 185 ? 2.982 -16.719 8.219 1 67.38 185 ALA A O 1
ATOM 1492 N N . LYS A 1 186 ? 3.201 -15.68 6.293 1 76.56 186 LYS A N 1
ATOM 1493 C CA . LYS A 1 186 ? 2.484 -16.781 5.664 1 76.56 186 LYS A CA 1
ATOM 1494 C C . LYS A 1 186 ? 3.287 -17.375 4.508 1 76.56 186 LYS A C 1
ATOM 1496 O O . LYS A 1 186 ? 2.732 -18.047 3.643 1 76.56 186 LYS A O 1
ATOM 1501 N N . THR A 1 187 ? 4.578 -17.031 4.512 1 88.06 187 THR A N 1
ATOM 1502 C CA . THR A 1 187 ? 5.406 -17.516 3.412 1 88.06 187 THR A CA 1
ATOM 1503 C C . THR A 1 187 ? 6.453 -18.5 3.914 1 88.06 187 THR A C 1
ATOM 1505 O O . THR A 1 187 ? 6.898 -18.406 5.059 1 88.06 187 THR A O 1
ATOM 1508 N N . ASN A 1 188 ? 6.793 -19.469 3.043 1 91.69 188 ASN A N 1
ATOM 1509 C CA . ASN A 1 188 ? 7.824 -20.438 3.385 1 91.69 188 ASN A CA 1
ATOM 1510 C C . ASN A 1 188 ? 9.227 -19.859 3.17 1 91.69 188 ASN A C 1
ATOM 1512 O O . ASN A 1 188 ? 10.141 -20.141 3.949 1 91.69 188 ASN A O 1
ATOM 1516 N N . GLU A 1 189 ? 9.305 -19.109 2.176 1 93.06 189 GLU A N 1
ATOM 1517 C CA . GLU A 1 189 ? 10.602 -18.562 1.787 1 93.06 189 GLU A CA 1
ATOM 1518 C C . GLU A 1 189 ? 10.453 -17.141 1.231 1 93.06 189 GLU A C 1
ATOM 1520 O O . GLU A 1 189 ? 9.5 -16.844 0.51 1 93.06 189 GLU A O 1
ATOM 1525 N N . VAL A 1 190 ? 11.461 -16.344 1.58 1 92.69 190 VAL A N 1
ATOM 1526 C CA . VAL A 1 190 ? 11.531 -14.969 1.088 1 92.69 190 VAL A CA 1
ATOM 1527 C C . VAL A 1 190 ? 12.797 -14.773 0.267 1 92.69 190 VAL A C 1
ATOM 1529 O O . VAL A 1 190 ? 13.875 -15.234 0.654 1 92.69 190 VAL A O 1
ATOM 1532 N N . ILE A 1 191 ? 12.633 -14.172 -0.868 1 94.94 191 ILE A N 1
ATOM 1533 C CA . ILE A 1 191 ? 13.766 -13.781 -1.704 1 94.94 191 ILE A CA 1
ATOM 1534 C C . ILE A 1 191 ? 13.836 -12.258 -1.801 1 94.94 191 ILE A C 1
ATOM 1536 O O . ILE A 1 191 ? 12.875 -11.609 -2.213 1 94.94 191 ILE A O 1
ATOM 1540 N N . CYS A 1 192 ? 14.969 -11.703 -1.435 1 93.62 192 CYS A N 1
ATOM 1541 C CA . CYS A 1 192 ? 15.203 -10.266 -1.535 1 93.62 192 CYS A CA 1
ATOM 1542 C C . CYS A 1 192 ? 15.969 -9.93 -2.805 1 93.62 192 CYS A C 1
ATOM 1544 O O . CYS A 1 192 ? 17.109 -10.352 -2.977 1 93.62 192 CYS A O 1
ATOM 1546 N N . LEU A 1 193 ? 15.336 -9.109 -3.574 1 95.25 193 LEU A N 1
ATOM 1547 C CA . LEU A 1 193 ? 15.883 -8.812 -4.891 1 95.25 193 LEU A CA 1
ATOM 1548 C C . LEU A 1 193 ? 16.219 -7.332 -5.023 1 95.25 193 LEU A C 1
ATOM 1550 O O . LEU A 1 193 ? 15.406 -6.477 -4.66 1 95.25 193 LEU A O 1
ATOM 1554 N N . ASN A 1 194 ? 17.375 -7.082 -5.492 1 93.75 194 ASN A N 1
ATOM 1555 C CA . ASN A 1 194 ? 17.797 -5.785 -6.02 1 93.75 194 ASN A CA 1
ATOM 1556 C C . ASN A 1 194 ? 18.781 -5.941 -7.172 1 93.75 194 ASN A C 1
ATOM 1558 O O . ASN A 1 194 ? 20 -5.809 -6.98 1 93.75 194 ASN A O 1
ATOM 1562 N N . ARG A 1 195 ? 18.25 -6.168 -8.266 1 95.56 195 ARG A N 1
ATOM 1563 C CA . ARG A 1 195 ? 18.984 -6.535 -9.469 1 95.56 195 ARG A CA 1
ATOM 1564 C C . ARG A 1 195 ? 19.641 -7.898 -9.32 1 95.56 195 ARG A C 1
ATOM 1566 O O . ARG A 1 195 ? 19.781 -8.641 -10.289 1 95.56 195 ARG A O 1
ATOM 1573 N N . SER A 1 196 ? 20.062 -8.164 -8.156 1 97.06 196 SER A N 1
ATOM 1574 C CA . SER A 1 196 ? 20.547 -9.492 -7.781 1 97.06 196 SER A CA 1
ATOM 1575 C C . SER A 1 196 ? 19.906 -9.969 -6.488 1 97.06 196 SER A C 1
ATOM 1577 O O . SER A 1 196 ? 19.25 -9.195 -5.781 1 97.06 196 SER A O 1
ATOM 1579 N N . ILE A 1 197 ? 20.031 -11.227 -6.293 1 97.25 197 ILE A N 1
ATOM 1580 C CA . ILE A 1 197 ? 19.5 -11.758 -5.039 1 97.25 197 ILE A CA 1
ATOM 1581 C C . ILE A 1 197 ? 20.438 -11.398 -3.891 1 97.25 197 ILE A C 1
ATOM 1583 O O . ILE A 1 197 ? 21.609 -11.812 -3.877 1 97.25 197 ILE A O 1
ATOM 1587 N N . LEU A 1 198 ? 19.922 -10.727 -2.979 1 95.62 198 LEU A N 1
ATOM 1588 C CA . LEU A 1 198 ? 20.719 -10.273 -1.843 1 95.62 198 LEU A CA 1
ATOM 1589 C C . LEU A 1 198 ? 20.688 -11.305 -0.714 1 95.62 198 LEU A C 1
ATOM 1591 O O . LEU A 1 198 ? 21.672 -11.469 0.003 1 95.62 198 LEU A O 1
ATOM 1595 N N . CYS A 1 199 ? 19.594 -11.859 -0.469 1 94.06 199 CYS A N 1
ATOM 1596 C CA . CYS A 1 199 ? 19.406 -12.914 0.521 1 94.06 199 CYS A CA 1
ATOM 1597 C C . CYS A 1 199 ? 18.125 -13.695 0.245 1 94.06 199 CYS A C 1
ATOM 1599 O O . CYS A 1 199 ? 17.234 -13.203 -0.438 1 94.06 199 CYS A O 1
ATOM 1601 N N . SER A 1 200 ? 18.125 -14.883 0.713 1 94.56 200 SER A N 1
ATOM 1602 C CA . SER A 1 200 ? 16.969 -15.75 0.583 1 94.56 200 SER A CA 1
ATOM 1603 C C . SER A 1 200 ? 16.891 -16.75 1.727 1 94.56 200 SER A C 1
ATOM 1605 O O . SER A 1 200 ? 17.922 -17.219 2.217 1 94.56 200 SER A O 1
ATOM 1607 N N . GLY A 1 201 ? 15.703 -16.984 2.189 1 92.44 201 GLY A N 1
ATOM 1608 C CA . GLY A 1 201 ? 15.508 -17.938 3.275 1 92.44 201 GLY A CA 1
ATOM 1609 C C . GLY A 1 201 ? 14.164 -17.797 3.961 1 92.44 201 GLY A C 1
ATOM 1610 O O . GLY A 1 201 ? 13.258 -17.141 3.434 1 92.44 201 GLY A O 1
ATOM 1611 N N . GLU A 1 202 ? 14.047 -18.469 5.023 1 90.25 202 GLU A N 1
ATOM 1612 C CA . GLU A 1 202 ? 12.828 -18.344 5.824 1 90.25 202 GLU A CA 1
ATOM 1613 C C . GLU A 1 202 ? 12.68 -16.938 6.375 1 90.25 202 GLU A C 1
ATOM 1615 O O . GLU A 1 202 ? 13.672 -16.25 6.648 1 90.25 202 GLU A O 1
ATOM 1620 N N . PRO A 1 203 ? 11.445 -16.547 6.562 1 84.94 203 PRO A N 1
ATOM 1621 C CA . PRO A 1 203 ? 11.195 -15.188 7.031 1 84.94 203 PRO A CA 1
ATOM 1622 C C . PRO A 1 203 ? 11.984 -14.836 8.289 1 84.94 203 PRO A C 1
ATOM 1624 O O . PRO A 1 203 ? 12.578 -13.758 8.375 1 84.94 203 PRO A O 1
ATOM 1627 N N . LYS A 1 204 ? 12.109 -15.695 9.234 1 78.62 204 LYS A N 1
ATOM 1628 C CA . LYS A 1 204 ? 12.781 -15.438 10.5 1 78.62 204 LYS A CA 1
ATOM 1629 C C . LYS A 1 204 ? 14.258 -15.094 10.281 1 78.62 204 LYS A C 1
ATOM 1631 O O . LYS A 1 204 ? 14.812 -14.234 10.969 1 78.62 204 LYS A O 1
ATOM 1636 N N . ILE A 1 205 ? 14.789 -15.711 9.297 1 84.19 205 ILE A N 1
ATOM 1637 C CA . ILE A 1 205 ? 16.203 -15.523 8.977 1 84.19 205 ILE A CA 1
ATOM 1638 C C . ILE A 1 205 ? 16.391 -14.211 8.211 1 84.19 205 ILE A C 1
ATOM 1640 O O . ILE A 1 205 ? 17.359 -13.484 8.445 1 84.19 205 ILE A O 1
ATOM 1644 N N . ILE A 1 206 ? 15.469 -13.859 7.445 1 85.88 206 ILE A N 1
ATOM 1645 C CA . ILE A 1 206 ? 15.586 -12.719 6.543 1 85.88 206 ILE A CA 1
ATOM 1646 C C . ILE A 1 206 ? 15.5 -11.422 7.34 1 85.88 206 ILE A C 1
ATOM 1648 O O . ILE A 1 206 ? 16.25 -10.477 7.082 1 85.88 206 ILE A O 1
ATOM 1652 N N . TYR A 1 207 ? 14.695 -11.391 8.328 1 80.19 207 TYR A N 1
ATOM 1653 C CA . TYR A 1 207 ? 14.516 -10.18 9.117 1 80.19 207 TYR A CA 1
ATOM 1654 C C . TYR A 1 207 ? 15.828 -9.766 9.781 1 80.19 207 TYR A C 1
ATOM 1656 O O . TYR A 1 207 ? 16.047 -8.578 10.016 1 80.19 207 TYR A O 1
ATOM 1664 N N . ASP A 1 208 ? 16.656 -10.75 9.977 1 83.62 208 ASP A N 1
ATOM 1665 C CA . ASP A 1 208 ? 17.906 -10.477 10.695 1 83.62 208 ASP A CA 1
ATOM 1666 C C . ASP A 1 208 ? 19.078 -10.406 9.727 1 83.62 208 ASP A C 1
ATOM 1668 O O . ASP A 1 208 ? 20.203 -10.125 10.141 1 83.62 208 ASP A O 1
ATOM 1672 N N . HIS A 1 209 ? 18.797 -10.664 8.609 1 88.25 209 HIS A N 1
ATOM 1673 C CA . HIS A 1 209 ? 19.891 -10.711 7.637 1 88.25 209 HIS A CA 1
ATOM 1674 C C . HIS A 1 209 ? 20.469 -9.32 7.379 1 88.25 209 HIS A C 1
ATOM 1676 O O . HIS A 1 209 ? 19.719 -8.367 7.16 1 88.25 209 HIS A O 1
ATOM 1682 N N . PRO A 1 210 ? 21.766 -9.203 7.312 1 90.06 210 PRO A N 1
ATOM 1683 C CA . PRO A 1 210 ? 22.406 -7.902 7.141 1 90.06 210 PRO A CA 1
ATOM 1684 C C . PRO A 1 210 ? 22 -7.211 5.84 1 90.06 210 PRO A C 1
ATOM 1686 O O . PRO A 1 210 ? 21.797 -5.996 5.82 1 90.06 210 PRO A O 1
ATOM 1689 N N . ASN A 1 211 ? 21.875 -7.957 4.812 1 90.31 211 ASN A N 1
ATOM 1690 C CA . ASN A 1 211 ? 21.5 -7.379 3.527 1 90.31 211 ASN A CA 1
ATOM 1691 C C . ASN A 1 211 ? 20.078 -6.832 3.559 1 90.31 211 ASN A C 1
ATOM 1693 O O . ASN A 1 211 ? 19.781 -5.805 2.939 1 90.31 211 ASN A O 1
ATOM 1697 N N . PHE A 1 212 ? 19.25 -7.535 4.281 1 86.44 212 PHE A N 1
ATOM 1698 C CA . PHE A 1 212 ? 17.875 -7.09 4.438 1 86.44 212 PHE A CA 1
ATOM 1699 C C . PHE A 1 212 ? 17.812 -5.777 5.215 1 86.44 212 PHE A C 1
ATOM 1701 O O . PHE A 1 212 ? 17.156 -4.824 4.789 1 86.44 212 PHE A O 1
ATOM 1708 N N . ILE A 1 213 ? 18.562 -5.812 6.254 1 83.75 213 ILE A N 1
ATOM 1709 C CA . ILE A 1 213 ? 18.594 -4.645 7.129 1 83.75 213 ILE A CA 1
ATOM 1710 C C . ILE A 1 213 ? 19.172 -3.449 6.375 1 83.75 213 ILE A C 1
ATOM 1712 O O . ILE A 1 213 ? 18.719 -2.316 6.555 1 83.75 213 ILE A O 1
ATOM 1716 N N . ARG A 1 214 ? 20.078 -3.727 5.578 1 85.25 214 ARG A N 1
ATOM 1717 C CA . ARG A 1 214 ? 20.719 -2.664 4.809 1 85.25 214 ARG A CA 1
ATOM 1718 C C . ARG A 1 214 ? 19.734 -2.018 3.844 1 85.25 214 ARG A C 1
ATOM 1720 O O . ARG A 1 214 ? 19.766 -0.802 3.641 1 85.25 214 ARG A O 1
ATOM 1727 N N . ILE A 1 215 ? 18.859 -2.82 3.297 1 79.81 215 ILE A N 1
ATOM 1728 C CA . ILE A 1 215 ? 17.953 -2.338 2.266 1 79.81 215 ILE A CA 1
ATOM 1729 C C . ILE A 1 215 ? 16.688 -1.775 2.918 1 79.81 215 ILE A C 1
ATOM 1731 O O . ILE A 1 215 ? 16.203 -0.719 2.516 1 79.81 215 ILE A O 1
ATOM 1735 N N . PHE A 1 216 ? 16.203 -2.455 3.953 1 76.5 216 PHE A N 1
ATOM 1736 C CA . PHE A 1 216 ? 14.883 -2.121 4.469 1 76.5 216 PHE A CA 1
ATOM 1737 C C . PHE A 1 216 ? 14.984 -1.471 5.844 1 76.5 216 PHE A C 1
ATOM 1739 O O . PHE A 1 216 ? 13.992 -0.981 6.383 1 76.5 216 PHE A O 1
ATOM 1746 N N . GLY A 1 217 ? 16.141 -1.441 6.309 1 75.19 217 GLY A N 1
ATOM 1747 C CA . GLY A 1 217 ? 16.328 -0.834 7.617 1 75.19 217 GLY A CA 1
ATOM 1748 C C . GLY A 1 217 ? 16.016 -1.777 8.766 1 75.19 217 GLY A C 1
ATOM 1749 O O . GLY A 1 217 ? 15.695 -2.947 8.539 1 75.19 217 GLY A O 1
ATOM 1750 N N . ASN A 1 218 ? 16.125 -1.208 9.945 1 73.56 218 ASN A N 1
ATOM 1751 C CA . ASN A 1 218 ? 15.969 -2.002 11.164 1 73.56 218 ASN A CA 1
ATOM 1752 C C . ASN A 1 218 ? 14.523 -2.002 11.656 1 73.56 218 ASN A C 1
ATOM 1754 O O . ASN A 1 218 ? 14.195 -2.672 12.633 1 73.56 218 ASN A O 1
ATOM 1758 N N . PHE A 1 219 ? 13.859 -1.342 10.867 1 70 219 PHE A N 1
ATOM 1759 C CA . PHE A 1 219 ? 12.492 -1.152 11.336 1 70 219 PHE A CA 1
ATOM 1760 C C . PHE A 1 219 ? 11.766 -2.488 11.445 1 70 219 PHE A C 1
ATOM 1762 O O . PHE A 1 219 ? 11.141 -2.777 12.469 1 70 219 PHE A O 1
ATOM 1769 N N . TYR A 1 220 ? 11.945 -3.277 10.523 1 69.31 220 TYR A N 1
ATOM 1770 C CA . TYR A 1 220 ? 11.203 -4.531 10.469 1 69.31 220 TYR A CA 1
ATOM 1771 C C . TYR A 1 220 ? 11.797 -5.555 11.43 1 69.31 220 TYR A C 1
ATOM 1773 O O . TYR A 1 220 ? 11.078 -6.41 11.953 1 69.31 220 TYR A O 1
ATOM 1781 N N . ARG A 1 221 ? 13.094 -5.441 11.531 1 67.75 221 ARG A N 1
ATOM 1782 C CA . ARG A 1 221 ? 13.734 -6.32 12.5 1 67.75 221 ARG A CA 1
ATOM 1783 C C . ARG A 1 221 ? 13.18 -6.094 13.898 1 67.75 221 ARG A C 1
ATOM 1785 O O . ARG A 1 221 ? 12.867 -7.051 14.617 1 67.75 221 ARG A O 1
ATOM 1792 N N . LYS A 1 222 ? 13.102 -4.949 14.172 1 62.88 222 LYS A N 1
ATOM 1793 C CA . LYS A 1 222 ? 12.617 -4.586 15.5 1 62.88 222 LYS A CA 1
ATOM 1794 C C . LYS A 1 222 ? 11.18 -5.055 15.711 1 62.88 222 LYS A C 1
ATOM 1796 O O . LYS A 1 222 ? 10.828 -5.535 16.797 1 62.88 222 LYS A O 1
ATOM 1801 N N . GLN A 1 223 ? 10.578 -5.141 14.648 1 60.78 223 GLN A N 1
ATOM 1802 C CA . GLN A 1 223 ? 9.172 -5.539 14.719 1 60.78 223 GLN A CA 1
ATOM 1803 C C . GLN A 1 223 ? 9.039 -7.059 14.758 1 60.78 223 GLN A C 1
ATOM 1805 O O . GLN A 1 223 ? 8.156 -7.59 15.43 1 60.78 223 GLN A O 1
ATOM 1810 N N . HIS A 1 224 ? 9.945 -7.77 13.938 1 59.72 224 HIS A N 1
ATOM 1811 C CA . HIS A 1 224 ? 9.945 -9.227 13.898 1 59.72 224 HIS A CA 1
ATOM 1812 C C . HIS A 1 224 ? 10.453 -9.82 15.203 1 59.72 224 HIS A C 1
ATOM 1814 O O . HIS A 1 224 ? 9.938 -10.836 15.68 1 59.72 224 HIS A O 1
ATOM 1820 N N . ALA A 1 225 ? 11.68 -9.492 15.562 1 51.75 225 ALA A N 1
ATOM 1821 C CA . ALA A 1 225 ? 12.266 -9.992 16.797 1 51.75 225 ALA A CA 1
ATOM 1822 C C . ALA A 1 225 ? 11.227 -10.016 17.922 1 51.75 225 ALA A C 1
ATOM 1824 O O . ALA A 1 225 ? 11.219 -10.93 18.75 1 51.75 225 ALA A O 1
ATOM 1825 N N . ILE A 1 226 ? 10.43 -9.297 17.75 1 45.28 226 ILE A N 1
ATOM 1826 C CA . ILE A 1 226 ? 9.344 -9.188 18.703 1 45.28 226 ILE A CA 1
ATOM 1827 C C . ILE A 1 226 ? 8.352 -10.32 18.5 1 45.28 226 ILE A C 1
ATOM 1829 O O . ILE A 1 226 ? 7.848 -10.906 19.453 1 45.28 226 ILE A O 1
ATOM 1833 N N . TYR A 1 227 ? 8.164 -10.82 17.25 1 46 227 TYR A N 1
ATOM 1834 C CA . TYR A 1 227 ? 7.273 -11.891 16.812 1 46 227 TYR A CA 1
ATOM 1835 C C . TYR A 1 227 ? 7.797 -13.25 17.25 1 46 227 TYR A C 1
ATOM 1837 O O . TYR A 1 227 ? 7.031 -14.086 17.75 1 46 227 TYR A O 1
ATOM 1845 N N . TRP A 1 228 ? 8.945 -13.617 16.938 1 46.97 228 TRP A N 1
ATOM 1846 C CA . TRP A 1 228 ? 9.516 -14.945 17.125 1 46.97 228 TRP A CA 1
ATOM 1847 C C . TRP A 1 228 ? 9.703 -15.25 18.609 1 46.97 228 TRP A C 1
ATOM 1849 O O . TRP A 1 228 ? 9.539 -16.391 19.047 1 46.97 228 TRP A O 1
ATOM 1859 N N . HIS A 1 229 ? 9.969 -14.391 19.297 1 41.56 229 HIS A N 1
ATOM 1860 C CA . HIS A 1 229 ? 10.219 -14.734 20.703 1 41.56 229 HIS A CA 1
ATOM 1861 C C . HIS A 1 229 ? 8.938 -15.148 21.406 1 41.56 229 HIS A C 1
ATOM 1863 O O . HIS A 1 229 ? 8.961 -16 22.297 1 41.56 229 HIS A O 1
ATOM 1869 N N . ASN A 1 230 ? 7.891 -14.672 21.047 1 39.69 230 ASN A N 1
ATOM 1870 C CA . ASN A 1 230 ? 6.672 -15.062 21.75 1 39.69 230 ASN A CA 1
ATOM 1871 C C . ASN A 1 230 ? 6.129 -16.391 21.234 1 39.69 230 ASN A C 1
ATOM 1873 O O . ASN A 1 230 ? 5.438 -17.109 21.953 1 39.69 230 ASN A O 1
ATOM 1877 N N . HIS A 1 231 ? 6.238 -16.656 20.031 1 41.38 231 HIS A N 1
ATOM 1878 C CA . HIS A 1 231 ? 5.746 -17.953 19.562 1 41.38 231 HIS A CA 1
ATOM 1879 C C . HIS A 1 231 ? 6.586 -19.094 20.125 1 41.38 231 HIS A C 1
ATOM 1881 O O . HIS A 1 231 ? 6.113 -20.234 20.219 1 41.38 231 HIS A O 1
ATOM 1887 N N . ASN A 1 232 ? 7.773 -18.953 20.25 1 40.53 232 ASN A N 1
ATOM 1888 C CA . ASN A 1 232 ? 8.523 -20.047 20.875 1 40.53 232 ASN A CA 1
ATOM 1889 C C . ASN A 1 232 ? 8.109 -20.234 22.344 1 40.53 232 ASN A C 1
ATOM 1891 O O . ASN A 1 232 ? 8.164 -21.344 22.859 1 40.53 232 ASN A O 1
ATOM 1895 N N . ASN A 1 233 ? 7.738 -19.25 22.938 1 39.38 233 ASN A N 1
ATOM 1896 C CA . ASN A 1 233 ? 7.336 -19.484 24.328 1 39.38 233 ASN A CA 1
ATOM 1897 C C . ASN A 1 233 ? 5.965 -20.156 24.406 1 39.38 233 ASN A C 1
ATOM 1899 O O . ASN A 1 233 ? 5.652 -20.828 25.375 1 39.38 233 ASN A O 1
ATOM 1903 N N . GLU A 1 234 ? 5.168 -19.984 23.562 1 38.59 234 GLU A N 1
ATOM 1904 C CA . GLU A 1 234 ? 3.885 -20.672 23.641 1 38.59 234 GLU A CA 1
ATOM 1905 C C . GLU A 1 234 ? 4.031 -22.156 23.297 1 38.59 234 GLU A C 1
ATOM 1907 O O . GLU A 1 234 ? 3.227 -22.984 23.734 1 38.59 234 GLU A O 1
ATOM 1912 N N . ASN A 1 235 ? 4.891 -22.609 22.5 1 35.03 235 ASN A N 1
ATOM 1913 C CA . ASN A 1 235 ? 5.074 -24.031 22.266 1 35.03 235 ASN A CA 1
ATOM 1914 C C . ASN A 1 235 ? 5.723 -24.719 23.469 1 35.03 235 ASN A C 1
ATOM 1916 O O . ASN A 1 235 ? 5.785 -25.953 23.516 1 35.03 235 ASN A O 1
ATOM 1920 N N . ILE A 1 236 ? 6.449 -24.094 24.312 1 32.72 236 ILE A N 1
ATOM 1921 C CA . ILE A 1 236 ? 7.012 -24.781 25.469 1 32.72 236 ILE A CA 1
ATOM 1922 C C . ILE A 1 236 ? 5.934 -24.969 26.531 1 32.72 236 ILE A C 1
ATOM 1924 O O . ILE A 1 236 ? 6.09 -25.781 27.438 1 32.72 236 ILE A O 1
ATOM 1928 N N . LYS A 1 237 ? 4.945 -24.125 26.562 1 35.34 237 LYS A N 1
ATOM 1929 C CA . LYS A 1 237 ? 4.012 -24.422 27.641 1 35.34 237 LYS A CA 1
ATOM 1930 C C . LYS A 1 237 ? 3 -25.484 27.219 1 35.34 237 LYS A C 1
ATOM 1932 O O . LYS A 1 237 ? 2.074 -25.797 27.969 1 35.34 237 LYS A O 1
ATOM 1937 N N . LYS A 1 238 ? 3.193 -25.891 25.938 1 30.81 238 LYS A N 1
ATOM 1938 C CA . LYS A 1 238 ? 2.369 -27.062 25.688 1 30.81 238 LYS A CA 1
ATOM 1939 C C . LYS A 1 238 ? 3.186 -28.344 25.812 1 30.81 238 LYS A C 1
ATOM 1941 O O . LYS A 1 238 ? 4.324 -28.422 25.344 1 30.81 238 LYS A O 1
ATOM 1946 N N . MET B 1 1 ? -2.945 22.734 23.875 1 83.12 1 MET B N 1
ATOM 1947 C CA . MET B 1 1 ? -3.941 23.609 23.266 1 83.12 1 MET B CA 1
ATOM 1948 C C . MET B 1 1 ? -4.453 23.031 21.953 1 83.12 1 MET B C 1
ATOM 1950 O O . MET B 1 1 ? -3.676 22.516 21.156 1 83.12 1 MET B O 1
ATOM 1954 N N . SER B 1 2 ? -5.734 23.109 21.703 1 92.75 2 SER B N 1
ATOM 1955 C CA . SER B 1 2 ? -6.359 22.469 20.547 1 92.75 2 SER B CA 1
ATOM 1956 C C . SER B 1 2 ? -6.316 23.359 19.328 1 92.75 2 SER B C 1
ATOM 1958 O O . SER B 1 2 ? -6.598 24.562 19.422 1 92.75 2 SER B O 1
ATOM 1960 N N . LEU B 1 3 ? -5.844 22.891 18.266 1 97.62 3 LEU B N 1
ATOM 1961 C CA . LEU B 1 3 ? -5.84 23.609 16.984 1 97.62 3 LEU B CA 1
ATOM 1962 C C . LEU B 1 3 ? -7.195 23.5 16.297 1 97.62 3 LEU B C 1
ATOM 1964 O O . LEU B 1 3 ? -7.676 24.469 15.703 1 97.62 3 LEU B O 1
ATOM 1968 N N . VAL B 1 4 ? -7.746 22.344 16.375 1 98.06 4 VAL B N 1
ATOM 1969 C CA . VAL B 1 4 ? -9.039 22.031 15.773 1 98.06 4 VAL B CA 1
ATOM 1970 C C . VAL B 1 4 ? -9.867 21.188 16.734 1 98.06 4 VAL B C 1
ATOM 1972 O O . VAL B 1 4 ? -9.352 20.281 17.375 1 98.06 4 VAL B O 1
ATOM 1975 N N . TYR B 1 5 ? -11.086 21.516 16.828 1 98 5 TYR B N 1
ATOM 1976 C CA . TYR B 1 5 ? -12.016 20.719 17.625 1 98 5 TYR B CA 1
ATOM 1977 C C . TYR B 1 5 ? -13.289 20.438 16.844 1 98 5 TYR B C 1
ATOM 1979 O O . TYR B 1 5 ? -13.961 21.344 16.375 1 98 5 TYR B O 1
ATOM 1987 N N . LEU B 1 6 ? -13.508 19.156 16.609 1 98.25 6 LEU B N 1
ATOM 1988 C CA . LEU B 1 6 ? -14.75 18.688 16 1 98.25 6 LEU B CA 1
ATOM 1989 C C . LEU B 1 6 ? -15.734 18.25 17.078 1 98.25 6 LEU B C 1
ATOM 1991 O O . LEU B 1 6 ? -15.406 17.406 17.922 1 98.25 6 LEU B O 1
ATOM 1995 N N . LYS B 1 7 ? -16.875 18.828 17 1 98.25 7 LYS B N 1
ATOM 1996 C CA . LYS B 1 7 ? -17.906 18.484 17.984 1 98.25 7 LYS B CA 1
ATOM 1997 C C . LYS B 1 7 ? -19.141 17.906 17.297 1 98.25 7 LYS B C 1
ATOM 1999 O O . LYS B 1 7 ? -19.922 18.641 16.672 1 98.25 7 LYS B O 1
ATOM 2004 N N . ASN B 1 8 ? -19.344 16.594 17.438 1 98.44 8 ASN B N 1
ATOM 2005 C CA . ASN B 1 8 ? -20.531 15.883 16.984 1 98.44 8 ASN B CA 1
ATOM 2006 C C . ASN B 1 8 ? -20.766 16.109 15.492 1 98.44 8 ASN B C 1
ATOM 2008 O O . ASN B 1 8 ? -21.891 16.406 15.078 1 98.44 8 ASN B O 1
ATOM 2012 N N . ILE B 1 9 ? -19.781 15.961 14.711 1 98.5 9 ILE B N 1
ATOM 2013 C CA . ILE B 1 9 ? -19.844 16.203 13.281 1 98.5 9 ILE B CA 1
ATOM 2014 C C . ILE B 1 9 ? -20.531 15.039 12.578 1 98.5 9 ILE B C 1
ATOM 2016 O O . ILE B 1 9 ? -20.156 13.883 12.773 1 98.5 9 ILE B O 1
ATOM 2020 N N . SER B 1 10 ? -21.5 15.367 11.828 1 98.44 10 SER B N 1
ATOM 2021 C CA . SER B 1 10 ? -22.141 14.391 10.961 1 98.44 10 SER B CA 1
ATOM 2022 C C . SER B 1 10 ? -22.219 14.883 9.523 1 98.44 10 SER B C 1
ATOM 2024 O O . SER B 1 10 ? -22.438 16.078 9.281 1 98.44 10 SER B O 1
ATOM 2026 N N . ILE B 1 11 ? -21.984 14.031 8.602 1 98 11 ILE B N 1
ATOM 2027 C CA . ILE B 1 11 ? -22.062 14.32 7.172 1 98 11 ILE B CA 1
ATOM 2028 C C . ILE B 1 11 ? -22.938 13.281 6.473 1 98 11 ILE B C 1
ATOM 2030 O O . ILE B 1 11 ? -22.766 12.078 6.688 1 98 11 ILE B O 1
ATOM 2034 N N . PHE B 1 12 ? -23.75 13.766 5.68 1 95.75 12 PHE B N 1
ATOM 2035 C CA . PHE B 1 12 ? -24.609 12.922 4.844 1 95.75 12 PHE B CA 1
ATOM 2036 C C . PHE B 1 12 ? -24.344 13.195 3.367 1 95.75 12 PHE B C 1
ATOM 2038 O O . PHE B 1 12 ? -24.156 14.344 2.967 1 95.75 12 PHE B O 1
ATOM 2045 N N . PHE B 1 13 ? -24.188 12.188 2.617 1 91.94 13 PHE B N 1
ATOM 2046 C CA . PHE B 1 13 ? -24.266 12.281 1.163 1 91.94 13 PHE B CA 1
ATOM 2047 C C . PHE B 1 13 ? -25.5 11.57 0.637 1 91.94 13 PHE B C 1
ATOM 2049 O O . PHE B 1 13 ? -25.578 10.344 0.664 1 91.94 13 PHE B O 1
ATOM 2056 N N . LYS B 1 14 ? -26.391 12.383 0.131 1 88.81 14 LYS B N 1
ATOM 2057 C CA . LYS B 1 14 ? -27.719 11.875 -0.207 1 88.81 14 LYS B CA 1
ATOM 2058 C C . LYS B 1 14 ? -28.359 11.164 0.984 1 88.81 14 LYS B C 1
ATOM 2060 O O . LYS B 1 14 ? -28.531 11.758 2.051 1 88.81 14 LYS B O 1
ATOM 2065 N N . LYS B 1 15 ? -28.531 9.859 0.863 1 89.62 15 LYS B N 1
ATOM 2066 C CA . LYS B 1 15 ? -29.219 9.156 1.94 1 89.62 15 LYS B CA 1
ATOM 2067 C C . LYS B 1 15 ? -28.234 8.328 2.766 1 89.62 15 LYS B C 1
ATOM 2069 O O . LYS B 1 15 ? -28.641 7.617 3.689 1 89.62 15 LYS B O 1
ATOM 2074 N N . LYS B 1 16 ? -27.016 8.578 2.498 1 93.56 16 LYS B N 1
ATOM 2075 C CA . LYS B 1 16 ? -26.031 7.75 3.184 1 93.56 16 LYS B CA 1
ATOM 2076 C C . LYS B 1 16 ? -25.234 8.57 4.188 1 93.56 16 LYS B C 1
ATOM 2078 O O . LYS B 1 16 ? -24.719 9.641 3.857 1 93.56 16 LYS B O 1
ATOM 2083 N N . LYS B 1 17 ? -25.297 8.156 5.422 1 94.88 17 LYS B N 1
ATOM 2084 C CA . LYS B 1 17 ? -24.469 8.781 6.449 1 94.88 17 LYS B CA 1
ATOM 2085 C C . LYS B 1 17 ? -23 8.414 6.277 1 94.88 17 LYS B C 1
ATOM 2087 O O . LYS B 1 17 ? -22.625 7.246 6.422 1 94.88 17 LYS B O 1
ATOM 2092 N N . ILE B 1 18 ? -22.156 9.383 5.996 1 97.25 18 ILE B N 1
ATOM 2093 C CA . ILE B 1 18 ? -20.734 9.156 5.727 1 97.25 18 ILE B CA 1
ATOM 2094 C C . ILE B 1 18 ? -19.938 9.297 7.02 1 97.25 18 ILE B C 1
ATOM 2096 O O . ILE B 1 18 ? -19.016 8.516 7.27 1 97.25 18 ILE B O 1
ATOM 2100 N N . LEU B 1 19 ? -20.234 10.273 7.777 1 98.31 19 LEU B N 1
ATOM 2101 C CA . LEU B 1 19 ? -19.688 10.484 9.109 1 98.31 19 LEU B CA 1
ATOM 2102 C C . LEU B 1 19 ? -20.797 10.625 10.141 1 98.31 19 LEU B C 1
ATOM 2104 O O . LEU B 1 19 ? -21.797 11.312 9.891 1 98.31 19 LEU B O 1
ATOM 2108 N N . ASP B 1 20 ? -20.562 9.984 11.25 1 98.31 20 ASP B N 1
ATOM 2109 C CA . ASP B 1 20 ? -21.609 9.922 12.266 1 98.31 20 ASP B CA 1
ATOM 2110 C C . ASP B 1 20 ? -21.078 10.359 13.625 1 98.31 20 ASP B C 1
ATOM 2112 O O . ASP B 1 20 ? -20.406 9.594 14.312 1 98.31 20 ASP B O 1
ATOM 2116 N N . ASN B 1 21 ? -21.422 11.578 14.008 1 98.19 21 ASN B N 1
ATOM 2117 C CA . ASN B 1 21 ? -21.188 12.078 15.359 1 98.19 21 ASN B CA 1
ATOM 2118 C C . ASN B 1 21 ? -19.703 12.023 15.727 1 98.19 21 ASN B C 1
ATOM 2120 O O . ASN B 1 21 ? -19.344 11.477 16.766 1 98.19 21 ASN B O 1
ATOM 2124 N N . ILE B 1 22 ? -18.922 12.609 14.914 1 98.56 22 ILE B N 1
ATOM 2125 C CA . ILE B 1 22 ? -17.469 12.609 15.094 1 98.56 22 ILE B CA 1
ATOM 2126 C C . ILE B 1 22 ? -17.062 13.727 16.047 1 98.56 22 ILE B C 1
ATOM 2128 O O . ILE B 1 22 ? -17.406 14.891 15.828 1 98.56 22 ILE B O 1
ATOM 2132 N N . SER B 1 23 ? -16.359 13.367 17.109 1 98.5 23 SER B N 1
ATOM 2133 C CA . SER B 1 23 ? -15.836 14.359 18.047 1 98.5 23 SER B CA 1
ATOM 2134 C C . SER B 1 23 ? -14.398 14.031 18.438 1 98.5 23 SER B C 1
ATOM 2136 O O . SER B 1 23 ? -14.109 12.914 18.875 1 98.5 23 SER B O 1
ATOM 2138 N N . PHE B 1 24 ? -13.5 14.906 18.25 1 97.75 24 PHE B N 1
ATOM 2139 C CA . PHE B 1 24 ? -12.125 14.797 18.734 1 97.75 24 PHE B CA 1
ATOM 2140 C C . PHE B 1 24 ? -11.375 16.109 18.547 1 97.75 24 PHE B C 1
ATOM 2142 O O . PHE B 1 24 ? -11.898 17.047 17.938 1 97.75 24 PHE B O 1
ATOM 2149 N N . ASN B 1 25 ? -10.188 16.172 19.094 1 96.88 25 ASN B N 1
ATOM 2150 C CA . ASN B 1 25 ? -9.352 17.359 18.984 1 96.88 25 ASN B CA 1
ATOM 2151 C C . ASN B 1 25 ? -8.031 17.047 18.297 1 96.88 25 ASN B C 1
ATOM 2153 O O . ASN B 1 25 ? -7.523 15.93 18.375 1 96.88 25 ASN B O 1
ATOM 2157 N N . ILE B 1 26 ? -7.641 17.969 17.625 1 97.56 26 ILE B N 1
ATOM 2158 C CA . ILE B 1 26 ? -6.258 18 17.156 1 97.56 26 ILE B CA 1
ATOM 2159 C C . ILE B 1 26 ? -5.465 19.016 17.984 1 97.56 26 ILE B C 1
ATOM 2161 O O . ILE B 1 26 ? -5.68 20.219 17.844 1 97.56 26 ILE B O 1
ATOM 2165 N N . ASP B 1 27 ? -4.535 18.484 18.734 1 96.31 27 ASP B N 1
ATOM 2166 C CA . ASP B 1 27 ? -3.797 19.328 19.656 1 96.31 27 ASP B CA 1
ATOM 2167 C C . ASP B 1 27 ? -2.471 19.797 19.047 1 96.31 27 ASP B C 1
ATOM 2169 O O . ASP B 1 27 ? -2.018 19.234 18.047 1 96.31 27 ASP B O 1
ATOM 2173 N N . THR B 1 28 ? -1.93 20.766 19.672 1 95.75 28 THR B N 1
ATOM 2174 C CA . THR B 1 28 ? -0.652 21.328 19.234 1 95.75 28 THR B CA 1
ATOM 2175 C C . THR B 1 28 ? 0.477 20.328 19.469 1 95.75 28 THR B C 1
ATOM 2177 O O . THR B 1 28 ? 0.476 19.594 20.469 1 95.75 28 THR B O 1
ATOM 2180 N N . GLN B 1 29 ? 1.335 20.266 18.5 1 94.38 29 GLN B N 1
ATOM 2181 C CA . GLN B 1 29 ? 2.6 19.547 18.578 1 94.38 29 GLN B CA 1
ATOM 2182 C C . GLN B 1 29 ? 2.369 18.047 18.781 1 94.38 29 GLN B C 1
ATOM 2184 O O . GLN B 1 29 ? 3.025 17.422 19.625 1 94.38 29 GLN B O 1
ATOM 2189 N N . LYS B 1 30 ? 1.385 17.531 18.109 1 95.62 30 LYS B N 1
ATOM 2190 C CA . LYS B 1 30 ? 1.107 16.109 18.094 1 95.62 30 LYS B CA 1
ATOM 2191 C C . LYS B 1 30 ? 0.991 15.57 16.672 1 95.62 30 LYS B C 1
ATOM 2193 O O . LYS B 1 30 ? 0.584 16.297 15.766 1 95.62 30 LYS B O 1
ATOM 2198 N N . ILE B 1 31 ? 1.38 14.375 16.594 1 95.62 31 ILE B N 1
ATOM 2199 C CA . ILE B 1 31 ? 1.091 13.625 15.375 1 95.62 31 ILE B CA 1
ATOM 2200 C C . ILE B 1 31 ? -0.09 12.688 15.617 1 95.62 31 ILE B C 1
ATOM 2202 O O . ILE B 1 31 ? -0.032 11.82 16.484 1 95.62 31 ILE B O 1
ATOM 2206 N N . ILE B 1 32 ? -1.128 12.922 14.906 1 96.19 32 ILE B N 1
ATOM 2207 C CA . ILE B 1 32 ? -2.324 12.094 15 1 96.19 32 ILE B CA 1
ATOM 2208 C C . ILE B 1 32 ? -2.527 11.328 13.695 1 96.19 32 ILE B C 1
ATOM 2210 O O . ILE B 1 32 ? -2.428 11.906 12.609 1 96.19 32 ILE B O 1
ATOM 2214 N N . THR B 1 33 ? -2.785 10.055 13.82 1 94.62 33 THR B N 1
ATOM 2215 C CA . THR B 1 33 ? -3.021 9.242 12.633 1 94.62 33 THR B CA 1
ATOM 2216 C C . THR B 1 33 ? -4.457 8.727 12.602 1 94.62 33 THR B C 1
ATOM 2218 O O . THR B 1 33 ? -4.945 8.18 13.594 1 94.62 33 THR B O 1
ATOM 2221 N N . LEU B 1 34 ? -5.062 9 11.523 1 95.69 34 LEU B N 1
ATOM 2222 C CA . LEU B 1 34 ? -6.398 8.484 11.258 1 95.69 34 LEU B CA 1
ATOM 2223 C C . LEU B 1 34 ? -6.336 7.211 10.422 1 95.69 34 LEU B C 1
ATOM 2225 O O . LEU B 1 34 ? -5.754 7.207 9.336 1 95.69 34 LEU B O 1
ATOM 2229 N N . ILE B 1 35 ? -6.922 6.152 10.977 1 91.94 35 ILE B N 1
ATOM 2230 C CA . ILE B 1 35 ? -6.93 4.887 10.258 1 91.94 35 ILE B CA 1
ATOM 2231 C C . ILE B 1 35 ? -8.367 4.387 10.102 1 91.94 35 ILE B C 1
ATOM 2233 O O . ILE B 1 35 ? -9.258 4.828 10.828 1 91.94 35 ILE B O 1
ATOM 2237 N N . GLY B 1 36 ? -8.57 3.506 9.125 1 90.81 36 GLY B N 1
ATOM 2238 C CA . GLY B 1 36 ? -9.867 2.926 8.828 1 90.81 36 GLY B CA 1
ATOM 2239 C C . GLY B 1 36 ? -9.93 2.252 7.473 1 90.81 36 GLY B C 1
ATOM 2240 O O . GLY B 1 36 ? -9.055 2.469 6.629 1 90.81 36 GLY B O 1
ATOM 2241 N N . PRO B 1 37 ? -10.906 1.479 7.32 1 88.19 37 PRO B N 1
ATOM 2242 C CA . PRO B 1 37 ? -11.047 0.801 6.031 1 88.19 37 PRO B CA 1
ATOM 2243 C C . PRO B 1 37 ? -11.414 1.755 4.898 1 88.19 37 PRO B C 1
ATOM 2245 O O . PRO B 1 37 ? -11.672 2.938 5.141 1 88.19 37 PRO B O 1
ATOM 2248 N N . ASN B 1 38 ? -11.297 1.231 3.686 1 86.62 38 ASN B N 1
ATOM 2249 C CA . ASN B 1 38 ? -11.781 2.008 2.547 1 86.62 38 ASN B CA 1
ATOM 2250 C C . ASN B 1 38 ? -13.258 2.363 2.693 1 86.62 38 ASN B C 1
ATOM 2252 O O . ASN B 1 38 ? -14.062 1.529 3.113 1 86.62 38 ASN B O 1
ATOM 2256 N N . GLY B 1 39 ? -13.578 3.561 2.434 1 88.69 39 GLY B N 1
ATOM 2257 C CA . GLY B 1 39 ? -14.961 4.004 2.531 1 88.69 39 GLY B CA 1
ATOM 2258 C C . GLY B 1 39 ? -15.359 4.41 3.938 1 88.69 39 GLY B C 1
ATOM 2259 O O . GLY B 1 39 ? -16.516 4.758 4.184 1 88.69 39 GLY B O 1
ATOM 2260 N N . ALA B 1 40 ? -14.43 4.488 4.82 1 93.06 40 ALA B N 1
ATOM 2261 C CA . ALA B 1 40 ? -14.727 4.758 6.227 1 93.06 40 ALA B CA 1
ATOM 2262 C C . ALA B 1 40 ? -15.055 6.23 6.441 1 93.06 40 ALA B C 1
ATOM 2264 O O . ALA B 1 40 ? -15.547 6.609 7.508 1 93.06 40 ALA B O 1
ATOM 2265 N N . GLY B 1 41 ? -14.758 7.086 5.492 1 95.25 41 GLY B N 1
ATOM 2266 C CA . GLY B 1 41 ? -15.016 8.508 5.617 1 95.25 41 GLY B CA 1
ATOM 2267 C C . GLY B 1 41 ? -13.773 9.32 5.906 1 95.25 41 GLY B C 1
ATOM 2268 O O . GLY B 1 41 ? -13.859 10.5 6.258 1 95.25 41 GLY B O 1
ATOM 2269 N N . LYS B 1 42 ? -12.617 8.758 5.805 1 95.44 42 LYS B N 1
ATOM 2270 C CA . LYS B 1 42 ? -11.352 9.391 6.172 1 95.44 42 LYS B CA 1
ATOM 2271 C C . LYS B 1 42 ? -11.117 10.656 5.352 1 95.44 42 LYS B C 1
ATOM 2273 O O . LYS B 1 42 ? -10.859 11.727 5.91 1 95.44 42 LYS B O 1
ATOM 2278 N N . SER B 1 43 ? -11.281 10.539 4.008 1 94.06 43 SER B N 1
ATOM 2279 C CA . SER B 1 43 ? -11.062 11.68 3.133 1 94.06 43 SER B CA 1
ATOM 2280 C C . SER B 1 43 ? -12.109 12.766 3.363 1 94.06 43 SER B C 1
ATOM 2282 O O . SER B 1 43 ? -11.805 13.953 3.299 1 94.06 43 SER B O 1
ATOM 2284 N N . THR B 1 44 ? -13.312 12.336 3.619 1 95.94 44 THR B N 1
ATOM 2285 C CA . THR B 1 44 ? -14.367 13.289 3.938 1 95.94 44 THR B CA 1
ATOM 2286 C C . THR B 1 44 ? -14.039 14.055 5.215 1 95.94 44 THR B C 1
ATOM 2288 O O . THR B 1 44 ? -14.203 15.281 5.27 1 95.94 44 THR B O 1
ATOM 2291 N N . LEU B 1 45 ? -13.555 13.344 6.172 1 97.56 45 LEU B N 1
ATOM 2292 C CA . LEU B 1 45 ? -13.18 13.969 7.434 1 97.56 45 LEU B CA 1
ATOM 2293 C C . LEU B 1 45 ? -12.062 14.984 7.223 1 97.56 45 LEU B C 1
ATOM 2295 O O . LEU B 1 45 ? -12.102 16.078 7.773 1 97.56 45 LEU B O 1
ATOM 2299 N N . ALA B 1 46 ? -11.078 14.602 6.449 1 96.44 46 ALA B N 1
ATOM 2300 C CA . ALA B 1 46 ? -9.992 15.523 6.125 1 96.44 46 ALA B CA 1
ATOM 2301 C C . ALA B 1 46 ? -10.539 16.797 5.492 1 96.44 46 ALA B C 1
ATOM 2303 O O . ALA B 1 46 ? -10.117 17.906 5.848 1 96.44 46 ALA B O 1
ATOM 2304 N N . ARG B 1 47 ? -11.484 16.672 4.645 1 96.38 47 ARG B N 1
ATOM 2305 C CA . ARG B 1 47 ? -12.055 17.812 3.945 1 96.38 47 ARG B CA 1
ATOM 2306 C C . ARG B 1 47 ? -12.859 18.688 4.898 1 96.38 47 ARG B C 1
ATOM 2308 O O . ARG B 1 47 ? -12.914 19.906 4.73 1 96.38 47 ARG B O 1
ATOM 2315 N N . VAL B 1 48 ? -13.461 18.094 5.859 1 97.69 48 VAL B N 1
ATOM 2316 C CA . VAL B 1 48 ? -14.156 18.859 6.891 1 97.69 48 VAL B CA 1
ATOM 2317 C C . VAL B 1 48 ? -13.148 19.688 7.688 1 97.69 48 VAL B C 1
ATOM 2319 O O . VAL B 1 48 ? -13.352 20.891 7.887 1 97.69 48 VAL B O 1
ATOM 2322 N N . ILE B 1 49 ? -12.07 19.078 8.086 1 97.81 49 ILE B N 1
ATOM 2323 C CA . ILE B 1 49 ? -11.031 19.75 8.867 1 97.81 49 ILE B CA 1
ATOM 2324 C C . ILE B 1 49 ? -10.461 20.922 8.07 1 97.81 49 ILE B C 1
ATOM 2326 O O . ILE B 1 49 ? -10.211 21.984 8.633 1 97.81 49 ILE B O 1
ATOM 2330 N N . LEU B 1 50 ? -10.344 20.688 6.801 1 96.94 50 LEU B N 1
ATOM 2331 C CA . LEU B 1 50 ? -9.773 21.703 5.918 1 96.94 50 LEU B CA 1
ATOM 2332 C C . LEU B 1 50 ? -10.789 22.797 5.625 1 96.94 50 LEU B C 1
ATOM 2334 O O . LEU B 1 50 ? -10.43 23.859 5.125 1 96.94 50 LEU B O 1
ATOM 2338 N N . GLY B 1 51 ? -12.023 22.531 5.82 1 96.19 51 GLY B N 1
ATOM 2339 C CA . GLY B 1 51 ? -13.07 23.516 5.594 1 96.19 51 GLY B CA 1
ATOM 2340 C C . GLY B 1 51 ? -13.672 23.438 4.203 1 96.19 51 GLY B C 1
ATOM 2341 O O . GLY B 1 51 ? -14.43 24.312 3.797 1 96.19 51 GLY B O 1
ATOM 2342 N N . PHE B 1 52 ? -13.375 22.359 3.521 1 95.31 52 PHE B N 1
ATOM 2343 C CA . PHE B 1 52 ? -13.883 22.203 2.162 1 95.31 52 PHE B CA 1
ATOM 2344 C C . PHE B 1 52 ? -15.305 21.641 2.176 1 95.31 52 PHE B C 1
ATOM 2346 O O . PHE B 1 52 ? -16.047 21.812 1.213 1 95.31 52 PHE B O 1
ATOM 2353 N N . ILE B 1 53 ? -15.688 20.953 3.188 1 96.38 53 ILE B N 1
ATOM 2354 C CA . ILE B 1 53 ? -17.016 20.391 3.352 1 96.38 53 ILE B CA 1
ATOM 2355 C C . ILE B 1 53 ? -17.641 20.891 4.66 1 96.38 53 ILE B C 1
ATOM 2357 O O . ILE B 1 53 ? -17.016 20.797 5.719 1 96.38 53 ILE B O 1
ATOM 2361 N N . LYS B 1 54 ? -18.766 21.438 4.578 1 96.88 54 LYS B N 1
ATOM 2362 C CA . LYS B 1 54 ? -19.5 21.859 5.77 1 96.88 54 LYS B CA 1
ATOM 2363 C C . LYS B 1 54 ? -20.312 20.688 6.352 1 96.88 54 LYS B C 1
ATOM 2365 O O . LYS B 1 54 ? -21.031 20 5.629 1 96.88 54 LYS B O 1
ATOM 2370 N N . PRO B 1 55 ? -20.203 20.484 7.562 1 97.56 55 PRO B N 1
ATOM 2371 C CA . PRO B 1 55 ? -20.984 19.391 8.156 1 97.56 55 PRO B CA 1
ATOM 2372 C C . PRO B 1 55 ? -22.484 19.656 8.133 1 97.56 55 PRO B C 1
ATOM 2374 O O . PRO B 1 55 ? -22.922 20.812 8.148 1 97.56 55 PRO B O 1
ATOM 2377 N N . ASN B 1 56 ? -23.234 18.562 8.086 1 97.69 56 ASN B N 1
ATOM 2378 C CA . ASN B 1 56 ? -24.688 18.656 8.188 1 97.69 56 ASN B CA 1
ATOM 2379 C C . ASN B 1 56 ? -25.125 18.969 9.617 1 97.69 56 ASN B C 1
ATOM 2381 O O . ASN B 1 56 ? -26.109 19.688 9.82 1 97.69 56 ASN B O 1
ATOM 2385 N N . SER B 1 57 ? -24.453 18.484 10.57 1 97.75 57 SER B N 1
ATOM 2386 C CA . SER B 1 57 ? -24.656 18.797 11.984 1 97.75 57 SER B CA 1
ATOM 2387 C C . SER B 1 57 ? -23.344 18.797 12.758 1 97.75 57 SER B C 1
ATOM 2389 O O . SER B 1 57 ? -22.344 18.266 12.281 1 97.75 57 SER B O 1
ATOM 2391 N N . GLY B 1 58 ? -23.328 19.422 13.891 1 98.06 58 GLY B N 1
ATOM 2392 C CA . GLY B 1 58 ? -22.125 19.578 14.695 1 98.06 58 GLY B CA 1
ATOM 2393 C C . GLY B 1 58 ? -21.391 20.875 14.406 1 98.06 58 GLY B C 1
ATOM 2394 O O . GLY B 1 58 ? -21.875 21.719 13.664 1 98.06 58 GLY B O 1
ATOM 2395 N N . LYS B 1 59 ? -20.266 21.016 15.078 1 97.69 59 LYS B N 1
ATOM 2396 C CA . LYS B 1 59 ? -19.531 22.266 14.938 1 97.69 59 LYS B CA 1
ATOM 2397 C C . LYS B 1 59 ? -18.031 22 14.82 1 97.69 59 LYS B C 1
ATOM 2399 O O . LYS B 1 59 ? -17.484 21.125 15.508 1 97.69 59 LYS B O 1
ATOM 2404 N N . LEU B 1 60 ? -17.484 22.734 13.969 1 97.81 60 LEU B N 1
ATOM 2405 C CA . LEU B 1 60 ? -16.031 22.734 13.797 1 97.81 60 LEU B CA 1
ATOM 2406 C C . LEU B 1 60 ? -15.414 24 14.367 1 97.81 60 LEU B C 1
ATOM 2408 O O . LEU B 1 60 ? -15.781 25.109 13.961 1 97.81 60 LEU B O 1
ATOM 2412 N N . PHE B 1 61 ? -14.531 23.828 15.328 1 97.56 61 PHE B N 1
ATOM 2413 C CA . PHE B 1 61 ? -13.805 24.953 15.906 1 97.56 61 PHE B CA 1
ATOM 2414 C C . PHE B 1 61 ? -12.344 24.922 15.477 1 97.56 61 PHE B C 1
ATOM 2416 O O . PHE B 1 61 ? -11.695 23.875 15.516 1 97.56 61 PHE B O 1
ATOM 2423 N N . LYS B 1 62 ? -11.875 26.062 15.125 1 97.62 62 LYS B N 1
ATOM 2424 C CA . LYS B 1 62 ? -10.469 26.219 14.742 1 97.62 62 LYS B CA 1
ATOM 2425 C C . LYS B 1 62 ? -9.812 27.359 15.508 1 97.62 62 LYS B C 1
ATOM 2427 O O . LYS B 1 62 ? -10.453 28.375 15.781 1 97.62 62 LYS B O 1
ATOM 2432 N N . LYS B 1 63 ? -8.594 27.141 15.812 1 96.56 63 LYS B N 1
ATOM 2433 C CA . LYS B 1 63 ? -7.809 28.219 16.391 1 96.56 63 LYS B CA 1
ATOM 2434 C C . LYS B 1 63 ? -7.809 29.453 15.469 1 96.56 63 LYS B C 1
ATOM 2436 O O . LYS B 1 63 ? -7.766 29.312 14.25 1 96.56 63 LYS B O 1
ATOM 2441 N N . LYS B 1 64 ? -7.816 30.578 16.109 1 95.62 64 LYS B N 1
ATOM 2442 C CA . LYS B 1 64 ? -7.742 31.812 15.336 1 95.62 64 LYS B CA 1
ATOM 2443 C C . LYS B 1 64 ? -6.461 31.875 14.508 1 95.62 64 LYS B C 1
ATOM 2445 O O . LYS B 1 64 ? -5.383 31.547 15.008 1 95.62 64 LYS B O 1
ATOM 2450 N N . ASN B 1 65 ? -6.531 32.25 13.266 1 95.56 65 ASN B N 1
ATOM 2451 C CA . ASN B 1 65 ? -5.418 32.406 12.336 1 95.56 65 ASN B CA 1
ATOM 2452 C C . ASN B 1 65 ? -4.684 31.078 12.109 1 95.56 65 ASN B C 1
ATOM 2454 O O . ASN B 1 65 ? -3.461 31.062 11.961 1 95.56 65 ASN B O 1
ATOM 2458 N N . LEU B 1 66 ? -5.43 30.031 12.234 1 97 66 LEU B N 1
ATOM 2459 C CA . LEU B 1 66 ? -4.855 28.703 12.008 1 97 66 LEU B CA 1
ATOM 2460 C C . LEU B 1 66 ? -4.383 28.562 10.562 1 97 66 LEU B C 1
ATOM 2462 O O . LEU B 1 66 ? -5.16 28.781 9.625 1 97 66 LEU B O 1
ATOM 2466 N N . ARG B 1 67 ? -3.107 28.281 10.406 1 96.5 67 ARG B N 1
ATOM 2467 C CA . ARG B 1 67 ? -2.551 27.984 9.094 1 96.5 67 ARG B CA 1
ATOM 2468 C C . ARG B 1 67 ? -2.455 26.469 8.875 1 96.5 67 ARG B C 1
ATOM 2470 O O . ARG B 1 67 ? -1.782 25.766 9.633 1 96.5 67 ARG B O 1
ATOM 2477 N N . ILE B 1 68 ? -3.186 26.031 7.82 1 97.25 68 ILE B N 1
ATOM 2478 C CA . ILE B 1 68 ? -3.213 24.594 7.523 1 97.25 68 ILE B CA 1
ATOM 2479 C C . ILE B 1 68 ? -2.637 24.359 6.129 1 97.25 68 ILE B C 1
ATOM 2481 O O . ILE B 1 68 ? -2.967 25.062 5.18 1 97.25 68 ILE B O 1
ATOM 2485 N N . SER B 1 69 ? -1.726 23.375 6.055 1 96.38 69 SER B N 1
ATOM 2486 C CA . SER B 1 69 ? -1.287 22.859 4.766 1 96.38 69 SER B CA 1
ATOM 2487 C C . SER B 1 69 ? -1.858 21.453 4.52 1 96.38 69 SER B C 1
ATOM 2489 O O . SER B 1 69 ? -2.123 20.719 5.461 1 96.38 69 SER B O 1
ATOM 2491 N N . TYR B 1 70 ? -2.037 21.188 3.254 1 96.06 70 TYR B N 1
ATOM 2492 C CA . TYR B 1 70 ? -2.662 19.938 2.879 1 96.06 70 TYR B CA 1
ATOM 2493 C C . TYR B 1 70 ? -1.904 19.266 1.737 1 96.06 70 TYR B C 1
ATOM 2495 O O . TYR B 1 70 ? -1.562 19.922 0.748 1 96.06 70 TYR B O 1
ATOM 2503 N N . ILE B 1 71 ? -1.594 18 1.948 1 95.56 71 ILE B N 1
ATOM 2504 C CA . ILE B 1 71 ? -1.061 17.172 0.873 1 95.56 71 ILE B CA 1
ATOM 2505 C C . ILE B 1 71 ? -2.045 16.047 0.55 1 95.56 71 ILE B C 1
ATOM 2507 O O . ILE B 1 71 ? -2.234 15.125 1.353 1 95.56 71 ILE B O 1
ATOM 2511 N N . PRO B 1 72 ? -2.641 16.062 -0.683 1 93.44 72 PRO B N 1
ATOM 2512 C CA . PRO B 1 72 ? -3.635 15.062 -1.059 1 93.44 72 PRO B CA 1
ATOM 2513 C C . PRO B 1 72 ? -3 13.734 -1.47 1 93.44 72 PRO B C 1
ATOM 2515 O O . PRO B 1 72 ? -1.786 13.664 -1.681 1 93.44 72 PRO B O 1
ATOM 2518 N N . GLN B 1 73 ? -3.852 12.789 -1.467 1 87.44 73 GLN B N 1
ATOM 2519 C CA . GLN B 1 73 ? -3.404 11.445 -1.841 1 87.44 73 GLN B CA 1
ATOM 2520 C C . GLN B 1 73 ? -2.859 11.43 -3.266 1 87.44 73 GLN B C 1
ATOM 2522 O O . GLN B 1 73 ? -1.828 10.805 -3.533 1 87.44 73 GLN B O 1
ATOM 2527 N N . LYS B 1 74 ? -3.539 12.023 -4.164 1 85.19 74 LYS B N 1
ATOM 2528 C CA . LYS B 1 74 ? -3.133 12.086 -5.566 1 85.19 74 LYS B CA 1
ATOM 2529 C C . LYS B 1 74 ? -2.875 13.531 -6 1 85.19 74 LYS B C 1
ATOM 2531 O O . LYS B 1 74 ? -3.643 14.43 -5.656 1 85.19 74 LYS B O 1
ATOM 2536 N N . ILE B 1 75 ? -1.719 13.602 -6.582 1 83.44 75 ILE B N 1
ATOM 2537 C CA . ILE B 1 75 ? -1.399 14.883 -7.199 1 83.44 75 ILE B CA 1
ATOM 2538 C C . ILE B 1 75 ? -1.17 14.695 -8.695 1 83.44 75 ILE B C 1
ATOM 2540 O O . ILE B 1 75 ? -0.435 13.797 -9.109 1 83.44 75 ILE B O 1
ATOM 2544 N N . TYR B 1 76 ? -1.854 15.445 -9.469 1 79.06 76 TYR B N 1
ATOM 2545 C CA . TYR B 1 76 ? -1.715 15.352 -10.914 1 79.06 76 TYR B CA 1
ATOM 2546 C C . TYR B 1 76 ? -0.982 16.562 -11.477 1 79.06 76 TYR B C 1
ATOM 2548 O O . TYR B 1 76 ? -1.321 17.703 -11.148 1 79.06 76 TYR B O 1
ATOM 2556 N N . PHE B 1 77 ? 0.037 16.219 -12.094 1 77.69 77 PHE B N 1
ATOM 2557 C CA . PHE B 1 77 ? 0.767 17.266 -12.781 1 77.69 77 PHE B CA 1
ATOM 2558 C C . PHE B 1 77 ? 0.427 17.281 -14.266 1 77.69 77 PHE B C 1
ATOM 2560 O O . PHE B 1 77 ? 0.283 16.234 -14.891 1 77.69 77 PHE B O 1
ATOM 2567 N N . ASN B 1 78 ? 0.238 18.422 -14.773 1 76 78 ASN B N 1
ATOM 2568 C CA . ASN B 1 78 ? 0.032 18.531 -16.219 1 76 78 ASN B CA 1
ATOM 2569 C C . ASN B 1 78 ? 1.304 18.203 -16.984 1 76 78 ASN B C 1
ATOM 2571 O O . ASN B 1 78 ? 2.301 18.906 -16.891 1 76 78 ASN B O 1
ATOM 2575 N N . VAL B 1 79 ? 1.303 17.109 -17.719 1 74.88 79 VAL B N 1
ATOM 2576 C CA . VAL B 1 79 ? 2.471 16.609 -18.438 1 74.88 79 VAL B CA 1
ATOM 2577 C C . VAL B 1 79 ? 2.846 17.578 -19.547 1 74.88 79 VAL B C 1
ATOM 2579 O O . VAL B 1 79 ? 4.004 17.641 -19.969 1 74.88 79 VAL B O 1
ATOM 2582 N N . ASN B 1 80 ? 1.929 18.266 -20 1 76.25 80 ASN B N 1
ATOM 2583 C CA . ASN B 1 80 ? 2.158 19.172 -21.125 1 76.25 80 ASN B CA 1
ATOM 2584 C C . ASN B 1 80 ? 2.834 20.453 -20.672 1 76.25 80 ASN B C 1
ATOM 2586 O O . ASN B 1 80 ? 3.287 21.25 -21.5 1 76.25 80 ASN B O 1
ATOM 2590 N N . PHE B 1 81 ? 2.98 20.625 -19.406 1 80.31 81 PHE B N 1
ATOM 2591 C CA . PHE B 1 81 ? 3.607 21.828 -18.891 1 80.31 81 PHE B CA 1
ATOM 2592 C C . PHE B 1 81 ? 4.738 21.484 -17.922 1 80.31 81 PHE B C 1
ATOM 2594 O O . PHE B 1 81 ? 4.551 21.5 -16.703 1 80.31 81 PHE B O 1
ATOM 2601 N N . PRO B 1 82 ? 5.828 21.109 -18.641 1 83.31 82 PRO B N 1
ATOM 2602 C CA . PRO B 1 82 ? 6.961 20.797 -17.766 1 83.31 82 PRO B CA 1
ATOM 2603 C C . PRO B 1 82 ? 7.34 21.953 -16.859 1 83.31 82 PRO B C 1
ATOM 2605 O O . PRO B 1 82 ? 7.379 23.109 -17.297 1 83.31 82 PRO B O 1
ATOM 2608 N N . ILE B 1 83 ? 7.453 21.688 -15.547 1 91.44 83 ILE B N 1
ATOM 2609 C CA . ILE B 1 83 ? 7.793 22.688 -14.547 1 91.44 83 ILE B CA 1
ATOM 2610 C C . ILE B 1 83 ? 8.906 22.172 -13.641 1 91.44 83 ILE B C 1
ATOM 2612 O O . ILE B 1 83 ? 8.906 20.984 -13.273 1 91.44 83 ILE B O 1
ATOM 2616 N N . THR B 1 84 ? 9.781 23.062 -13.414 1 94.31 84 THR B N 1
ATOM 2617 C CA . THR B 1 84 ? 10.867 22.672 -12.516 1 94.31 84 THR B CA 1
ATOM 2618 C C . THR B 1 84 ? 10.398 22.688 -11.062 1 94.31 84 THR B C 1
ATOM 2620 O O . THR B 1 84 ? 9.359 23.266 -10.75 1 94.31 84 THR B O 1
ATOM 2623 N N . VAL B 1 85 ? 11.125 22.016 -10.227 1 94.75 85 VAL B N 1
ATOM 2624 C CA . VAL B 1 85 ? 10.859 22.031 -8.789 1 94.75 85 VAL B CA 1
ATOM 2625 C C . VAL B 1 85 ? 10.836 23.469 -8.281 1 94.75 85 VAL B C 1
ATOM 2627 O O . VAL B 1 85 ? 9.93 23.859 -7.543 1 94.75 85 VAL B O 1
ATOM 2630 N N . GLU B 1 86 ? 11.766 24.203 -8.711 1 92.56 86 GLU B N 1
ATOM 2631 C CA . GLU B 1 86 ? 11.852 25.609 -8.305 1 92.56 86 GLU B CA 1
ATOM 2632 C C . GLU B 1 86 ? 10.586 26.359 -8.68 1 92.56 86 GLU B C 1
ATOM 2634 O O . GLU B 1 86 ? 10 27.062 -7.84 1 92.56 86 GLU B O 1
ATOM 2639 N N . ASN B 1 87 ? 10.195 26.234 -9.898 1 90.75 87 ASN B N 1
ATOM 2640 C CA . ASN B 1 87 ? 9.016 26.953 -10.375 1 90.75 87 ASN B CA 1
ATOM 2641 C C . ASN B 1 87 ? 7.742 26.453 -9.703 1 90.75 87 ASN B C 1
ATOM 2643 O O . ASN B 1 87 ? 6.836 27.234 -9.414 1 90.75 87 ASN B O 1
ATOM 2647 N N . PHE B 1 88 ? 7.715 25.203 -9.492 1 91.88 88 PHE B N 1
ATOM 2648 C CA . PHE B 1 88 ? 6.578 24.609 -8.797 1 91.88 88 PHE B CA 1
ATOM 2649 C C . PHE B 1 88 ? 6.438 25.203 -7.398 1 91.88 88 PHE B C 1
ATOM 2651 O O . PHE B 1 88 ? 5.336 25.562 -6.98 1 91.88 88 PHE B O 1
ATOM 2658 N N . LEU B 1 89 ? 7.516 25.312 -6.738 1 91.25 89 LEU B N 1
ATOM 2659 C CA . LEU B 1 89 ? 7.492 25.828 -5.379 1 91.25 89 LEU B CA 1
ATOM 2660 C C . LEU B 1 89 ? 7.184 27.328 -5.379 1 91.25 89 LEU B C 1
ATOM 2662 O O . LEU B 1 89 ? 6.535 27.828 -4.457 1 91.25 89 LEU B O 1
ATOM 2666 N N . ASN B 1 90 ? 7.527 27.953 -6.387 1 87.62 90 ASN B N 1
ATOM 2667 C CA . ASN B 1 90 ? 7.324 29.391 -6.477 1 87.62 90 ASN B CA 1
ATOM 2668 C C . ASN B 1 90 ? 5.879 29.734 -6.812 1 87.62 90 ASN B C 1
ATOM 2670 O O . ASN B 1 90 ? 5.457 30.891 -6.652 1 87.62 90 ASN B O 1
ATOM 2674 N N . LEU B 1 91 ? 5.184 28.781 -7.328 1 82.06 91 LEU B N 1
ATOM 2675 C CA . LEU B 1 91 ? 3.783 29.031 -7.641 1 82.06 91 LEU B CA 1
ATOM 2676 C C . LEU B 1 91 ? 3.012 29.453 -6.395 1 82.06 91 LEU B C 1
ATOM 2678 O O . LEU B 1 91 ? 1.985 30.125 -6.488 1 82.06 91 LEU B O 1
ATOM 2682 N N . THR B 1 92 ? 3.357 28.984 -5.34 1 69.06 92 THR B N 1
ATOM 2683 C CA . THR B 1 92 ? 2.648 29.25 -4.09 1 69.06 92 THR B CA 1
ATOM 2684 C C . THR B 1 92 ? 3.223 30.484 -3.389 1 69.06 92 THR B C 1
ATOM 2686 O O . THR B 1 92 ? 2.551 31.094 -2.562 1 69.06 92 THR B O 1
ATOM 2689 N N . ILE B 1 93 ? 4.527 30.812 -3.617 1 62.47 93 ILE B N 1
ATOM 2690 C CA . ILE B 1 93 ? 5.246 31.781 -2.795 1 62.47 93 ILE B CA 1
ATOM 2691 C C . ILE B 1 93 ? 5.277 33.125 -3.498 1 62.47 93 ILE B C 1
ATOM 2693 O O . ILE B 1 93 ? 5.645 33.219 -4.672 1 62.47 93 ILE B O 1
ATOM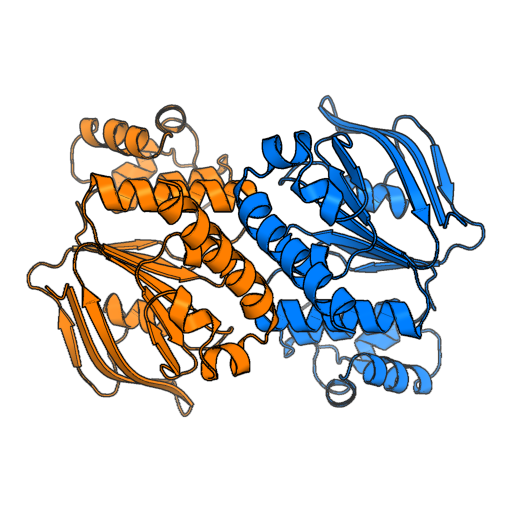 2697 N N . ASN B 1 94 ? 4.48 34.031 -3.043 1 58.62 94 ASN B N 1
ATOM 2698 C CA . ASN B 1 94 ? 4.828 35.375 -3.426 1 58.62 94 ASN B CA 1
ATOM 2699 C C . ASN B 1 94 ? 6.246 35.75 -2.994 1 58.62 94 ASN B C 1
ATOM 2701 O O . ASN B 1 94 ? 6.691 36.875 -3.184 1 58.62 94 ASN B O 1
ATOM 2705 N N . LYS B 1 95 ? 6.824 34.906 -2.135 1 55.03 95 LYS B N 1
ATOM 2706 C CA . LYS B 1 95 ? 8 35.469 -1.479 1 55.03 95 LYS B CA 1
ATOM 2707 C C . LYS B 1 95 ? 9.281 35.031 -2.189 1 55.03 95 LYS B C 1
ATOM 2709 O O . LYS B 1 95 ? 9.305 34 -2.861 1 55.03 95 LYS B O 1
ATOM 2714 N N . GLN B 1 96 ? 10.461 35.688 -2 1 55.69 96 GLN B N 1
ATOM 2715 C CA . GLN B 1 96 ? 11.812 35.656 -2.535 1 55.69 96 GLN B CA 1
ATOM 2716 C C . GLN B 1 96 ? 12.43 34.25 -2.443 1 55.69 96 GLN B C 1
ATOM 2718 O O . GLN B 1 96 ? 12.086 33.5 -1.549 1 55.69 96 GLN B O 1
ATOM 2723 N N . HIS B 1 97 ? 13.281 33.781 -3.453 1 57.88 97 HIS B N 1
ATOM 2724 C CA . HIS B 1 97 ? 14.039 32.594 -3.764 1 57.88 97 HIS B CA 1
ATOM 2725 C C . HIS B 1 97 ? 14.719 32.031 -2.52 1 57.88 97 HIS B C 1
ATOM 2727 O O . HIS B 1 97 ? 14.82 30.812 -2.357 1 57.88 97 HIS B O 1
ATOM 2733 N N . LYS B 1 98 ? 15.195 32.812 -1.583 1 59.12 98 LYS B N 1
ATOM 2734 C CA . LYS B 1 98 ? 16.094 32.375 -0.516 1 59.12 98 LYS B CA 1
ATOM 2735 C C . LYS B 1 98 ? 15.383 31.406 0.422 1 59.12 98 LYS B C 1
ATOM 2737 O O . LYS B 1 98 ? 16 30.469 0.921 1 59.12 98 LYS B O 1
ATOM 2742 N N . ASN B 1 99 ? 14.117 31.219 0.224 1 82.5 99 ASN B N 1
ATOM 2743 C CA . ASN B 1 99 ? 13.359 30.406 1.168 1 82.5 99 ASN B CA 1
ATOM 2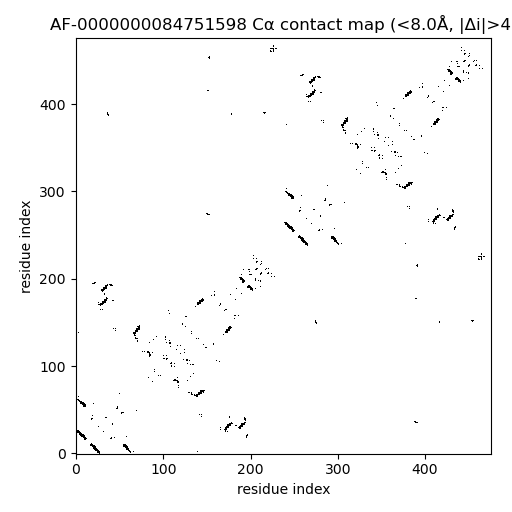744 C C . ASN B 1 99 ? 13.078 29.016 0.609 1 82.5 99 ASN B C 1
ATOM 2746 O O . ASN B 1 99 ? 13.023 28.031 1.36 1 82.5 99 ASN B O 1
ATOM 2750 N N . ILE B 1 100 ? 13.469 28.984 -0.638 1 88.62 100 ILE B N 1
ATOM 2751 C CA . ILE B 1 100 ? 13.141 27.719 -1.273 1 88.62 100 ILE B CA 1
ATOM 2752 C C . ILE B 1 100 ? 14.258 26.703 -1.021 1 88.62 100 ILE B C 1
ATOM 2754 O O . ILE B 1 100 ? 13.992 25.547 -0.698 1 88.62 100 ILE B O 1
ATOM 2758 N N . ILE B 1 101 ? 15.484 27.219 -1.139 1 90.38 101 ILE B N 1
ATOM 2759 C CA . ILE B 1 101 ? 16.641 26.328 -0.953 1 90.38 101 ILE B CA 1
ATOM 2760 C C . ILE B 1 101 ? 16.656 25.812 0.48 1 90.38 101 ILE B C 1
ATOM 2762 O O . ILE B 1 101 ? 16.922 24.625 0.708 1 90.38 101 ILE B O 1
ATOM 2766 N N . ASP B 1 102 ? 16.406 26.656 1.368 1 90.31 102 ASP B N 1
ATOM 2767 C CA . ASP B 1 102 ? 16.391 26.25 2.773 1 90.31 102 ASP B CA 1
ATOM 2768 C C . ASP B 1 102 ? 15.312 25.203 3.029 1 90.31 102 ASP B C 1
ATOM 2770 O O . ASP B 1 102 ? 15.539 24.25 3.771 1 90.31 102 ASP B O 1
ATOM 2774 N N . LEU B 1 103 ? 14.203 25.406 2.447 1 90.56 103 LEU B N 1
ATOM 2775 C CA . LEU B 1 103 ? 13.117 24.438 2.6 1 90.56 103 LEU B CA 1
ATOM 2776 C C . LEU B 1 103 ? 13.508 23.094 1.998 1 90.56 103 LEU B C 1
ATOM 2778 O O . LEU B 1 103 ? 13.25 22.047 2.596 1 90.56 103 LEU B O 1
ATOM 2782 N N . LEU B 1 104 ? 14.148 23.219 0.833 1 94.56 104 LEU B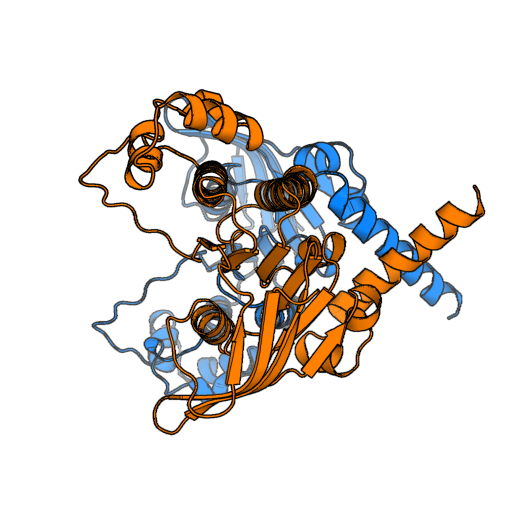 N 1
ATOM 2783 C CA . LEU B 1 104 ? 14.555 21.984 0.165 1 94.56 104 LEU B CA 1
ATOM 2784 C C . LEU B 1 104 ? 15.617 21.25 0.98 1 94.56 104 LEU B C 1
ATOM 2786 O O . LEU B 1 104 ? 15.664 20.016 0.984 1 94.56 104 LEU B O 1
ATOM 2790 N N . LYS B 1 105 ? 16.406 21.984 1.657 1 94.06 105 LYS B N 1
ATOM 2791 C CA . LYS B 1 105 ? 17.406 21.375 2.531 1 94.06 105 LYS B CA 1
ATOM 2792 C C . LYS B 1 105 ? 16.766 20.609 3.676 1 94.06 105 LYS B C 1
ATOM 2794 O O . LYS B 1 105 ? 17.234 19.547 4.066 1 94.06 105 LYS B O 1
ATOM 2799 N N . GLN B 1 106 ? 15.672 21.109 4.141 1 91.56 106 GLN B N 1
ATOM 2800 C CA . GLN B 1 106 ? 14.969 20.469 5.25 1 91.56 106 GLN B CA 1
ATOM 2801 C C . GLN B 1 106 ? 14.406 19.109 4.844 1 91.56 106 GLN B C 1
ATOM 2803 O O . GLN B 1 106 ? 14.227 18.234 5.684 1 91.56 106 GLN B O 1
ATOM 2808 N N . VAL B 1 107 ? 14.18 19 3.52 1 94.56 107 VAL B N 1
ATOM 2809 C CA . VAL B 1 107 ? 13.641 17.734 3.053 1 94.56 107 VAL B CA 1
ATOM 2810 C C . VAL B 1 107 ? 14.703 16.984 2.256 1 94.56 107 VAL B C 1
ATOM 2812 O O . VAL B 1 107 ? 14.383 16.047 1.515 1 94.56 107 VAL B O 1
ATOM 2815 N N . GLN B 1 108 ? 15.898 17.422 2.314 1 93.44 108 GLN B N 1
ATOM 2816 C CA . GLN B 1 108 ? 17.062 16.781 1.701 1 93.44 108 GLN B CA 1
ATOM 2817 C C . GLN B 1 108 ? 16.875 16.641 0.193 1 93.44 108 GLN B C 1
ATOM 2819 O O . GLN B 1 108 ? 17.109 15.562 -0.364 1 93.44 108 GLN B O 1
ATOM 2824 N N . SER B 1 109 ? 16.469 17.797 -0.457 1 96.44 109 SER B N 1
ATOM 2825 C CA . SER B 1 109 ? 16.156 17.703 -1.88 1 96.44 109 SER B CA 1
ATOM 2826 C C . SER B 1 109 ? 16.641 18.938 -2.633 1 96.44 109 SER B C 1
ATOM 2828 O O . SER B 1 109 ? 16.062 19.312 -3.66 1 96.44 109 SER B O 1
ATOM 2830 N N . GLU B 1 110 ? 17.625 19.578 -2.086 1 95.69 110 GLU B N 1
ATOM 2831 C CA . GLU B 1 110 ? 18.125 20.797 -2.725 1 95.69 110 GLU B CA 1
ATOM 2832 C C . GLU B 1 110 ? 18.688 20.5 -4.109 1 95.69 110 GLU B C 1
ATOM 2834 O O . GLU B 1 110 ? 18.656 21.344 -5 1 95.69 110 GLU B O 1
ATOM 2839 N N . HIS B 1 111 ? 19.234 19.312 -4.277 1 96.06 111 HIS B N 1
ATOM 2840 C CA . HIS B 1 111 ? 19.844 18.922 -5.539 1 96.06 111 HIS B CA 1
ATOM 2841 C C . HIS B 1 111 ? 18.797 18.797 -6.645 1 96.06 111 HIS B C 1
ATOM 2843 O O . HIS B 1 111 ? 19.141 18.734 -7.828 1 96.06 111 HIS B O 1
ATOM 2849 N N . LEU B 1 112 ? 17.516 18.828 -6.316 1 96.75 112 LEU B N 1
ATOM 2850 C CA . LEU B 1 112 ? 16.438 18.625 -7.285 1 96.75 112 LEU B CA 1
ATOM 2851 C C . LEU B 1 112 ? 15.898 19.953 -7.789 1 96.75 112 LEU B C 1
ATOM 2853 O O . LEU B 1 112 ? 15.008 19.984 -8.633 1 96.75 112 LEU B O 1
ATOM 2857 N N . LEU B 1 113 ? 16.453 21.016 -7.355 1 95.19 113 LEU B N 1
ATOM 2858 C CA . LEU B 1 113 ? 15.914 22.359 -7.555 1 95.19 113 LEU B CA 1
ATOM 2859 C C . LEU B 1 113 ? 15.609 22.609 -9.031 1 95.19 113 LEU B C 1
ATOM 2861 O O . LEU B 1 113 ? 14.523 23.094 -9.367 1 95.19 113 LEU B O 1
ATOM 2865 N N . LYS B 1 114 ? 16.484 22.188 -9.906 1 95.56 114 LYS B N 1
ATOM 2866 C CA . LYS B 1 114 ? 16.359 22.531 -11.32 1 95.56 114 LYS B CA 1
ATOM 2867 C C . LYS B 1 114 ? 15.758 21.391 -12.117 1 95.56 114 LYS B C 1
ATOM 2869 O O . LYS B 1 114 ? 15.539 21.516 -13.328 1 95.56 114 LYS B O 1
ATOM 2874 N N . GLN B 1 115 ? 15.406 20.359 -11.477 1 95.88 115 GLN B N 1
ATOM 2875 C CA . GLN B 1 115 ? 14.844 19.203 -12.164 1 95.88 115 GLN B CA 1
ATOM 2876 C C . GLN B 1 115 ? 13.359 19.391 -12.453 1 95.88 115 GLN B C 1
ATOM 2878 O O . GLN B 1 115 ? 12.672 20.109 -11.727 1 95.88 115 GLN B O 1
ATOM 2883 N N . SER B 1 116 ? 12.992 18.781 -13.555 1 94.81 116 SER B N 1
ATOM 2884 C CA . SER B 1 116 ? 11.562 18.734 -13.844 1 94.81 116 SER B CA 1
ATOM 2885 C C . SER B 1 116 ? 10.82 17.844 -12.859 1 94.81 116 SER B C 1
ATOM 2887 O O . SER B 1 116 ? 11.273 16.734 -12.562 1 94.81 116 SER B O 1
ATOM 2889 N N . ILE B 1 117 ? 9.688 18.234 -12.414 1 93.44 117 ILE B N 1
ATOM 2890 C CA . ILE B 1 117 ? 8.906 17.484 -11.445 1 93.44 117 ILE B CA 1
ATOM 2891 C C . ILE B 1 117 ? 8.469 16.156 -12.055 1 93.44 117 ILE B C 1
ATOM 2893 O O . ILE B 1 117 ? 8.336 15.148 -11.352 1 93.44 117 ILE B O 1
ATOM 2897 N N . HIS B 1 118 ? 8.336 16.078 -13.32 1 91.38 118 HIS B N 1
ATOM 2898 C CA . HIS B 1 118 ? 7.852 14.898 -14.031 1 91.38 118 HIS B CA 1
ATOM 2899 C C . HIS B 1 118 ? 8.906 13.797 -14.055 1 91.38 118 HIS B C 1
ATOM 2901 O O . HIS B 1 118 ? 8.594 12.641 -14.359 1 91.38 118 HIS B O 1
ATOM 2907 N N . LYS B 1 119 ? 10.086 14.133 -13.734 1 91.75 119 LYS B N 1
ATOM 2908 C CA . LYS B 1 119 ? 11.188 13.172 -13.789 1 91.75 119 LYS B CA 1
ATOM 2909 C C . LYS B 1 119 ? 11.508 12.633 -12.398 1 91.75 119 LYS B C 1
ATOM 2911 O O . LYS B 1 119 ? 12.367 11.766 -12.242 1 91.75 119 LYS B O 1
ATOM 2916 N N . LEU B 1 120 ? 10.812 13.156 -11.461 1 92.75 120 LEU B N 1
ATOM 2917 C CA . LEU B 1 120 ? 11.094 12.781 -10.078 1 92.75 120 LEU B CA 1
ATOM 2918 C C . LEU B 1 120 ? 10.445 11.445 -9.734 1 92.75 120 LEU B C 1
ATOM 2920 O O . LEU B 1 120 ? 9.383 11.109 -10.273 1 92.75 120 LEU B O 1
ATOM 2924 N N . SER B 1 121 ? 11.125 10.68 -8.812 1 89.62 121 SER B N 1
ATOM 2925 C CA . SER B 1 121 ? 10.508 9.492 -8.242 1 89.62 121 SER B CA 1
ATOM 2926 C C . SER B 1 121 ? 9.344 9.859 -7.324 1 89.62 121 SER B C 1
ATOM 2928 O O . SER B 1 121 ? 9.195 11.023 -6.941 1 89.62 121 SER B O 1
ATOM 2930 N N . GLY B 1 122 ? 8.5 8.906 -7.004 1 89.31 122 GLY B N 1
ATOM 2931 C CA . GLY B 1 122 ? 7.41 9.141 -6.07 1 89.31 122 GLY B CA 1
ATOM 2932 C C . GLY B 1 122 ? 7.875 9.695 -4.738 1 89.31 122 GLY B C 1
ATOM 2933 O O . GLY B 1 122 ? 7.262 10.625 -4.199 1 89.31 122 GLY B O 1
ATOM 2934 N N . GLY B 1 123 ? 8.945 9.109 -4.262 1 92.19 123 GLY B N 1
ATOM 2935 C CA . GLY B 1 123 ? 9.508 9.594 -3.012 1 92.19 123 GLY B CA 1
ATOM 2936 C C . GLY B 1 123 ? 10 11.031 -3.09 1 92.19 123 GLY B C 1
ATOM 2937 O O . GLY B 1 123 ? 9.82 11.805 -2.148 1 92.19 123 GLY B O 1
ATOM 2938 N N . GLU B 1 124 ? 10.586 11.344 -4.176 1 94.31 124 GLU B N 1
ATOM 2939 C CA . GLU B 1 124 ? 11.07 12.711 -4.379 1 94.31 124 GLU B CA 1
ATOM 2940 C C . GLU B 1 124 ? 9.914 13.703 -4.453 1 94.31 124 GLU B C 1
ATOM 2942 O O . GLU B 1 124 ? 9.984 14.789 -3.871 1 94.31 124 GLU B O 1
ATOM 2947 N N . ILE B 1 125 ? 8.938 13.328 -5.094 1 94.5 125 ILE B N 1
ATOM 2948 C CA . ILE B 1 125 ? 7.766 14.18 -5.211 1 94.5 125 ILE B CA 1
ATOM 2949 C C . ILE B 1 125 ? 7.191 14.461 -3.824 1 94.5 125 ILE B C 1
ATOM 2951 O O . ILE B 1 125 ? 6.844 15.602 -3.508 1 94.5 125 ILE B O 1
ATOM 2955 N N . GLN B 1 126 ? 7.133 13.445 -3.037 1 94.81 126 GLN B N 1
ATOM 2956 C CA . GLN B 1 126 ? 6.586 13.602 -1.695 1 94.81 126 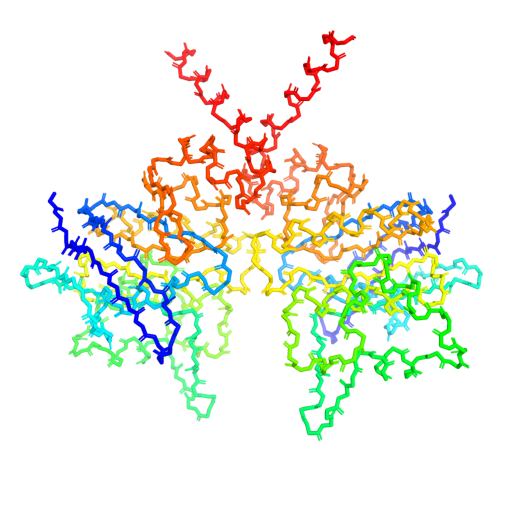GLN B CA 1
ATOM 2957 C C . GLN B 1 126 ? 7.426 14.57 -0.868 1 94.81 126 GLN B C 1
ATOM 2959 O O . GLN B 1 126 ? 6.891 15.383 -0.111 1 94.81 126 GLN B O 1
ATOM 2964 N N . LYS B 1 127 ? 8.672 14.5 -1.046 1 95.94 127 LYS B N 1
ATOM 2965 C CA . LYS B 1 127 ? 9.562 15.422 -0.351 1 95.94 127 LYS B CA 1
ATOM 2966 C C . LYS B 1 127 ? 9.32 16.859 -0.792 1 95.94 127 LYS B C 1
ATOM 2968 O O . LYS B 1 127 ? 9.266 17.766 0.04 1 95.94 127 LYS B O 1
ATOM 2973 N N . ILE B 1 128 ? 9.156 17.016 -2.062 1 95.12 128 ILE B N 1
ATOM 2974 C CA . ILE B 1 128 ? 8.914 18.344 -2.611 1 95.12 128 ILE B CA 1
ATOM 2975 C C . ILE B 1 128 ? 7.574 18.875 -2.107 1 95.12 128 ILE B C 1
ATOM 2977 O O . ILE B 1 128 ? 7.461 20.047 -1.756 1 95.12 128 ILE B O 1
ATOM 2981 N N . LEU B 1 129 ? 6.625 18.031 -2.076 1 95 129 LEU B N 1
ATOM 2982 C CA . LEU B 1 129 ? 5.312 18.438 -1.583 1 95 129 LEU B CA 1
ATOM 2983 C C . LEU B 1 129 ? 5.379 18.828 -0.11 1 95 129 LEU B C 1
ATOM 2985 O O . LEU B 1 129 ? 4.715 19.766 0.318 1 95 129 LEU B O 1
ATOM 2989 N N . LEU B 1 130 ? 6.137 18.141 0.622 1 95.62 130 LEU B N 1
ATOM 2990 C CA . LEU B 1 130 ? 6.328 18.484 2.027 1 95.62 130 LEU B CA 1
ATOM 2991 C C . LEU B 1 130 ? 7.016 19.844 2.17 1 95.62 130 LEU B C 1
ATOM 2993 O O . LEU B 1 130 ? 6.629 20.641 3.018 1 95.62 130 LEU B O 1
ATOM 2997 N N . ALA B 1 131 ? 7.996 20.016 1.364 1 94.69 131 ALA B N 1
ATOM 2998 C CA . ALA B 1 131 ? 8.648 21.328 1.368 1 94.69 131 ALA B CA 1
ATOM 2999 C C . ALA B 1 131 ? 7.652 22.438 1.091 1 94.69 131 ALA B C 1
ATOM 3001 O O . ALA B 1 131 ? 7.641 23.469 1.786 1 94.69 131 ALA B O 1
ATOM 3002 N N . ARG B 1 132 ? 6.867 22.188 0.126 1 92.94 132 ARG B N 1
ATOM 3003 C CA . ARG B 1 132 ? 5.852 23.172 -0.236 1 92.94 132 ARG B CA 1
ATOM 3004 C C . ARG B 1 132 ? 4.902 23.438 0.928 1 92.94 132 ARG B C 1
ATOM 3006 O O . ARG B 1 132 ? 4.504 24.578 1.166 1 92.94 132 ARG B O 1
ATOM 3013 N N . ALA B 1 133 ? 4.582 22.422 1.586 1 94 133 ALA B N 1
ATOM 3014 C CA . ALA B 1 133 ? 3.654 22.516 2.709 1 94 133 ALA B CA 1
ATOM 3015 C C . ALA B 1 133 ? 4.223 23.391 3.816 1 94 133 ALA B C 1
ATOM 3017 O O . ALA B 1 133 ? 3.473 23.969 4.613 1 94 133 ALA B O 1
ATOM 3018 N N . LEU B 1 134 ? 5.492 23.578 3.842 1 93.75 134 LEU B N 1
ATOM 3019 C CA . LEU B 1 134 ? 6.148 24.281 4.934 1 93.75 134 LEU B CA 1
ATOM 3020 C C . LEU B 1 134 ? 6.234 25.781 4.637 1 93.75 134 LEU B C 1
ATOM 3022 O O . LEU B 1 134 ? 6.57 26.562 5.52 1 93.75 134 LEU B O 1
ATOM 3026 N N . PHE B 1 135 ? 5.93 26.141 3.514 1 88.69 135 PHE B N 1
ATOM 3027 C CA . PHE B 1 135 ? 6.133 27.516 3.059 1 88.69 135 PHE B CA 1
ATOM 3028 C C . PHE B 1 135 ? 5.414 28.5 3.973 1 88.69 135 PHE B C 1
ATOM 3030 O O . PHE B 1 135 ? 5.965 29.547 4.32 1 88.69 135 PHE B O 1
ATOM 3037 N N . ASN B 1 136 ? 4.297 28.219 4.379 1 86.12 136 ASN B N 1
ATOM 3038 C CA . ASN B 1 136 ? 3.51 29.188 5.129 1 86.12 136 ASN B CA 1
ATOM 3039 C C . ASN B 1 136 ? 3.604 28.938 6.633 1 86.12 136 ASN B C 1
ATOM 3041 O O . ASN B 1 136 ? 2.74 29.375 7.395 1 86.12 136 ASN B O 1
ATOM 3045 N N . SER B 1 137 ? 4.617 28.188 6.965 1 91.12 137 SER B N 1
ATOM 3046 C CA . SER B 1 137 ? 4.805 27.891 8.383 1 91.12 137 SER B CA 1
ATOM 3047 C C . SER B 1 137 ? 3.508 27.406 9.023 1 91.12 137 SER B C 1
ATOM 3049 O O . SER B 1 137 ? 2.992 28.016 9.953 1 91.12 137 SER B O 1
ATOM 3051 N N . PRO B 1 138 ? 3.041 26.375 8.594 1 95.94 138 PRO B N 1
ATOM 3052 C CA . PRO B 1 138 ? 1.741 25.875 9.062 1 95.94 138 PRO B CA 1
ATOM 3053 C C . PRO B 1 138 ? 1.754 25.484 10.539 1 95.94 138 PRO B C 1
ATOM 3055 O O . PRO B 1 138 ? 2.781 25.031 11.047 1 95.94 138 PRO B O 1
ATOM 3058 N N . HIS B 1 139 ? 0.548 25.703 11.156 1 97.75 139 HIS B N 1
ATOM 3059 C CA . HIS B 1 139 ? 0.324 25.141 12.484 1 97.75 139 HIS B CA 1
ATOM 3060 C C . HIS B 1 139 ? -0.035 23.672 12.414 1 97.75 139 HIS B C 1
ATOM 3062 O O . HIS B 1 139 ? 0.253 22.906 13.344 1 97.75 139 HIS B O 1
ATOM 3068 N N . LEU B 1 140 ? -0.628 23.312 11.305 1 98.38 140 LEU B N 1
ATOM 3069 C CA . LEU B 1 140 ? -1.127 21.969 11.086 1 98.38 140 LEU B CA 1
ATOM 3070 C C . LEU B 1 140 ? -0.89 21.516 9.648 1 98.38 140 LEU B C 1
ATOM 3072 O O . LEU B 1 140 ? -1.151 22.281 8.711 1 98.38 140 LEU B O 1
ATOM 3076 N N . ILE B 1 141 ? -0.338 20.312 9.492 1 97.88 141 ILE B N 1
ATOM 3077 C CA . ILE B 1 141 ? -0.222 19.688 8.18 1 97.88 141 ILE B CA 1
ATOM 3078 C C . ILE B 1 141 ? -1.119 18.453 8.109 1 97.88 141 ILE B C 1
ATOM 3080 O O . ILE B 1 141 ? -1.04 17.578 8.961 1 97.88 141 ILE B O 1
ATOM 3084 N N . VAL B 1 142 ? -1.996 18.406 7.121 1 97.88 142 VAL B N 1
ATOM 3085 C CA . VAL B 1 142 ? -2.859 17.266 6.863 1 97.88 142 VAL B CA 1
ATOM 3086 C C . VAL B 1 142 ? -2.32 16.469 5.676 1 97.88 142 VAL B C 1
ATOM 3088 O O . VAL B 1 142 ? -2.174 17 4.578 1 97.88 142 VAL B O 1
ATOM 3091 N N . LEU B 1 143 ? -2.006 15.203 5.977 1 96.62 143 LEU B N 1
ATOM 3092 C CA . LEU B 1 143 ? -1.474 14.312 4.953 1 96.62 143 LEU B CA 1
ATOM 3093 C C . LEU B 1 143 ? -2.465 13.195 4.637 1 96.62 143 LEU B C 1
ATOM 3095 O O . LEU B 1 143 ? -2.824 12.414 5.516 1 96.62 143 LEU B O 1
ATOM 3099 N N . ASP B 1 144 ? -2.861 13.164 3.42 1 95.31 144 ASP B N 1
ATOM 3100 C CA . ASP B 1 144 ? -3.807 12.141 2.996 1 95.31 144 ASP B CA 1
ATOM 3101 C C . ASP B 1 144 ? -3.1 11.023 2.229 1 95.31 144 ASP B C 1
ATOM 3103 O O . ASP B 1 144 ? -2.889 11.133 1.02 1 95.31 144 ASP B O 1
ATOM 3107 N N . GLU B 1 145 ? -2.768 9.961 2.939 1 92.31 145 GLU B N 1
ATOM 3108 C CA . GLU B 1 145 ? -2.098 8.773 2.418 1 92.31 145 GLU B CA 1
ATOM 3109 C C . GLU B 1 145 ? -0.83 9.141 1.654 1 92.31 145 GLU B C 1
ATOM 3111 O O . GLU B 1 145 ? -0.646 8.734 0.506 1 92.31 145 GLU B O 1
ATOM 3116 N N . PRO B 1 146 ? 0.082 9.727 2.344 1 92.25 146 PRO B N 1
ATOM 3117 C CA . PRO B 1 146 ? 1.268 10.25 1.663 1 92.25 146 PRO B CA 1
ATOM 3118 C C . PRO B 1 146 ? 2.205 9.148 1.175 1 92.25 146 PRO B C 1
ATOM 3120 O O . PRO B 1 146 ? 3.076 9.398 0.339 1 92.25 146 PRO B O 1
ATOM 3123 N N . ASP B 1 147 ? 2.043 7.965 1.696 1 90.06 147 ASP B N 1
ATOM 3124 C CA . ASP B 1 147 ? 2.994 6.91 1.365 1 90.06 147 ASP B CA 1
ATOM 3125 C C . ASP B 1 147 ? 2.492 6.062 0.198 1 90.06 147 ASP B C 1
ATOM 3127 O O . ASP B 1 147 ? 3.146 5.098 -0.202 1 90.06 147 ASP B O 1
ATOM 3131 N N . GLN B 1 148 ? 1.397 6.43 -0.359 1 85.12 148 GLN B N 1
ATOM 3132 C CA . GLN B 1 148 ? 0.845 5.648 -1.462 1 85.12 148 GLN B CA 1
ATOM 3133 C C . GLN B 1 148 ? 1.81 5.605 -2.643 1 85.12 148 GLN B C 1
ATOM 3135 O O . GLN B 1 148 ? 2.338 6.641 -3.059 1 85.12 148 GLN B O 1
ATOM 3140 N N . GLY B 1 149 ? 2.02 4.41 -3.186 1 80.75 149 GLY B N 1
ATOM 3141 C CA . GLY B 1 149 ? 2.867 4.25 -4.355 1 80.75 149 GLY B CA 1
ATOM 3142 C C . GLY B 1 149 ? 4.336 4.102 -4.008 1 80.75 149 GLY B C 1
ATOM 3143 O O . GLY B 1 149 ? 5.168 3.871 -4.891 1 80.75 149 GLY B O 1
ATOM 3144 N N . LEU B 1 150 ? 4.664 4.266 -2.768 1 87.69 150 LEU B N 1
ATOM 3145 C CA . LEU B 1 150 ? 6.047 4.109 -2.332 1 87.69 150 LEU B CA 1
ATOM 3146 C C . LEU B 1 150 ? 6.332 2.662 -1.946 1 87.69 150 LEU B C 1
ATOM 3148 O O . LEU B 1 150 ? 5.438 1.948 -1.486 1 87.69 150 LEU B O 1
ATOM 3152 N N . ASP B 1 151 ? 7.605 2.301 -2.148 1 85.81 151 ASP B N 1
ATOM 3153 C CA . ASP B 1 151 ? 8.016 0.999 -1.632 1 85.81 151 ASP B CA 1
ATOM 3154 C C . ASP B 1 151 ? 8.297 1.066 -0.132 1 85.81 151 ASP B C 1
ATOM 3156 O O . ASP B 1 151 ? 8.117 2.113 0.492 1 85.81 151 ASP B O 1
ATOM 3160 N N . MET B 1 152 ? 8.711 0.033 0.397 1 81.44 152 MET B N 1
ATOM 3161 C CA . MET B 1 152 ? 8.891 -0.07 1.843 1 81.44 152 MET B CA 1
ATOM 3162 C C . MET B 1 152 ? 9.93 0.933 2.336 1 81.44 152 MET B C 1
ATOM 3164 O O . MET B 1 152 ? 9.703 1.626 3.33 1 81.44 152 MET B O 1
ATOM 3168 N N . ASN B 1 153 ? 11.008 0.96 1.661 1 83.5 153 ASN B N 1
ATOM 3169 C CA . ASN B 1 153 ? 12.062 1.891 2.049 1 83.5 153 ASN B CA 1
ATOM 3170 C C . ASN B 1 153 ? 11.602 3.342 1.918 1 83.5 153 ASN B C 1
ATOM 3172 O O . ASN B 1 153 ? 11.859 4.16 2.803 1 83.5 153 ASN B O 1
ATOM 3176 N N . GLY B 1 154 ? 10.977 3.57 0.843 1 87.81 154 GLY B N 1
ATOM 3177 C CA . GLY B 1 154 ? 10.445 4.91 0.635 1 87.81 154 GLY B CA 1
ATOM 3178 C C . GLY B 1 154 ? 9.461 5.336 1.711 1 87.81 154 GLY B C 1
ATOM 3179 O O . GLY B 1 154 ? 9.461 6.496 2.129 1 87.81 154 GLY B O 1
ATOM 3180 N N . GLN B 1 155 ? 8.68 4.371 2.121 1 88.38 155 GLN B N 1
ATOM 3181 C CA . GLN B 1 155 ? 7.707 4.664 3.17 1 88.38 155 GLN B CA 1
ATOM 3182 C C . GLN B 1 155 ? 8.406 5 4.484 1 88.38 155 GLN B C 1
ATOM 3184 O O . GLN B 1 155 ? 8.055 5.984 5.145 1 88.38 155 GLN B O 1
ATOM 3189 N N . ILE B 1 156 ? 9.336 4.227 4.828 1 85.25 156 ILE B N 1
ATOM 3190 C CA . ILE B 1 156 ? 10.07 4.43 6.07 1 85.25 156 ILE B CA 1
ATOM 3191 C C . ILE B 1 156 ? 10.734 5.801 6.055 1 85.25 156 ILE B C 1
ATOM 3193 O O . ILE B 1 156 ? 10.633 6.562 7.02 1 85.25 156 ILE B O 1
ATOM 3197 N N . LEU B 1 157 ? 11.391 6.102 4.992 1 88.81 157 LEU B N 1
ATOM 3198 C CA . LEU B 1 157 ? 12.094 7.375 4.859 1 88.81 157 LEU B CA 1
ATOM 3199 C C . LEU B 1 157 ? 11.109 8.547 4.914 1 88.81 157 LEU B C 1
ATOM 3201 O O . LEU B 1 157 ? 11.406 9.578 5.523 1 88.81 157 LEU B O 1
ATOM 3205 N N . LEU B 1 158 ? 10.031 8.375 4.309 1 92.31 158 LEU B N 1
ATOM 3206 C CA . LEU B 1 158 ? 9.016 9.422 4.309 1 92.31 158 LEU B CA 1
ATOM 3207 C C . LEU B 1 158 ? 8.539 9.719 5.727 1 92.31 158 LEU B C 1
ATOM 3209 O O . LEU B 1 158 ? 8.477 10.875 6.141 1 92.31 158 LEU B O 1
ATOM 3213 N N . TYR B 1 159 ? 8.211 8.742 6.5 1 90.81 159 TYR B N 1
ATOM 3214 C CA . TYR B 1 159 ? 7.691 8.945 7.844 1 90.81 159 TYR B CA 1
ATOM 3215 C C . TYR B 1 159 ? 8.773 9.477 8.781 1 90.81 159 TYR B C 1
ATOM 3217 O O . TYR B 1 159 ? 8.484 10.242 9.695 1 90.81 159 TYR B O 1
ATOM 3225 N N . GLN B 1 160 ? 10 9.062 8.523 1 90.75 160 GLN B N 1
ATOM 3226 C CA . GLN B 1 160 ? 11.102 9.672 9.258 1 90.75 160 GLN B CA 1
ATOM 3227 C C . GLN B 1 160 ? 11.188 11.172 8.969 1 90.75 160 GLN B C 1
ATOM 3229 O O . GLN B 1 160 ? 11.391 11.969 9.891 1 90.75 160 GLN B O 1
ATOM 3234 N N . LEU B 1 161 ? 11.055 11.461 7.754 1 94.12 161 LEU B N 1
ATOM 3235 C CA . LEU B 1 161 ? 11.078 12.867 7.359 1 94.12 161 LEU B CA 1
ATOM 3236 C C . LEU B 1 161 ? 9.914 13.633 7.988 1 94.12 161 LEU B C 1
ATOM 3238 O O . LEU B 1 161 ? 10.094 14.75 8.477 1 94.12 161 LEU B O 1
ATOM 3242 N N . ILE B 1 162 ? 8.773 13.07 7.977 1 95.06 162 ILE B N 1
ATOM 3243 C CA . ILE B 1 162 ? 7.594 13.688 8.57 1 95.06 162 ILE B CA 1
ATOM 3244 C C . ILE B 1 162 ? 7.844 13.953 10.055 1 95.06 162 ILE B C 1
ATOM 3246 O O . ILE B 1 162 ? 7.531 15.039 10.555 1 95.06 162 ILE B O 1
ATOM 3250 N N . ASN B 1 163 ? 8.43 13.047 10.727 1 93.62 163 ASN B N 1
ATOM 3251 C CA . ASN B 1 163 ? 8.75 13.211 12.141 1 93.62 163 ASN B CA 1
ATOM 3252 C C . ASN B 1 163 ? 9.773 14.32 12.359 1 93.62 163 ASN B C 1
ATOM 3254 O O . ASN B 1 163 ? 9.656 15.102 13.305 1 93.62 163 ASN B O 1
ATOM 3258 N N . LYS B 1 164 ? 10.703 14.297 11.531 1 94.25 164 LYS B N 1
ATOM 3259 C CA . LYS B 1 164 ? 11.711 15.352 11.609 1 94.25 164 LYS B CA 1
ATOM 3260 C C . LYS B 1 164 ? 11.078 16.734 11.438 1 94.25 164 LYS B C 1
ATOM 3262 O O . LYS B 1 164 ? 11.375 17.656 12.203 1 94.25 164 LYS B O 1
ATOM 3267 N N . ILE B 1 165 ? 10.266 16.859 10.492 1 94.81 165 ILE B N 1
ATOM 3268 C CA . ILE B 1 165 ? 9.586 18.125 10.211 1 94.81 165 ILE B CA 1
ATOM 3269 C C . ILE B 1 165 ? 8.742 18.531 11.414 1 94.81 165 ILE B C 1
ATOM 3271 O O . ILE B 1 165 ? 8.773 19.688 11.836 1 94.81 165 ILE B O 1
ATOM 3275 N N . HIS B 1 166 ? 8.031 17.578 11.938 1 95.88 166 HIS B N 1
ATOM 3276 C CA . HIS B 1 166 ? 7.234 17.828 13.133 1 95.88 166 HIS B CA 1
ATOM 3277 C C . HIS B 1 166 ? 8.086 18.406 14.258 1 95.88 166 HIS B C 1
ATOM 3279 O O . HIS B 1 166 ? 7.688 19.391 14.891 1 95.88 166 HIS B O 1
ATOM 3285 N N . HIS B 1 167 ? 9.242 17.891 14.43 1 94.25 167 HIS B N 1
ATOM 3286 C CA . HIS B 1 167 ? 10.102 18.297 15.53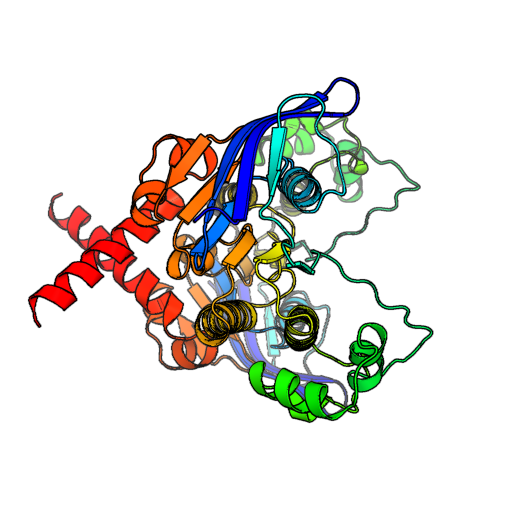9 1 94.25 167 HIS B CA 1
ATOM 3287 C C . HIS B 1 167 ? 10.758 19.641 15.266 1 94.25 167 HIS B C 1
ATOM 3289 O O . HIS B 1 167 ? 10.781 20.516 16.141 1 94.25 167 HIS B O 1
ATOM 3295 N N . ILE B 1 168 ? 11.188 19.828 14.102 1 93.56 168 ILE B N 1
ATOM 3296 C CA . ILE B 1 168 ? 11.945 21.016 13.75 1 93.56 168 ILE B CA 1
ATOM 3297 C C . ILE B 1 168 ? 11.016 22.234 13.688 1 93.56 168 ILE B C 1
ATOM 3299 O O . ILE B 1 168 ? 11.367 23.312 14.172 1 93.56 168 ILE B O 1
ATOM 3303 N N . PHE B 1 169 ? 9.859 22.047 13.195 1 93.69 169 PHE B N 1
ATOM 3304 C CA . PHE B 1 169 ? 8.977 23.188 12.945 1 93.69 169 PHE B CA 1
ATOM 3305 C C . PHE B 1 169 ? 7.906 23.281 14.023 1 93.69 169 PHE B C 1
ATOM 3307 O O . PHE B 1 169 ? 7.129 24.234 14.039 1 93.69 169 PHE B O 1
ATOM 3314 N N . SER B 1 170 ? 7.797 22.25 14.852 1 95.06 170 SER B N 1
ATOM 3315 C CA . SER B 1 170 ? 6.844 22.219 15.953 1 95.06 170 SER B CA 1
ATOM 3316 C C . SER B 1 170 ? 5.406 22.312 15.445 1 95.06 170 SER B C 1
ATOM 3318 O O . SER B 1 170 ? 4.57 22.984 16.062 1 95.06 170 SER B O 1
ATOM 3320 N N . CYS B 1 171 ? 5.18 21.844 14.289 1 96.25 171 CYS B N 1
ATOM 3321 C CA . CYS B 1 171 ? 3.822 21.812 13.758 1 96.25 171 CYS B CA 1
ATOM 3322 C C . CYS B 1 171 ? 3.121 20.516 14.125 1 96.25 171 CYS B C 1
ATOM 3324 O O . CYS B 1 171 ? 3.775 19.516 14.414 1 96.25 171 CYS B O 1
ATOM 3326 N N . SER B 1 172 ? 1.806 20.594 14.211 1 98.06 172 SER B N 1
ATOM 3327 C CA . SER B 1 172 ? 1.012 19.375 14.352 1 98.06 172 SER B CA 1
ATOM 3328 C C . SER B 1 172 ? 0.793 18.688 13.008 1 98.06 172 SER B C 1
ATOM 3330 O O . SER B 1 172 ? 0.763 19.359 11.969 1 98.06 172 SER B O 1
ATOM 3332 N N . ILE B 1 173 ? 0.689 17.359 13.07 1 97.38 173 ILE B N 1
ATOM 3333 C CA . ILE B 1 173 ? 0.504 16.609 11.836 1 97.38 173 ILE B CA 1
ATOM 3334 C C . ILE B 1 173 ? -0.688 15.664 11.977 1 97.38 173 ILE B C 1
ATOM 3336 O O . ILE B 1 173 ? -0.806 14.953 12.969 1 97.38 173 ILE B O 1
ATOM 3340 N N . PHE B 1 174 ? -1.62 15.734 11.078 1 97.5 174 PHE B N 1
ATOM 3341 C CA . PHE B 1 174 ? -2.752 14.828 10.945 1 97.5 174 PHE B CA 1
ATOM 3342 C C . PHE B 1 174 ? -2.594 13.945 9.711 1 97.5 174 PHE B C 1
ATOM 3344 O O . PHE B 1 174 ? -2.688 14.422 8.578 1 97.5 174 PHE B O 1
ATOM 3351 N N . ILE B 1 175 ? -2.395 12.633 9.945 1 96.44 175 ILE B N 1
ATOM 3352 C CA . ILE B 1 175 ? -2.07 11.727 8.852 1 96.44 175 ILE B CA 1
ATOM 3353 C C . ILE B 1 175 ? -3.201 10.719 8.664 1 96.44 175 ILE B C 1
ATOM 3355 O O . ILE B 1 175 ? -3.648 10.094 9.625 1 96.44 175 ILE B O 1
ATOM 3359 N N . ILE B 1 176 ? -3.684 10.672 7.465 1 95.38 176 ILE B N 1
ATOM 3360 C CA . ILE B 1 176 ? -4.547 9.562 7.07 1 95.38 176 ILE B CA 1
ATOM 3361 C C . ILE B 1 176 ? -3.705 8.461 6.434 1 95.38 176 ILE B C 1
ATOM 3363 O O . ILE B 1 176 ? -2.967 8.703 5.477 1 95.38 176 ILE B O 1
ATOM 3367 N N . SER B 1 177 ? -3.775 7.254 6.988 1 89.69 177 SER B N 1
ATOM 3368 C CA . SER B 1 177 ? -2.938 6.188 6.453 1 89.69 177 SER B CA 1
ATOM 3369 C C . SER B 1 177 ? -3.586 4.82 6.656 1 89.69 177 SER B C 1
ATOM 3371 O O . SER B 1 177 ? -4.375 4.633 7.586 1 89.69 177 SER B O 1
ATOM 3373 N N . HIS B 1 178 ? -3.188 3.938 5.762 1 80.25 178 HIS B N 1
ATOM 3374 C CA . HIS B 1 178 ? -3.564 2.537 5.922 1 80.25 178 HIS B CA 1
ATOM 3375 C C . HIS B 1 178 ? -2.367 1.689 6.336 1 80.25 178 HIS B C 1
ATOM 3377 O O . HIS B 1 178 ? -2.477 0.467 6.449 1 80.25 178 HIS B O 1
ATOM 3383 N N . ASN B 1 179 ? -1.287 2.322 6.539 1 76.19 179 ASN B N 1
ATOM 3384 C CA . ASN B 1 179 ? -0.076 1.614 6.938 1 76.19 179 ASN B CA 1
ATOM 3385 C C . ASN B 1 179 ? 0.112 1.636 8.453 1 76.19 179 ASN B C 1
ATOM 3387 O O . ASN B 1 179 ? 0.807 2.504 8.984 1 76.19 179 ASN B O 1
ATOM 3391 N N . LEU B 1 180 ? -0.344 0.647 9.07 1 72.88 180 LEU B N 1
ATOM 3392 C CA . LEU B 1 180 ? -0.39 0.632 10.531 1 72.88 180 LEU B CA 1
ATOM 3393 C C . LEU B 1 180 ? 1.006 0.451 11.117 1 72.88 180 LEU B C 1
ATOM 3395 O O . LEU B 1 180 ? 1.323 1.023 12.156 1 72.88 180 LEU B O 1
ATOM 3399 N N . HIS B 1 181 ? 1.753 -0.162 10.445 1 69.31 181 HIS B N 1
ATOM 3400 C CA . HIS B 1 181 ? 3.018 -0.579 11.039 1 69.31 181 HIS B CA 1
ATOM 3401 C C . HIS B 1 181 ? 3.973 0.601 11.188 1 69.31 181 HIS B C 1
ATOM 3403 O O . HIS B 1 181 ? 4.602 0.768 12.234 1 69.31 181 HIS B O 1
ATOM 3409 N N . ILE B 1 182 ? 4.016 1.378 10.195 1 70.31 182 ILE B N 1
ATOM 3410 C CA . ILE B 1 182 ? 4.988 2.465 10.227 1 70.31 182 ILE B CA 1
ATOM 3411 C C . ILE B 1 182 ? 4.434 3.633 11.039 1 70.31 182 ILE B C 1
ATOM 3413 O O . ILE B 1 182 ? 5.148 4.238 11.836 1 70.31 182 ILE B O 1
ATOM 3417 N N . VAL B 1 183 ? 3.158 3.814 10.906 1 68.69 183 VAL B N 1
ATOM 3418 C CA . VAL B 1 183 ? 2.553 5.02 11.469 1 68.69 183 VAL B CA 1
ATOM 3419 C C . VAL B 1 183 ? 2.443 4.883 12.984 1 68.69 183 VAL B C 1
ATOM 3421 O O . VAL B 1 183 ? 2.666 5.848 13.719 1 68.69 183 VAL B O 1
ATOM 3424 N N . MET B 1 184 ? 2.34 3.738 13.359 1 69.94 184 MET B N 1
ATOM 3425 C CA . MET B 1 184 ? 2.068 3.557 14.781 1 69.94 184 MET B CA 1
ATOM 3426 C C . MET B 1 184 ? 3.334 3.756 15.609 1 69.94 184 MET B C 1
ATOM 3428 O O . MET B 1 184 ? 3.262 4.133 16.781 1 69.94 184 MET B O 1
ATOM 3432 N N . ALA B 1 185 ? 4.402 3.607 14.891 1 68.56 185 ALA B N 1
ATOM 3433 C CA . ALA B 1 185 ? 5.668 3.738 15.602 1 68.56 185 ALA B CA 1
ATOM 3434 C C . ALA B 1 185 ? 6.035 5.207 15.812 1 68.56 185 ALA B C 1
ATOM 3436 O O . ALA B 1 185 ? 6.828 5.535 16.688 1 68.56 185 ALA B O 1
ATOM 3437 N N . LYS B 1 186 ? 5.324 6.023 15.172 1 76.81 186 LYS B N 1
ATOM 3438 C CA . LYS B 1 186 ? 5.82 7.398 15.18 1 76.81 186 LYS B CA 1
ATOM 3439 C C . LYS B 1 186 ? 4.684 8.383 15.43 1 76.81 186 LYS B C 1
ATOM 3441 O O . LYS B 1 186 ? 4.812 9.578 15.125 1 76.81 186 LYS B O 1
ATOM 3446 N N . THR B 1 187 ? 3.572 7.832 15.922 1 88.12 187 THR B N 1
ATOM 3447 C CA . THR B 1 187 ? 2.428 8.711 16.141 1 88.12 187 THR B CA 1
ATOM 3448 C C . THR B 1 187 ? 2.105 8.812 17.625 1 88.12 187 THR B C 1
ATOM 3450 O O . THR B 1 187 ? 2.367 7.883 18.391 1 88.12 187 THR B O 1
ATOM 3453 N N . ASN B 1 188 ? 1.578 9.977 18.031 1 91.88 188 ASN B N 1
ATOM 3454 C CA . ASN B 1 188 ? 1.176 10.18 19.406 1 91.88 188 ASN B CA 1
ATOM 3455 C C . ASN B 1 188 ? -0.197 9.57 19.688 1 91.88 188 ASN B C 1
ATOM 3457 O O . ASN B 1 188 ? -0.429 9.023 20.766 1 91.88 188 ASN B O 1
ATOM 3461 N N . GLU B 1 189 ? -0.994 9.672 18.734 1 93.25 189 GLU B N 1
ATOM 3462 C CA . GLU B 1 189 ? -2.375 9.227 18.875 1 93.25 189 GLU B CA 1
ATOM 3463 C C . GLU B 1 189 ? -2.904 8.633 17.578 1 93.25 189 GLU B C 1
ATOM 3465 O O . GLU B 1 189 ? -2.6 9.133 16.484 1 93.25 189 GLU B O 1
ATOM 3470 N N . VAL B 1 190 ? -3.723 7.602 17.781 1 92.94 190 VAL B N 1
ATOM 3471 C CA . VAL B 1 190 ? -4.375 6.945 16.641 1 92.94 190 VAL B CA 1
ATOM 3472 C C . VAL B 1 190 ? -5.891 7.039 16.797 1 92.94 190 VAL B C 1
ATOM 3474 O O . VAL B 1 190 ? -6.426 6.848 17.891 1 92.94 190 VAL B O 1
ATOM 3477 N N . ILE B 1 191 ? -6.531 7.41 15.734 1 95.12 191 ILE B N 1
ATOM 3478 C CA . ILE B 1 191 ? -7.988 7.418 15.68 1 95.12 191 ILE B CA 1
ATOM 3479 C C . ILE B 1 191 ? -8.469 6.391 14.656 1 95.12 191 ILE B C 1
ATOM 3481 O O . ILE B 1 191 ? -8.086 6.441 13.484 1 95.12 191 ILE B O 1
ATOM 3485 N N . CYS B 1 192 ? -9.312 5.477 15.094 1 93.88 192 CYS B N 1
ATOM 3486 C CA . CYS B 1 192 ? -9.898 4.473 14.211 1 93.88 192 CYS B CA 1
ATOM 3487 C C . CYS B 1 192 ? -11.297 4.891 13.766 1 93.88 192 CYS B C 1
ATOM 3489 O O . CYS B 1 192 ? -12.195 5.027 14.586 1 93.88 192 CYS B O 1
ATOM 3491 N N . LEU B 1 193 ? -11.406 4.988 12.477 1 95.38 193 LEU B N 1
ATOM 3492 C CA . LEU B 1 193 ? -12.641 5.523 11.922 1 95.38 193 LEU B CA 1
ATOM 3493 C C . LEU B 1 193 ? -13.336 4.484 11.055 1 95.38 193 LEU B C 1
ATOM 3495 O O . LEU B 1 193 ? -12.695 3.838 10.219 1 95.38 193 LEU B O 1
ATOM 3499 N N . ASN B 1 194 ? -14.594 4.344 11.289 1 93.88 194 ASN B N 1
ATOM 3500 C CA . ASN B 1 194 ? -15.531 3.674 10.391 1 93.88 194 ASN B CA 1
ATOM 3501 C C . ASN B 1 194 ? -16.922 4.309 10.453 1 93.88 194 ASN B C 1
ATOM 3503 O O . ASN B 1 194 ? -17.812 3.789 11.125 1 93.88 194 ASN B O 1
ATOM 3507 N N . ARG B 1 195 ? -17.031 5.324 9.758 1 95.62 195 ARG B N 1
ATOM 3508 C CA . ARG B 1 195 ? -18.188 6.203 9.797 1 95.62 195 ARG B CA 1
ATOM 3509 C C . ARG B 1 195 ? -18.312 6.898 11.156 1 95.62 195 ARG B C 1
ATOM 3511 O O . ARG B 1 195 ? -18.781 8.031 11.234 1 95.62 195 ARG B O 1
ATOM 3518 N N . SER B 1 196 ? -17.938 6.211 12.141 1 97.12 196 SER B N 1
ATOM 3519 C CA . SER B 1 196 ? -17.797 6.77 13.484 1 97.12 196 SER B CA 1
ATOM 3520 C C . SER B 1 196 ? -16.453 6.406 14.102 1 97.12 196 SER B C 1
ATOM 3522 O O . SER B 1 196 ? -15.734 5.547 13.586 1 97.12 196 SER B O 1
ATOM 3524 N N . ILE B 1 197 ? -16.141 7.121 15.117 1 97.31 197 ILE B N 1
ATOM 3525 C CA . ILE B 1 197 ? -14.906 6.785 15.805 1 97.31 197 ILE B CA 1
ATOM 3526 C C . ILE B 1 197 ? -15.109 5.539 16.656 1 97.31 197 ILE B C 1
ATOM 3528 O O . ILE B 1 197 ? -15.93 5.535 17.578 1 97.31 197 ILE B O 1
ATOM 3532 N N . LEU B 1 198 ? -14.352 4.598 16.391 1 95.81 198 LEU B N 1
ATOM 3533 C CA . LEU B 1 198 ? -14.477 3.328 17.094 1 95.81 198 LEU B CA 1
ATOM 3534 C C . LEU B 1 198 ? -13.578 3.307 18.328 1 95.81 198 LEU B C 1
ATOM 3536 O O . LEU B 1 198 ? -13.93 2.705 19.344 1 95.81 198 LEU B O 1
ATOM 3540 N N . CYS B 1 199 ? -12.43 3.799 18.219 1 94.19 199 CYS B N 1
ATOM 3541 C CA . CYS B 1 199 ? -11.477 3.93 19.312 1 94.19 199 CYS B CA 1
ATOM 3542 C C . CYS B 1 199 ? -10.414 4.977 19 1 94.19 199 CYS B C 1
ATOM 3544 O O . CYS B 1 199 ? -10.195 5.305 17.828 1 94.19 199 CYS B O 1
ATOM 3546 N N . SER B 1 200 ? -9.867 5.5 20.016 1 94.69 200 SER B N 1
ATOM 3547 C CA . SER B 1 200 ? -8.805 6.484 19.891 1 94.69 200 SER B CA 1
ATOM 3548 C C . SER B 1 200 ? -7.875 6.449 21.094 1 94.69 200 SER B C 1
ATOM 3550 O O . SER B 1 200 ? -8.32 6.188 22.219 1 94.69 200 SER B O 1
ATOM 3552 N N . GLY B 1 201 ? -6.605 6.598 20.828 1 92.75 201 GLY B N 1
ATOM 3553 C CA . GLY B 1 201 ? -5.625 6.59 21.906 1 92.75 201 GLY B CA 1
ATOM 3554 C C . GLY B 1 201 ? -4.207 6.363 21.406 1 92.75 201 GLY B C 1
ATOM 3555 O O . GLY B 1 201 ? -3.932 6.484 20.219 1 92.75 201 GLY B O 1
ATOM 3556 N N . GLU B 1 202 ? -3.369 6.164 22.344 1 90.56 202 GLU B N 1
ATOM 3557 C CA . GLU B 1 202 ? -1.988 5.844 21.984 1 90.56 202 GLU B CA 1
ATOM 3558 C C . GLU B 1 202 ? -1.902 4.516 21.234 1 90.56 202 GLU B C 1
ATOM 3560 O O . GLU B 1 202 ? -2.709 3.613 21.469 1 90.56 202 GLU B O 1
ATOM 3565 N N . PRO B 1 203 ? -0.902 4.414 20.406 1 85.19 203 PRO B N 1
ATOM 3566 C CA . PRO B 1 203 ? -0.768 3.199 19.594 1 85.19 203 PRO B CA 1
ATOM 3567 C C . PRO B 1 203 ? -0.793 1.924 20.438 1 85.19 203 PRO B C 1
ATOM 3569 O O . PRO B 1 203 ? -1.476 0.959 20.078 1 85.19 203 PRO B O 1
ATOM 3572 N N . LYS B 1 204 ? -0.162 1.891 21.562 1 79.12 204 LYS B N 1
ATOM 3573 C CA . LYS B 1 204 ? -0.069 0.697 22.391 1 79.12 204 LYS B CA 1
ATOM 3574 C C . LYS B 1 204 ? -1.45 0.243 22.859 1 79.12 204 LYS B C 1
ATOM 3576 O O . LYS B 1 204 ? -1.72 -0.958 22.938 1 79.12 204 LYS B O 1
ATOM 3581 N N . ILE B 1 205 ? -2.27 1.199 23.062 1 84.56 205 ILE B N 1
ATOM 3582 C CA . ILE B 1 205 ? -3.619 0.936 23.562 1 84.56 205 ILE B CA 1
ATOM 3583 C C . ILE B 1 205 ? -4.5 0.47 22.406 1 84.56 205 ILE B C 1
ATOM 3585 O O . ILE B 1 205 ? -5.32 -0.438 22.562 1 84.56 205 ILE B O 1
ATOM 3589 N N . ILE B 1 206 ? -4.277 0.964 21.281 1 86.19 206 ILE B N 1
ATOM 3590 C CA . ILE B 1 206 ? -5.145 0.731 20.125 1 86.19 206 ILE B CA 1
ATOM 3591 C C . ILE B 1 206 ? -4.949 -0.696 19.625 1 86.19 206 ILE B C 1
ATOM 3593 O O . ILE B 1 206 ? -5.922 -1.374 19.266 1 86.19 206 ILE B O 1
ATOM 3597 N N . TYR B 1 207 ? -3.764 -1.167 19.641 1 80.25 207 TYR B N 1
ATOM 3598 C CA . TYR B 1 207 ? -3.471 -2.504 19.141 1 80.25 207 TYR B CA 1
ATOM 3599 C C . TYR B 1 207 ? -4.258 -3.561 19.906 1 80.25 207 TYR B C 1
ATOM 3601 O O . TYR B 1 207 ? -4.59 -4.613 19.359 1 80.25 207 TYR B O 1
ATOM 3609 N N . ASP B 1 208 ? -4.574 -3.197 21.125 1 83.81 208 ASP B N 1
ATOM 3610 C CA . ASP B 1 208 ? -5.242 -4.172 21.984 1 83.81 208 ASP B CA 1
ATOM 3611 C C . ASP B 1 208 ? -6.734 -3.871 22.094 1 83.81 208 ASP B C 1
ATOM 3613 O O . ASP B 1 208 ? -7.477 -4.617 22.734 1 83.81 208 ASP B O 1
ATOM 3617 N N . HIS B 1 209 ? -7.074 -2.875 21.562 1 88.56 209 HIS B N 1
ATOM 3618 C CA . HIS B 1 209 ? -8.469 -2.465 21.703 1 88.56 209 HIS B CA 1
ATOM 3619 C C . HIS B 1 209 ? -9.398 -3.412 20.969 1 88.56 209 HIS B C 1
ATOM 3621 O O . HIS B 1 209 ? -9.148 -3.754 19.812 1 88.56 209 HIS B O 1
ATOM 3627 N N . PRO B 1 210 ? -10.5 -3.768 21.562 1 90.19 210 PRO B N 1
ATOM 3628 C CA . PRO B 1 210 ? -11.422 -4.734 20.953 1 90.19 210 PRO B CA 1
ATOM 3629 C C . PRO B 1 210 ? -11.977 -4.258 19.609 1 90.19 210 PRO B C 1
ATOM 3631 O O . PRO B 1 210 ? -12.102 -5.051 18.672 1 90.19 210 PRO B O 1
ATOM 3634 N N . ASN B 1 211 ? -12.281 -3.02 19.531 1 90.38 211 ASN B N 1
ATOM 3635 C CA . ASN B 1 211 ? -12.82 -2.484 18.281 1 90.38 211 ASN B CA 1
ATOM 3636 C C . ASN B 1 211 ? -11.797 -2.539 17.156 1 90.38 211 ASN B C 1
ATOM 3638 O O . ASN B 1 211 ? -12.148 -2.781 16 1 90.38 211 ASN B O 1
ATOM 3642 N N . PHE B 1 212 ? -10.562 -2.318 17.531 1 86.69 212 PHE B N 1
ATOM 3643 C CA . PHE B 1 212 ? -9.484 -2.4 16.562 1 86.69 212 PHE B CA 1
ATOM 3644 C C . PHE B 1 212 ? -9.32 -3.826 16.047 1 86.69 212 PHE B C 1
ATOM 3646 O O . PHE B 1 212 ? -9.258 -4.055 14.844 1 86.69 212 PHE B O 1
ATOM 3653 N N . ILE B 1 213 ? -9.336 -4.676 17 1 83.88 213 ILE B N 1
ATOM 3654 C CA . ILE B 1 213 ? -9.156 -6.086 16.688 1 83.88 213 ILE B CA 1
ATOM 3655 C C . ILE B 1 213 ? -10.32 -6.57 15.82 1 83.88 213 ILE B C 1
ATOM 3657 O O . ILE B 1 213 ? -10.125 -7.371 14.906 1 83.88 213 ILE B O 1
ATOM 3661 N N . ARG B 1 214 ? -11.43 -6.07 16.094 1 85.31 214 ARG B N 1
ATOM 3662 C CA . ARG B 1 214 ? -12.617 -6.465 15.352 1 85.31 214 ARG B CA 1
ATOM 3663 C C . ARG B 1 214 ? -12.516 -6.031 13.891 1 85.31 214 ARG B C 1
ATOM 3665 O O . ARG B 1 214 ? -12.938 -6.758 12.992 1 85.31 214 ARG B O 1
ATOM 3672 N N . ILE B 1 215 ? -11.93 -4.875 13.688 1 79.94 215 ILE B N 1
ATOM 3673 C CA . ILE B 1 215 ? -11.883 -4.301 12.344 1 79.94 215 ILE B CA 1
ATOM 3674 C C . ILE B 1 215 ? -10.656 -4.816 11.602 1 79.94 215 ILE B C 1
ATOM 3676 O O . ILE B 1 215 ? -10.734 -5.164 10.422 1 79.94 215 ILE B O 1
ATOM 3680 N N . PHE B 1 216 ? -9.539 -4.91 12.312 1 76.56 216 PHE B N 1
ATOM 3681 C CA . PHE B 1 216 ? -8.281 -5.16 11.617 1 76.56 216 PHE B CA 1
ATOM 3682 C C . PHE B 1 216 ? -7.758 -6.559 11.93 1 76.56 216 PHE B C 1
ATOM 3684 O O . PHE B 1 216 ? -6.785 -7.016 11.328 1 76.56 216 PHE B O 1
ATOM 3691 N N . GLY B 1 217 ? -8.422 -7.176 12.781 1 75.25 217 GLY B N 1
ATOM 3692 C CA . GLY B 1 217 ? -7.996 -8.523 13.133 1 75.25 217 GLY B CA 1
ATOM 3693 C C . GLY B 1 217 ? -6.887 -8.539 14.172 1 75.25 217 GLY B C 1
ATOM 3694 O O . GLY B 1 217 ? -6.473 -7.492 14.664 1 75.25 217 GLY B O 1
ATOM 3695 N N . ASN B 1 218 ? -6.445 -9.75 14.438 1 73.75 218 ASN B N 1
ATOM 3696 C CA . ASN B 1 218 ? -5.465 -9.961 15.5 1 73.75 218 ASN B CA 1
ATOM 3697 C C . ASN B 1 218 ? -4.039 -9.938 14.953 1 73.75 218 ASN B C 1
ATOM 3699 O O . ASN B 1 218 ? -3.076 -10.039 15.719 1 73.75 218 ASN B O 1
ATOM 3703 N N . PHE B 1 219 ? -4.098 -9.719 13.75 1 69.94 219 PHE B N 1
ATOM 3704 C CA . PHE B 1 219 ? -2.791 -9.828 13.109 1 69.94 219 PHE B CA 1
ATOM 3705 C C . PHE B 1 219 ? -1.831 -8.781 13.664 1 69.94 219 PHE B C 1
ATOM 3707 O O . PHE B 1 219 ? -0.699 -9.102 14.031 1 69.94 219 PHE B O 1
ATOM 3714 N N . TYR B 1 220 ? -2.289 -7.648 13.836 1 69.38 220 TYR B N 1
ATOM 3715 C CA . TYR B 1 220 ? -1.426 -6.547 14.242 1 69.38 220 TYR B CA 1
ATOM 3716 C C . TYR B 1 220 ? -1.128 -6.617 15.734 1 69.38 220 TYR B C 1
ATOM 3718 O O . TYR B 1 220 ? -0.062 -6.188 16.188 1 69.38 220 TYR B O 1
ATOM 3726 N N . ARG B 1 221 ? -2.137 -7.086 16.406 1 68.06 221 ARG B N 1
ATOM 3727 C CA . ARG B 1 221 ? -1.909 -7.277 17.844 1 68.06 221 ARG B CA 1
ATOM 3728 C C . ARG B 1 221 ? -0.747 -8.234 18.094 1 68.06 221 ARG B C 1
ATOM 3730 O O . ARG B 1 221 ? 0.12 -7.961 18.922 1 68.06 221 ARG B O 1
ATOM 3737 N N . LYS B 1 222 ? -0.811 -9.195 17.422 1 62.84 222 LYS B N 1
ATOM 3738 C CA . LYS B 1 222 ? 0.218 -10.219 17.578 1 62.84 222 LYS B CA 1
ATOM 3739 C C . LYS B 1 222 ? 1.596 -9.68 17.219 1 62.84 222 LYS B C 1
ATOM 3741 O O . LYS B 1 222 ? 2.584 -9.969 17.891 1 62.84 222 LYS B O 1
ATOM 3746 N N . GLN B 1 223 ? 1.516 -8.773 16.391 1 60.78 223 GLN B N 1
ATOM 3747 C CA . GLN B 1 223 ? 2.773 -8.188 15.93 1 60.78 223 GLN B CA 1
ATOM 3748 C C . GLN B 1 223 ? 3.27 -7.117 16.891 1 60.78 223 GLN B C 1
ATOM 3750 O O . GLN B 1 223 ? 4.477 -6.984 17.109 1 60.78 223 GLN B O 1
ATOM 3755 N N . HIS B 1 224 ? 2.27 -6.297 17.453 1 59.84 224 HIS B N 1
ATOM 3756 C CA . HIS B 1 224 ? 2.598 -5.246 18.422 1 59.84 224 HIS B CA 1
ATOM 3757 C C . HIS B 1 224 ? 3.055 -5.832 19.75 1 59.84 224 HIS B C 1
ATOM 3759 O O . HIS B 1 224 ? 3.971 -5.305 20.391 1 59.84 224 HIS B O 1
ATOM 3765 N N . ALA B 1 225 ? 2.201 -6.609 20.359 1 52.03 225 ALA B N 1
ATOM 3766 C CA . ALA B 1 225 ? 2.535 -7.23 21.641 1 52.03 225 ALA B CA 1
ATOM 3767 C C . ALA B 1 225 ? 3.98 -7.719 21.656 1 52.03 225 ALA B C 1
ATOM 3769 O O . ALA B 1 225 ? 4.668 -7.621 22.672 1 52.03 225 ALA B O 1
ATOM 3770 N N . ILE B 1 226 ? 4.348 -7.918 20.656 1 45.41 226 ILE B N 1
ATOM 3771 C CA . ILE B 1 226 ? 5.723 -8.383 20.469 1 45.41 226 ILE B CA 1
ATOM 3772 C C . ILE B 1 226 ? 6.68 -7.199 20.578 1 45.41 226 ILE B C 1
ATOM 3774 O O . ILE B 1 226 ? 7.754 -7.312 21.172 1 45.41 226 ILE B O 1
ATOM 3778 N N . TYR B 1 227 ? 6.258 -5.977 20.172 1 46.09 227 TYR B N 1
ATOM 3779 C CA . TYR B 1 227 ? 7 -4.719 20.188 1 46.09 227 TYR B CA 1
ATOM 3780 C C . TYR B 1 227 ? 7.16 -4.199 21.609 1 46.09 227 TYR B C 1
ATOM 3782 O O . TYR B 1 227 ? 8.242 -3.766 22 1 46.09 227 TYR B O 1
ATOM 3790 N N . TRP B 1 228 ? 6.148 -4.008 22.328 1 47.12 228 TRP B N 1
ATOM 3791 C CA . TRP B 1 228 ? 6.121 -3.355 23.625 1 47.12 228 TRP B CA 1
ATOM 3792 C C . TRP B 1 228 ? 6.859 -4.188 24.672 1 47.12 228 TRP B C 1
ATOM 3794 O O . TRP B 1 228 ? 7.504 -3.641 25.562 1 47.12 228 TRP B O 1
ATOM 3804 N N . HIS B 1 229 ? 6.797 -5.32 24.578 1 41.84 229 HIS B N 1
ATOM 3805 C CA . HIS B 1 229 ? 7.441 -6.086 25.641 1 41.84 229 HIS B CA 1
ATOM 3806 C C . HIS B 1 229 ? 8.961 -5.965 25.562 1 41.84 229 HIS B C 1
ATOM 3808 O O . HIS B 1 229 ? 9.641 -5.98 26.578 1 41.84 229 HIS B O 1
ATOM 3814 N N . ASN B 1 230 ? 9.492 -5.82 24.469 1 39.97 230 ASN B N 1
ATOM 3815 C CA . ASN B 1 230 ? 10.945 -5.719 24.422 1 39.97 230 ASN B CA 1
ATOM 3816 C C . ASN B 1 230 ? 11.422 -4.312 24.766 1 39.97 230 ASN B C 1
ATOM 3818 O O . ASN B 1 230 ? 12.547 -4.133 25.234 1 39.97 230 ASN B O 1
ATOM 3822 N N . HIS B 1 231 ? 10.75 -3.342 24.406 1 41.59 231 HIS B N 1
ATOM 3823 C CA . HIS B 1 231 ? 11.211 -2.008 24.781 1 41.59 231 HIS B CA 1
ATOM 3824 C C . HIS B 1 231 ? 11.117 -1.799 26.297 1 41.59 231 HIS B C 1
ATOM 3826 O O . HIS B 1 231 ? 11.828 -0.96 26.859 1 41.59 231 HIS B O 1
ATOM 3832 N N . ASN B 1 232 ? 10.195 -2.268 26.891 1 40.78 232 ASN B N 1
ATOM 3833 C CA . ASN B 1 232 ? 10.195 -2.121 28.344 1 40.78 232 ASN B CA 1
ATOM 3834 C C . ASN B 1 232 ? 11.359 -2.873 28.984 1 40.78 232 ASN B C 1
ATOM 3836 O O . ASN B 1 232 ? 11.867 -2.471 30.031 1 40.78 232 ASN B O 1
ATOM 3840 N N . ASN B 1 233 ? 11.75 -3.855 28.422 1 39.81 233 ASN B N 1
ATOM 3841 C CA . ASN B 1 233 ? 12.883 -4.52 29.047 1 39.81 233 ASN B CA 1
ATOM 3842 C C . ASN B 1 233 ? 14.188 -3.768 28.797 1 39.81 233 ASN B C 1
ATOM 3844 O O . ASN B 1 233 ? 15.141 -3.887 29.578 1 39.81 233 ASN B O 1
ATOM 3848 N N . GLU B 1 234 ? 14.32 -3.117 27.828 1 38.59 234 GLU B N 1
ATOM 3849 C CA . GLU B 1 234 ? 15.562 -2.375 27.641 1 38.59 234 GLU B CA 1
ATOM 3850 C C . GLU B 1 234 ? 15.617 -1.145 28.547 1 38.59 234 GLU B C 1
ATOM 3852 O O . GLU B 1 234 ? 16.703 -0.67 28.891 1 38.59 234 GLU B O 1
ATOM 3857 N N . ASN B 1 235 ? 14.609 -0.54 28.938 1 35.31 235 ASN B N 1
ATOM 3858 C CA . ASN B 1 235 ? 14.672 0.571 29.875 1 35.31 235 ASN B CA 1
ATOM 3859 C C . ASN B 1 235 ? 14.969 0.087 31.297 1 35.31 235 ASN B C 1
ATOM 3861 O O . ASN B 1 235 ? 15.289 0.889 32.188 1 35.31 235 ASN B O 1
ATOM 3865 N N . ILE B 1 236 ? 14.719 -1.102 31.703 1 32.81 236 ILE B N 1
ATOM 3866 C CA . ILE B 1 236 ? 15.07 -1.528 33.062 1 32.81 236 ILE B CA 1
ATOM 3867 C C . ILE B 1 236 ? 16.562 -1.844 33.125 1 32.81 236 ILE B C 1
ATOM 3869 O O . ILE B 1 236 ? 17.141 -1.943 34.188 1 32.81 236 ILE B O 1
ATOM 3873 N N . LYS B 1 237 ? 17.172 -2.197 32.062 1 36.06 237 LYS B N 1
ATOM 3874 C CA . LYS B 1 237 ? 18.578 -2.496 32.281 1 36.06 237 LYS B CA 1
ATOM 3875 C C . LYS B 1 237 ? 19.422 -1.225 32.281 1 36.06 237 LYS B C 1
ATOM 3877 O O . LYS B 1 237 ? 20.656 -1.286 32.344 1 36.06 237 LYS B O 1
ATOM 3882 N N . LYS B 1 238 ? 18.625 -0.114 32.062 1 31.06 238 LYS B N 1
ATOM 3883 C CA . LYS B 1 238 ? 19.422 1.089 32.281 1 31.06 238 LYS B CA 1
ATOM 3884 C C . LYS B 1 238 ? 19.172 1.674 33.656 1 31.06 238 LYS B C 1
ATOM 3886 O O . LYS B 1 238 ? 18.016 1.739 34.094 1 31.06 238 LYS B O 1
#

Secondary structure (DSSP, 8-state):
-EEEEEEEEEEEETTEEEEEEEEEEEETT-EEEEE--TTSSHHHHHHHHHTSS--SEEEEEE-TT--EEEE-S-----TTS--BHHHHHHTT--S-THHHHHHHHHTT-GGGTTSBGGGS-HHHHHHHHHHHHTTT--SEEEEESTTTT--HHHHHHHHHHHHHHHHHHT-EEEEE-S-HHHHHHT-SEEEEEESEEEEEE-HHHHHH-HHHHHHH-SHHHHHHHHHHHHHHHHHH--/-EEEEEEEEEEEETTEEEEEEEEEEEETT-EEEEE--TTSSHHHHHHHHHTSS--SEEEEEE-TT--EEEE-S-----TTS--BHHHHHHTT--S-THHHHHHHHHTT-GGGTTSBGGGS-HHHHHHHHHHHHTTT--SEEEEESTTTT--HHHHHHHHHHHHHHHHHHT-EEEEE-S-HHHHHHT-SEEEEEESEEEEEE-HHHHTT-HHHHHHH-SHHHHHHHHHHHHHHHHHH--

Nearest PDB structures (foldseek):
  4yer-assembly1_B  TM=9.164E-01  e=5.591E-19  Thermotoga maritima MSB8
  4yer-assembly1_A  TM=9.181E-01  e=9.618E-19  Thermotoga maritima MSB8
  4hzi-assembly1_B  TM=8.707E-01  e=1.224E-18  Leptospira interrogans serovar Copenhageni str. Fiocruz L1-130
  2nq2-assembly1_D  TM=8.918E-01  e=1.139E-17  Haemophilus influenzae
  3gfo-assembly1_A  TM=8.243E-01  e=1.558E-18  Clostridium perfringens ATCC 13124